Protein AF-A0A9P9WUP7-F1 (afdb_monomer_lite)

Secondary structure (DSSP, 8-state):
-HHHHHHHHHHHHHHHHHHHHHHHHHH---HHHHHHHHSGGGS-SHHHHHHHHHHHHHH-EE-TTS-EEB-HHHHHHHHHTTS-TTT--HHHHHHHHHHHHHHHTTTSPPPSTT--B-HHHHHHHHHHHTT-GGGGTTEETTTEESS--HHHHHHHHHHHHHHHHSPBP--SS--HHHHHHHHHHHHHHHHHHHHHTS-TT--SPPPHHHHHHHHHHHHHHH--PPPB---HHHHHHHHHHHHSEEEEEEEETTTEEEEEEPPP-HHHHHHHHHHHHHHH-S--SSPPPHHHHTTHHHH-TTHHHHHHHHHHHHH--HHHHHHHHHT--------HHHHHHHHHSPP-EEEETTEEEEEE---------------TT---HHHHHHHHHT--S-------S-TT---

Radius of gyration: 23.67 Å; chains: 1; bounding box: 69×46×70 Å

Sequence (407 aa):
MFSSLLKYVNNIALGAENRSVSKYLDEATCVSADLGRVLSPQLGGWREQELLQATFDKFCYEGSSQQKYWNDESFRKHVRSRHSVGAMSDAAIQLLWLSFHFYAYHPFPRGLQPANVDFDAFRRAVLLTVCQGDCLLGTRELDWFWRNDAAFFRRAGFERIFRSIAAPETTTGTDPSKQQTGMTSSLSDTMDVLVMVGPQFMHAMPSPAKLEPVARRLFAERSVVGRRAATRDEVSTLVSLLLRLRLEKEIWGFFYHLGDILEASPEDEGLTEALVNSLVADESEQPIASERLLRAVDLMPNLRLRFHQLWAVLFQPLEATDKARSSQVPRTMSTHPDGAISLFAPCITIENGNRQIKYEQDTRITLEEVHISPGPEDMALSRLTQGLSHHSSAHVVLFTSDASAGL

Foldseek 3Di:
DVVVVVVVVCCVVCVVLVVLVLVLLVPPDCLLLLLLVLLVVLQDDPVSVVLLVCLQVVQWDQDPVSATWDALRSQVCLQCVQAPPQQDDPLLSVLVRLLLQPQLDPLARAAVPVSTRHSSSNSRSCSVFQSVSLLQQQPAVSFRHPDPDPVVSLLLLLLSNQLSSFHFDPPDDDDPVVQVVLVVSSLVSQLSSSQHSRDPPSPDGDDPVSSNVSSVVNNVVRYPTHGTFHFLVSQLSLLLQLLQWAFDPDADDDAATATHGDGDDPVSNVVSVVVSCCQANDDHDDRGDSVSNSVLCVQFVCSSVSRSNSSNNSSDDPVVSVVVVVPDDPDPPPDSVQSVVQRRDDFDWDQDVPGRNTDRHRPRDDDDDDDPPDDPPDPDVVVVCVVCVVDPDDDDDDDDPDPPPDD

Organism: NCBI:txid1658444

pLDDT: mean 77.49, std 15.73, range [36.09, 96.5]

Structure (mmCIF, N/CA/C/O backbone):
data_AF-A0A9P9WUP7-F1
#
_entry.id   AF-A0A9P9WUP7-F1
#
loop_
_atom_site.group_PDB
_atom_site.id
_atom_site.type_symbol
_atom_site.label_atom_id
_atom_site.label_alt_id
_atom_site.label_comp_id
_atom_site.label_asym_id
_atom_site.label_entity_id
_atom_site.label_seq_id
_atom_site.pdbx_PDB_ins_code
_atom_site.Cartn_x
_atom_site.Cartn_y
_atom_site.Cartn_z
_atom_site.occupancy
_atom_site.B_iso_or_equiv
_atom_site.auth_seq_id
_atom_site.auth_comp_id
_atom_site.auth_asym_id
_atom_site.auth_atom_id
_atom_site.pdbx_PDB_model_num
ATOM 1 N N . MET A 1 1 ? 10.406 -22.367 -44.866 1.00 61.56 1 MET A N 1
ATOM 2 C CA . MET A 1 1 ? 10.443 -21.174 -45.745 1.00 61.56 1 MET A CA 1
ATOM 3 C C . MET A 1 1 ? 9.500 -20.071 -45.244 1.00 61.56 1 MET A C 1
ATOM 5 O O . MET A 1 1 ? 9.969 -18.963 -45.030 1.00 61.56 1 MET A O 1
ATOM 9 N N . PHE A 1 2 ? 8.231 -20.374 -44.931 1.00 62.75 2 PHE A N 1
ATOM 10 C CA . PHE A 1 2 ? 7.272 -19.410 -44.351 1.00 62.75 2 PHE A CA 1
ATOM 11 C C . PHE A 1 2 ? 7.698 -18.783 -43.006 1.00 62.75 2 PHE A C 1
ATOM 13 O O . PHE A 1 2 ? 7.531 -17.583 -42.813 1.00 62.75 2 PHE A O 1
ATOM 20 N N . SER A 1 3 ? 8.307 -19.550 -42.092 1.00 65.12 3 SER A N 1
ATOM 21 C CA . SER A 1 3 ? 8.751 -19.031 -40.783 1.00 65.12 3 SER A CA 1
ATOM 22 C C . SER A 1 3 ? 9.873 -17.988 -40.882 1.00 65.12 3 SER A C 1
ATOM 24 O O . SER A 1 3 ? 9.905 -17.035 -40.107 1.00 65.12 3 SER A O 1
ATOM 26 N N . SER A 1 4 ? 10.780 -18.138 -41.849 1.00 72.00 4 SER A N 1
ATOM 27 C CA . SER A 1 4 ? 11.870 -17.188 -42.098 1.00 72.00 4 SER A CA 1
ATOM 28 C C . SER A 1 4 ? 11.355 -15.877 -42.693 1.00 72.00 4 SER A C 1
ATOM 30 O O . SER A 1 4 ? 11.834 -14.808 -42.329 1.00 72.00 4 SER A O 1
ATOM 32 N N . LEU A 1 5 ? 10.341 -15.957 -43.560 1.00 74.62 5 LEU A N 1
ATOM 33 C CA . LEU A 1 5 ? 9.704 -14.795 -44.179 1.00 74.62 5 LEU A CA 1
ATOM 34 C C . LEU A 1 5 ? 8.875 -14.007 -43.151 1.00 74.62 5 LEU A C 1
ATOM 36 O O . LEU A 1 5 ? 8.974 -12.787 -43.090 1.00 74.62 5 LEU A O 1
ATOM 40 N N . LEU A 1 6 ? 8.166 -14.709 -42.260 1.00 69.38 6 LEU A N 1
ATOM 41 C CA . LEU A 1 6 ? 7.446 -14.108 -41.133 1.00 69.38 6 LEU A CA 1
ATOM 42 C C . LEU A 1 6 ? 8.394 -13.373 -40.165 1.00 69.38 6 LEU A C 1
ATOM 44 O O . LEU A 1 6 ? 8.108 -12.254 -39.749 1.00 69.38 6 LEU A O 1
ATOM 48 N N . LYS A 1 7 ? 9.558 -13.961 -39.847 1.00 73.06 7 LYS A N 1
ATOM 49 C CA . LYS A 1 7 ? 10.599 -13.296 -39.039 1.00 73.06 7 LYS A CA 1
ATOM 50 C C . LYS A 1 7 ? 11.141 -12.036 -39.715 1.00 73.06 7 LYS A C 1
ATOM 52 O O . LYS A 1 7 ? 11.368 -11.039 -39.040 1.00 73.06 7 LYS A O 1
ATOM 57 N N . TYR A 1 8 ? 11.340 -12.074 -41.031 1.00 75.88 8 TYR A N 1
ATOM 58 C CA . TYR A 1 8 ? 11.838 -10.929 -41.792 1.00 75.88 8 TYR A CA 1
ATOM 59 C C . TYR A 1 8 ? 10.820 -9.780 -41.829 1.00 75.88 8 TYR A C 1
ATOM 61 O O . TYR A 1 8 ? 11.170 -8.642 -41.523 1.00 75.88 8 TYR A O 1
ATOM 69 N N . VAL A 1 9 ? 9.548 -10.086 -42.100 1.00 74.44 9 VAL A N 1
ATOM 70 C CA . VAL A 1 9 ? 8.451 -9.105 -42.082 1.00 74.44 9 VAL A CA 1
ATOM 71 C C . VAL A 1 9 ? 8.273 -8.500 -40.686 1.00 74.44 9 VAL A C 1
ATOM 73 O O . VAL A 1 9 ? 8.207 -7.280 -40.562 1.00 74.44 9 VAL A O 1
ATOM 76 N N . ASN A 1 10 ? 8.304 -9.314 -39.625 1.00 71.81 10 ASN A N 1
ATOM 77 C CA . ASN A 1 10 ? 8.234 -8.818 -38.246 1.00 71.81 10 ASN A CA 1
ATOM 78 C C . ASN A 1 10 ? 9.433 -7.934 -37.874 1.00 71.81 10 ASN A C 1
ATOM 80 O O . ASN A 1 10 ? 9.267 -6.947 -37.163 1.00 71.81 10 ASN A O 1
ATOM 84 N N . ASN A 1 11 ? 10.634 -8.243 -38.368 1.00 74.69 11 ASN A N 1
ATOM 85 C CA . ASN A 1 11 ? 11.815 -7.411 -38.136 1.00 74.69 11 ASN A CA 1
ATOM 86 C C . ASN A 1 11 ? 11.751 -6.067 -38.872 1.00 74.69 11 ASN A C 1
ATOM 88 O O . ASN A 1 11 ? 12.284 -5.084 -38.366 1.00 74.69 11 ASN A O 1
ATOM 92 N N . ILE A 1 12 ? 11.112 -6.000 -40.041 1.00 75.12 12 ILE A N 1
ATOM 93 C CA . ILE A 1 12 ? 10.894 -4.730 -40.745 1.00 75.12 12 ILE A CA 1
ATOM 94 C C . ILE A 1 12 ? 9.809 -3.914 -40.039 1.00 75.12 12 ILE A C 1
ATOM 96 O O . ILE A 1 12 ? 10.025 -2.739 -39.759 1.00 75.12 12 ILE A O 1
ATOM 100 N N . ALA A 1 13 ? 8.678 -4.541 -39.707 1.00 74.19 13 ALA A N 1
ATOM 101 C CA . ALA A 1 13 ? 7.528 -3.858 -39.121 1.00 74.19 13 ALA A CA 1
ATOM 102 C C . ALA A 1 13 ? 7.768 -3.413 -37.667 1.00 74.19 13 ALA A C 1
ATOM 104 O O . ALA A 1 13 ? 7.430 -2.293 -37.305 1.00 74.19 13 ALA A O 1
ATOM 105 N N . LEU A 1 14 ? 8.386 -4.266 -36.841 1.00 78.00 14 LEU A N 1
ATOM 106 C CA . LEU A 1 14 ? 8.539 -4.054 -35.393 1.00 78.00 14 LEU A CA 1
ATOM 107 C C . LEU A 1 14 ? 10.002 -3.891 -34.961 1.00 78.00 14 LEU A C 1
ATOM 109 O O . LEU A 1 14 ? 10.298 -3.822 -33.769 1.00 78.00 14 LEU A O 1
ATOM 113 N N . GLY A 1 15 ? 10.961 -3.882 -35.890 1.00 80.06 15 GLY A N 1
ATOM 114 C CA . GLY A 1 15 ? 12.386 -3.865 -35.543 1.00 80.06 15 GLY A CA 1
ATOM 115 C C . GLY A 1 15 ? 12.823 -2.592 -34.826 1.00 80.06 15 GLY A C 1
ATOM 116 O O . GLY A 1 15 ? 13.631 -2.662 -33.904 1.00 80.06 15 GLY A O 1
ATOM 117 N N . ALA A 1 16 ? 12.289 -1.435 -35.226 1.00 81.88 16 ALA A N 1
ATOM 118 C CA . ALA A 1 16 ? 12.578 -0.167 -34.559 1.00 81.88 16 ALA A CA 1
ATOM 119 C C . ALA A 1 16 ? 12.040 -0.156 -33.122 1.00 81.88 16 ALA A C 1
ATOM 121 O O . ALA A 1 16 ? 12.789 0.139 -32.195 1.00 81.88 16 ALA A O 1
ATOM 122 N N . GLU A 1 17 ? 10.789 -0.575 -32.930 1.00 80.75 17 GLU A N 1
ATOM 123 C CA . GLU A 1 17 ? 10.167 -0.661 -31.606 1.00 80.75 17 GLU A CA 1
ATOM 124 C C . GLU A 1 17 ? 10.882 -1.670 -30.705 1.00 80.75 17 GLU A C 1
ATOM 126 O O . GLU A 1 17 ? 11.183 -1.373 -29.552 1.00 80.75 17 GLU A O 1
ATOM 131 N N . ASN A 1 18 ? 11.251 -2.836 -31.245 1.00 81.81 18 ASN A N 1
ATOM 132 C CA . ASN A 1 18 ? 12.010 -3.841 -30.506 1.00 81.81 18 ASN A CA 1
ATOM 133 C C . ASN A 1 18 ? 13.380 -3.328 -30.051 1.00 81.81 18 ASN A C 1
ATOM 135 O O . ASN A 1 18 ? 13.790 -3.645 -28.936 1.00 81.81 18 ASN A O 1
ATOM 139 N N . ARG A 1 19 ? 14.075 -2.532 -30.878 1.00 86.12 19 ARG A N 1
ATOM 140 C CA . ARG A 1 19 ? 15.343 -1.895 -30.490 1.00 86.12 19 ARG A CA 1
ATOM 141 C C . ARG A 1 19 ? 15.143 -0.867 -29.381 1.00 86.12 19 ARG A C 1
ATOM 143 O O . ARG A 1 19 ? 15.936 -0.852 -28.446 1.00 86.12 19 ARG A O 1
ATOM 150 N N . SER A 1 20 ? 14.088 -0.056 -29.454 1.00 86.06 20 SER A N 1
ATOM 151 C CA . SER A 1 20 ? 13.749 0.908 -28.399 1.00 86.06 20 SER A CA 1
ATOM 152 C C . SER A 1 20 ? 13.444 0.214 -27.071 1.00 86.06 20 SER A C 1
ATOM 154 O O . SER A 1 20 ? 13.981 0.616 -26.043 1.00 86.06 20 SER A O 1
ATOM 156 N N . VAL A 1 21 ? 12.659 -0.870 -27.102 1.00 86.56 21 VAL A N 1
ATOM 157 C CA . VAL A 1 21 ? 12.358 -1.683 -25.913 1.00 86.56 21 VAL A CA 1
ATOM 158 C C . VAL A 1 21 ? 13.629 -2.291 -25.326 1.00 86.56 21 VAL A C 1
ATOM 160 O O . VAL A 1 21 ? 13.841 -2.194 -24.122 1.00 86.56 21 VAL A O 1
ATOM 163 N N . SER A 1 22 ? 14.488 -2.894 -26.153 1.00 87.69 22 SER A N 1
ATOM 164 C CA . SER A 1 22 ? 15.760 -3.455 -25.680 1.00 87.69 22 SER A CA 1
ATOM 165 C C . SER A 1 22 ? 16.646 -2.386 -25.045 1.00 87.69 22 SER A C 1
ATOM 167 O O . SER A 1 22 ? 17.086 -2.573 -23.919 1.00 87.69 22 SER A O 1
ATOM 169 N N . LYS A 1 23 ? 16.815 -1.234 -25.706 1.00 89.69 23 LYS A N 1
ATOM 170 C CA . LYS A 1 23 ? 17.602 -0.118 -25.171 1.00 89.69 23 LYS A CA 1
ATOM 171 C C . LYS A 1 23 ? 17.083 0.346 -23.807 1.00 89.69 23 LYS A C 1
ATOM 173 O O . LYS A 1 23 ? 17.864 0.476 -22.872 1.00 89.69 23 LYS A O 1
ATOM 178 N N . TYR A 1 24 ? 15.772 0.554 -23.685 1.00 90.94 24 TYR A N 1
ATOM 179 C CA . TYR A 1 24 ? 15.149 0.936 -22.418 1.00 90.94 24 TYR A CA 1
ATOM 180 C C . TYR A 1 24 ? 15.440 -0.080 -21.304 1.00 90.94 24 TYR A C 1
ATOM 182 O O . TYR A 1 24 ? 15.851 0.298 -20.210 1.00 90.94 24 TYR A O 1
ATOM 190 N N . LEU A 1 25 ? 15.245 -1.369 -21.584 1.00 91.00 25 LEU A N 1
ATOM 191 C CA . LEU A 1 25 ? 15.464 -2.435 -20.610 1.00 91.00 25 LEU A CA 1
ATOM 192 C C . LEU A 1 25 ? 16.939 -2.578 -20.212 1.00 91.00 25 LEU A C 1
ATOM 194 O O . LEU A 1 25 ? 17.242 -2.871 -19.054 1.00 91.00 25 LEU A O 1
ATOM 198 N N . ASP A 1 26 ? 17.860 -2.349 -21.144 1.00 89.12 26 ASP A N 1
ATOM 199 C CA . ASP A 1 26 ? 19.298 -2.385 -20.880 1.00 89.12 26 ASP A CA 1
ATOM 200 C C . ASP A 1 26 ? 19.739 -1.212 -19.991 1.00 89.12 26 ASP A C 1
ATOM 202 O O . ASP A 1 26 ? 20.550 -1.406 -19.088 1.00 89.12 26 ASP A O 1
ATOM 206 N N . GLU A 1 27 ? 19.149 -0.029 -20.178 1.00 89.44 27 GLU A N 1
ATOM 207 C CA . GLU A 1 27 ? 19.464 1.202 -19.435 1.00 89.44 27 GLU A CA 1
ATOM 208 C C . GLU A 1 27 ? 18.669 1.358 -18.120 1.00 89.44 27 GLU A C 1
ATOM 210 O O . GLU A 1 27 ? 18.961 2.246 -17.310 1.00 89.44 27 GLU A O 1
ATOM 215 N N . ALA A 1 28 ? 17.669 0.503 -17.878 1.00 87.44 28 ALA A N 1
ATOM 216 C CA . ALA A 1 28 ? 16.810 0.569 -16.701 1.00 87.44 28 ALA A CA 1
ATOM 217 C C . ALA A 1 28 ? 17.628 0.443 -15.407 1.00 87.44 28 ALA A C 1
ATOM 219 O O . ALA A 1 28 ? 18.165 -0.619 -15.093 1.00 87.44 28 ALA A O 1
ATOM 220 N N . THR A 1 29 ? 17.693 1.538 -14.646 1.00 83.38 29 THR A N 1
ATOM 221 C CA . THR A 1 29 ? 18.410 1.628 -13.364 1.00 83.38 29 THR A CA 1
ATOM 222 C C . THR A 1 29 ? 17.615 2.421 -12.320 1.00 83.38 29 THR A C 1
ATOM 224 O O . THR A 1 29 ? 17.546 2.019 -11.168 1.00 83.38 29 THR A O 1
ATOM 227 N N . CYS A 1 30 ? 16.919 3.502 -12.672 1.00 84.19 30 CYS A N 1
ATOM 228 C CA . CYS A 1 30 ? 16.236 4.382 -11.705 1.00 84.19 30 CYS A CA 1
ATOM 229 C C . CYS A 1 30 ? 14.755 4.043 -11.438 1.00 84.19 30 CYS A C 1
ATOM 231 O O . CYS A 1 30 ? 13.976 4.913 -11.055 1.00 84.19 30 CYS A O 1
ATOM 233 N N . VAL A 1 31 ? 14.381 2.766 -11.554 1.00 89.44 31 VAL A N 1
ATOM 234 C CA . VAL A 1 31 ? 12.986 2.280 -11.566 1.00 89.44 31 VAL A CA 1
ATOM 235 C C . VAL A 1 31 ? 12.122 2.809 -10.408 1.00 89.44 31 VAL A C 1
ATOM 237 O O . VAL A 1 31 ? 11.020 3.295 -10.646 1.00 89.44 31 VAL A O 1
ATOM 240 N N . SER A 1 32 ? 12.607 2.795 -9.160 1.00 89.00 32 SER A N 1
ATOM 241 C CA . SER A 1 32 ? 11.842 3.338 -8.022 1.00 89.00 32 SER A CA 1
ATOM 242 C C . SER A 1 32 ? 11.605 4.847 -8.137 1.00 89.00 32 SER A C 1
ATOM 244 O O . SER A 1 32 ? 10.504 5.319 -7.854 1.00 89.00 32 SER A O 1
ATOM 246 N N . ALA A 1 33 ? 12.616 5.616 -8.553 1.00 89.00 33 ALA A N 1
ATOM 247 C CA . ALA A 1 33 ? 12.495 7.064 -8.718 1.00 89.00 33 ALA A CA 1
ATOM 248 C C . ALA A 1 33 ? 11.508 7.409 -9.841 1.00 89.00 33 ALA A C 1
ATOM 250 O O . ALA A 1 33 ? 10.644 8.267 -9.660 1.00 89.00 33 ALA A O 1
ATOM 251 N N . ASP A 1 34 ? 11.581 6.680 -10.956 1.00 91.88 34 ASP A N 1
ATOM 252 C CA . ASP A 1 34 ? 10.662 6.849 -12.078 1.00 91.88 34 ASP A CA 1
ATOM 253 C C . ASP A 1 34 ? 9.223 6.481 -11.691 1.00 91.88 34 ASP A C 1
ATOM 255 O O . ASP A 1 34 ? 8.299 7.215 -12.039 1.00 91.88 34 ASP A O 1
ATOM 259 N N . LEU A 1 35 ? 9.024 5.444 -10.867 1.00 93.25 35 LEU A N 1
ATOM 260 C CA . LEU A 1 35 ? 7.707 5.092 -10.320 1.00 93.25 35 LEU A CA 1
ATOM 261 C C . LEU A 1 35 ? 7.098 6.255 -9.529 1.00 93.25 35 LEU A C 1
ATOM 263 O O . LEU A 1 35 ? 5.944 6.623 -9.736 1.00 93.25 35 LEU A O 1
ATOM 267 N N . GLY A 1 36 ? 7.897 6.886 -8.664 1.00 90.44 36 GLY A N 1
ATOM 268 C CA . GLY A 1 36 ? 7.460 8.052 -7.894 1.00 90.44 36 GLY A CA 1
ATOM 269 C C . GLY A 1 36 ? 7.109 9.262 -8.765 1.00 90.44 36 GLY A C 1
ATOM 270 O O . GLY A 1 36 ? 6.327 10.105 -8.330 1.00 90.44 36 GLY A O 1
ATOM 271 N N . ARG A 1 37 ? 7.668 9.363 -9.979 1.00 90.56 37 ARG A N 1
ATOM 272 C CA . ARG A 1 37 ? 7.353 10.413 -10.962 1.00 90.56 37 ARG A CA 1
ATOM 273 C C . ARG A 1 37 ? 6.078 10.093 -11.742 1.00 90.56 37 ARG A C 1
ATOM 275 O O . ARG A 1 37 ? 5.248 10.978 -11.914 1.00 90.56 37 ARG A O 1
ATOM 282 N N . VAL A 1 38 ? 5.906 8.847 -12.183 1.00 90.00 38 VAL A N 1
ATOM 283 C CA . VAL A 1 38 ? 4.709 8.409 -12.925 1.00 90.00 38 VAL A CA 1
ATOM 284 C C . VAL A 1 38 ? 3.459 8.456 -12.051 1.00 90.00 38 VAL A C 1
ATOM 286 O O . VAL A 1 38 ? 2.390 8.806 -12.539 1.00 90.00 38 VAL A O 1
ATOM 289 N N . LEU A 1 39 ? 3.592 8.167 -10.755 1.00 90.00 39 LEU A N 1
ATOM 290 C CA . LEU A 1 39 ? 2.489 8.249 -9.799 1.00 90.00 39 LEU A CA 1
ATOM 291 C C . LEU A 1 39 ? 2.200 9.673 -9.306 1.00 90.00 39 LEU A C 1
ATOM 293 O O . LEU A 1 39 ? 1.125 9.901 -8.765 1.00 90.00 39 LEU A O 1
ATOM 297 N N . SER A 1 40 ? 3.099 10.646 -9.500 1.00 88.31 40 SER A N 1
ATOM 298 C CA . SER A 1 40 ? 2.895 12.029 -9.035 1.00 88.31 40 SER A CA 1
ATOM 299 C C . SER A 1 40 ? 1.547 12.657 -9.409 1.00 88.31 40 SER A C 1
ATOM 301 O O . SER A 1 40 ? 1.008 13.352 -8.557 1.00 88.31 40 SER A O 1
ATOM 303 N N . PRO A 1 41 ? 0.957 12.421 -10.598 1.00 86.19 41 PRO A N 1
ATOM 304 C CA . PRO A 1 41 ? -0.367 12.948 -10.930 1.00 86.19 41 PRO A CA 1
ATOM 305 C C . PRO A 1 41 ? -1.513 12.418 -10.051 1.00 86.19 41 PRO A C 1
ATOM 307 O O . PRO A 1 41 ? -2.597 12.993 -10.087 1.00 86.19 41 PRO A O 1
ATOM 310 N N . GLN A 1 42 ? -1.305 11.329 -9.297 1.00 80.19 42 GLN A N 1
ATOM 311 C CA . GLN A 1 42 ? -2.266 10.827 -8.302 1.00 80.19 42 GLN A CA 1
ATOM 312 C C . GLN A 1 42 ? -2.265 11.678 -7.028 1.00 80.19 42 GLN A C 1
ATOM 314 O O . GLN A 1 42 ? -3.269 11.757 -6.322 1.00 80.19 42 GLN A O 1
ATOM 319 N N . LEU A 1 43 ? -1.141 12.333 -6.734 1.00 78.94 43 LEU A N 1
ATOM 320 C CA . LEU A 1 43 ? -1.033 13.281 -5.640 1.00 78.94 43 LEU A CA 1
ATOM 321 C C . LEU A 1 43 ? -1.623 14.609 -6.109 1.00 78.94 43 LEU A C 1
ATOM 323 O O . LEU A 1 43 ? -0.909 15.405 -6.704 1.00 78.94 43 LEU A O 1
ATOM 327 N N . GLY A 1 44 ? -2.923 14.778 -5.858 1.00 72.19 44 GLY A N 1
ATOM 328 C CA . GLY A 1 44 ? -3.815 15.821 -6.370 1.00 72.19 44 GLY A CA 1
ATOM 329 C C . GLY A 1 44 ? -3.197 17.143 -6.853 1.00 72.19 44 GLY A C 1
ATOM 330 O O . GLY A 1 44 ? -2.531 17.208 -7.882 1.00 72.19 44 GLY A O 1
ATOM 331 N N . GLY A 1 45 ? -3.546 18.249 -6.205 1.00 75.88 45 GLY A N 1
ATOM 332 C CA . GLY A 1 45 ? -3.066 19.577 -6.554 1.00 75.88 45 GLY A CA 1
ATOM 333 C C . GLY A 1 45 ? -1.804 19.946 -5.778 1.00 75.88 45 GLY A C 1
ATOM 334 O O . GLY A 1 45 ? -1.220 19.158 -5.036 1.00 75.88 45 GLY A O 1
ATOM 335 N N . TRP A 1 46 ? -1.399 21.207 -5.913 1.00 77.50 46 TRP A N 1
ATOM 336 C CA . TRP A 1 46 ? -0.277 21.779 -5.162 1.00 77.50 46 TRP A CA 1
ATOM 337 C C . TRP A 1 46 ? -0.472 21.693 -3.636 1.00 77.50 46 TRP A C 1
ATOM 339 O O . TRP A 1 46 ? 0.497 21.510 -2.907 1.00 77.50 46 TRP A O 1
ATOM 349 N N . ARG A 1 47 ? -1.720 21.748 -3.148 1.00 82.44 47 ARG A N 1
ATOM 350 C CA . ARG A 1 47 ? -2.042 21.689 -1.712 1.00 82.44 47 ARG A CA 1
ATOM 351 C C . ARG A 1 47 ? -1.676 20.350 -1.083 1.00 82.44 47 ARG A C 1
ATOM 353 O O . ARG A 1 47 ? -1.131 20.316 0.014 1.00 82.44 47 ARG A O 1
ATOM 360 N N . GLU A 1 48 ? -1.962 19.245 -1.763 1.00 83.81 48 GLU A N 1
ATOM 361 C CA . GLU A 1 48 ? -1.601 17.909 -1.292 1.00 83.81 48 GLU A CA 1
ATOM 362 C C . GLU A 1 48 ? -0.081 17.732 -1.262 1.00 83.81 48 GLU A C 1
ATOM 364 O O . GLU A 1 48 ? 0.453 17.138 -0.328 1.00 83.81 48 GLU A O 1
ATOM 369 N N . GLN A 1 49 ? 0.630 18.295 -2.242 1.00 86.25 49 GLN A N 1
ATOM 370 C CA . GLN A 1 49 ? 2.094 18.276 -2.263 1.00 86.25 49 GLN A CA 1
ATOM 371 C C . GLN A 1 49 ? 2.690 19.055 -1.086 1.00 86.25 49 GLN A C 1
ATOM 373 O O . GLN A 1 49 ? 3.578 18.543 -0.402 1.00 86.25 49 GLN A O 1
ATOM 378 N N . GLU A 1 50 ? 2.172 20.251 -0.807 1.00 88.44 50 GLU A N 1
ATOM 379 C CA . GLU A 1 50 ? 2.580 21.051 0.351 1.00 88.44 50 GLU A CA 1
ATOM 380 C C . GLU A 1 50 ? 2.266 20.353 1.674 1.00 88.44 50 GLU A C 1
ATOM 382 O O . GLU A 1 50 ? 3.104 20.347 2.573 1.00 88.44 50 GLU A O 1
ATOM 387 N N . LEU A 1 51 ? 1.105 19.703 1.789 1.00 88.38 51 LEU A N 1
ATOM 388 C CA . LEU A 1 51 ? 0.742 18.929 2.976 1.00 88.38 51 LEU A CA 1
ATOM 389 C C . LEU A 1 51 ? 1.736 17.789 3.237 1.00 88.38 51 LEU A C 1
ATOM 391 O O . LEU A 1 51 ? 2.119 17.560 4.389 1.00 88.38 51 LEU A O 1
ATOM 395 N N . LEU A 1 52 ? 2.161 17.073 2.191 1.00 91.19 52 LEU A N 1
ATOM 396 C CA . LEU A 1 52 ? 3.159 16.010 2.326 1.00 91.19 52 LEU A CA 1
ATOM 397 C C . LEU A 1 52 ? 4.525 16.556 2.719 1.00 91.19 52 LEU A C 1
ATOM 399 O O . LEU A 1 52 ? 5.155 15.996 3.614 1.00 91.19 52 LEU A O 1
ATOM 403 N N . GLN A 1 53 ? 4.960 17.648 2.090 1.00 93.25 53 GLN A N 1
ATOM 404 C CA . GLN A 1 53 ? 6.217 18.308 2.429 1.00 93.25 53 GLN A CA 1
ATOM 405 C C . GLN A 1 53 ? 6.204 18.785 3.887 1.00 93.25 53 GLN A C 1
ATOM 407 O O . GLN A 1 53 ? 7.095 18.437 4.655 1.00 93.25 53 GLN A O 1
ATOM 412 N N . ALA A 1 54 ? 5.147 19.486 4.302 1.00 93.25 54 ALA A N 1
ATOM 413 C CA . ALA A 1 54 ? 4.981 19.971 5.668 1.00 93.25 54 ALA A CA 1
ATOM 414 C C . ALA A 1 54 ? 4.921 18.823 6.685 1.00 93.25 54 ALA A C 1
ATOM 416 O O . ALA A 1 54 ? 5.507 18.919 7.762 1.00 93.25 54 ALA A O 1
ATOM 417 N N . THR A 1 55 ? 4.247 17.719 6.346 1.00 93.56 55 THR A N 1
ATOM 418 C CA . THR A 1 55 ? 4.224 16.518 7.192 1.00 93.56 55 THR A CA 1
ATOM 419 C C . THR A 1 55 ? 5.625 15.935 7.332 1.00 93.56 55 THR A C 1
ATOM 421 O O . THR A 1 55 ? 6.063 15.694 8.456 1.00 93.56 55 THR A O 1
ATOM 424 N N . PHE A 1 56 ? 6.347 15.756 6.223 1.00 95.69 56 PHE A N 1
ATOM 425 C CA . PHE A 1 56 ? 7.710 15.238 6.243 1.00 95.69 56 PHE A CA 1
ATOM 426 C C . PHE A 1 56 ? 8.632 16.125 7.085 1.00 95.69 56 PHE A C 1
ATOM 428 O O . PHE A 1 56 ? 9.255 15.632 8.025 1.00 95.69 56 PHE A O 1
ATOM 435 N N . ASP A 1 57 ? 8.661 17.429 6.807 1.00 94.81 57 ASP A N 1
ATOM 436 C CA . ASP A 1 57 ? 9.517 18.391 7.501 1.00 94.81 57 ASP A CA 1
ATOM 437 C C . ASP A 1 57 ? 9.221 18.462 9.002 1.00 94.81 57 ASP A C 1
ATOM 439 O O . ASP A 1 57 ? 10.150 18.553 9.802 1.00 94.81 57 ASP A O 1
ATOM 443 N N . LYS A 1 58 ? 7.947 18.353 9.403 1.00 94.56 58 LYS A N 1
ATOM 444 C CA . LYS A 1 58 ? 7.535 18.420 10.813 1.00 94.56 58 LYS A CA 1
ATOM 445 C C . LYS A 1 58 ? 8.127 17.302 11.677 1.00 94.56 58 LYS A C 1
ATOM 447 O O . LYS A 1 58 ? 8.386 17.534 12.856 1.00 94.56 58 LYS A O 1
ATOM 452 N N . PHE A 1 59 ? 8.299 16.099 11.126 1.00 94.19 59 PHE A N 1
ATOM 453 C CA . PHE A 1 59 ? 8.727 14.920 11.894 1.00 94.19 59 PHE A CA 1
ATOM 454 C C . PHE A 1 59 ? 10.097 14.367 11.485 1.00 94.19 59 PHE A C 1
ATOM 456 O O . PHE A 1 59 ? 10.571 13.411 12.105 1.00 94.19 59 PHE A O 1
ATOM 463 N N . CYS A 1 60 ? 10.741 14.930 10.459 1.00 93.25 60 CYS A N 1
ATOM 464 C CA . CYS A 1 60 ? 12.040 14.451 10.000 1.00 93.25 60 CYS A CA 1
ATOM 465 C C . CYS A 1 60 ? 13.152 14.685 11.032 1.00 93.25 60 CYS A C 1
ATOM 467 O O . CYS A 1 60 ? 13.124 15.629 11.822 1.00 93.25 60 CYS A O 1
ATOM 469 N N . TYR A 1 61 ? 14.151 13.808 10.999 1.00 89.81 61 TYR A N 1
ATOM 470 C CA . TYR A 1 61 ? 15.441 14.042 11.627 1.00 89.81 61 TYR A CA 1
ATOM 471 C C . TYR A 1 61 ? 16.382 14.689 10.620 1.00 89.81 61 TYR A C 1
ATOM 473 O O . TYR A 1 61 ? 16.488 14.239 9.477 1.00 89.81 61 TYR A O 1
ATOM 481 N N . GLU A 1 62 ? 17.110 15.704 11.070 1.00 86.75 62 GLU A N 1
ATOM 482 C CA . GLU A 1 62 ? 18.265 16.229 10.353 1.00 86.75 62 GLU A CA 1
ATOM 483 C C . GLU A 1 62 ? 19.510 15.469 10.808 1.00 86.75 62 GLU A C 1
ATOM 485 O O . GLU A 1 62 ? 19.920 15.529 11.969 1.00 86.75 62 GLU A O 1
ATOM 490 N N . GLY A 1 63 ? 20.090 14.693 9.892 1.00 76.19 63 GLY A N 1
ATOM 491 C CA . GLY A 1 63 ? 21.367 14.030 10.122 1.00 76.19 63 GLY A CA 1
ATOM 492 C C . GLY A 1 63 ? 22.531 15.019 10.185 1.00 76.19 63 GLY A C 1
ATOM 493 O O . GLY A 1 63 ? 22.418 16.186 9.812 1.00 76.19 63 GLY A O 1
ATOM 494 N N . SER A 1 64 ? 23.705 14.521 10.573 1.00 76.31 64 SER A N 1
ATOM 495 C CA . SER A 1 64 ? 24.952 15.301 10.625 1.00 76.31 64 SER A CA 1
ATOM 496 C C . SER A 1 64 ? 25.361 15.928 9.282 1.00 76.31 64 SER A C 1
ATOM 498 O O . SER A 1 64 ? 26.104 16.904 9.265 1.00 76.31 64 SER A O 1
ATOM 500 N N . SER A 1 65 ? 24.862 15.399 8.163 1.00 76.12 65 SER A N 1
ATOM 501 C CA . SER A 1 65 ? 25.075 15.901 6.800 1.00 76.12 65 SER A CA 1
ATOM 502 C C . SER A 1 65 ? 24.031 16.925 6.329 1.00 76.12 65 SER A C 1
ATOM 504 O O . SER A 1 65 ? 23.974 17.204 5.135 1.00 76.12 65 SER A O 1
ATOM 506 N N . GLN A 1 66 ? 23.166 17.436 7.217 1.00 79.75 66 GLN A N 1
ATOM 507 C CA . GLN A 1 66 ? 21.951 18.204 6.875 1.00 79.75 66 GLN A CA 1
ATOM 508 C C . GLN A 1 66 ? 20.928 17.428 6.025 1.00 79.75 66 GLN A C 1
ATOM 510 O O . GLN A 1 66 ? 19.935 17.989 5.562 1.00 79.75 66 GLN A O 1
ATOM 515 N N . GLN A 1 67 ? 21.130 16.124 5.822 1.00 87.12 67 GLN A N 1
ATOM 516 C CA . GLN A 1 67 ? 20.153 15.293 5.137 1.00 87.12 67 GLN A CA 1
ATOM 517 C C . GLN A 1 67 ? 18.956 15.043 6.055 1.00 87.12 67 GLN A C 1
ATOM 519 O O . GLN A 1 67 ? 19.107 14.504 7.153 1.00 87.12 67 GLN A O 1
ATOM 524 N N . LYS A 1 68 ? 17.767 15.402 5.569 1.00 92.81 68 LYS A N 1
ATOM 525 C CA . LYS A 1 68 ? 16.491 15.118 6.225 1.00 92.81 68 LYS A CA 1
ATOM 526 C C . LYS A 1 68 ? 15.996 13.725 5.868 1.00 92.81 68 LYS A C 1
ATOM 528 O O . LYS A 1 68 ? 15.957 13.359 4.692 1.00 92.81 68 LYS A O 1
ATOM 533 N N . TYR A 1 69 ? 15.589 12.965 6.872 1.00 93.94 69 TYR A N 1
ATOM 534 C CA . TYR A 1 69 ? 14.978 11.653 6.684 1.00 93.94 69 TYR A CA 1
ATOM 535 C C . TYR A 1 69 ? 13.988 11.331 7.801 1.00 93.94 69 TYR A C 1
ATOM 537 O O . TYR A 1 69 ? 14.037 11.896 8.893 1.00 93.94 69 TYR A O 1
ATOM 545 N N . TRP A 1 70 ? 13.084 10.402 7.522 1.00 94.75 70 TRP A N 1
ATOM 546 C CA . TRP A 1 70 ? 12.261 9.737 8.523 1.00 94.75 70 TRP A CA 1
ATOM 547 C C . TRP A 1 70 ? 12.911 8.430 8.955 1.00 94.75 70 TRP A C 1
ATOM 549 O O . TRP A 1 70 ? 13.488 7.712 8.142 1.00 94.75 70 TRP A O 1
ATOM 559 N N . ASN A 1 71 ? 12.787 8.110 10.234 1.00 92.56 71 ASN A N 1
ATOM 560 C CA . ASN A 1 71 ? 13.072 6.791 10.785 1.00 92.56 71 ASN A CA 1
ATOM 561 C C . ASN A 1 71 ? 11.843 6.289 11.568 1.00 92.56 71 ASN A C 1
ATOM 563 O O . ASN A 1 71 ? 10.805 6.955 11.603 1.00 92.56 71 ASN A O 1
ATOM 567 N N . ASP A 1 72 ? 11.978 5.130 12.212 1.00 92.31 72 ASP A N 1
ATOM 568 C CA . ASP A 1 72 ? 10.933 4.537 13.057 1.00 92.31 72 ASP A CA 1
ATOM 569 C C . ASP A 1 72 ? 10.385 5.532 14.099 1.00 92.31 72 ASP A C 1
ATOM 571 O O . ASP A 1 72 ? 9.176 5.659 14.285 1.00 92.31 72 ASP A O 1
ATOM 575 N N . GLU A 1 73 ? 11.265 6.325 14.712 1.00 93.06 73 GLU A N 1
ATOM 576 C CA . GLU A 1 73 ? 10.882 7.308 15.725 1.00 93.06 73 GLU A CA 1
ATOM 577 C C . GLU A 1 73 ? 10.150 8.522 15.128 1.00 93.06 73 GLU A C 1
ATOM 579 O O . GLU A 1 73 ? 9.193 9.014 15.728 1.00 93.06 73 GLU A O 1
ATOM 584 N N . SER A 1 74 ? 10.530 8.990 13.930 1.00 94.62 74 SER A N 1
ATOM 585 C CA . SER A 1 74 ? 9.762 10.007 13.189 1.00 94.62 74 SER A CA 1
ATOM 586 C C . SER A 1 74 ? 8.329 9.544 12.948 1.00 94.62 74 SER A C 1
ATOM 588 O O . SER A 1 74 ? 7.383 10.291 13.203 1.00 94.62 74 SER A O 1
ATOM 590 N N . PHE A 1 75 ? 8.167 8.300 12.493 1.00 94.81 75 PHE A N 1
ATOM 591 C CA . PHE A 1 75 ? 6.856 7.724 12.224 1.00 94.81 75 PHE A CA 1
ATOM 592 C C . PHE A 1 75 ? 6.041 7.551 13.511 1.00 94.81 75 PHE A C 1
ATOM 594 O O . PHE A 1 75 ? 4.886 7.974 13.567 1.00 94.81 75 PHE A O 1
ATOM 601 N N . ARG A 1 76 ? 6.654 7.033 14.583 1.00 94.50 76 ARG A N 1
ATOM 602 C CA . ARG A 1 76 ? 6.021 6.921 15.906 1.00 94.50 76 ARG A CA 1
ATOM 603 C C . ARG A 1 76 ? 5.522 8.275 16.410 1.00 94.50 76 ARG A C 1
ATOM 605 O O . ARG A 1 76 ? 4.378 8.372 16.855 1.00 94.50 76 ARG A O 1
ATOM 612 N N . LYS A 1 77 ? 6.334 9.333 16.302 1.00 93.94 77 LYS A N 1
ATOM 613 C CA . LYS A 1 77 ? 5.943 10.706 16.673 1.00 93.94 77 LYS A CA 1
ATOM 614 C C . LYS A 1 77 ? 4.784 11.225 15.832 1.00 93.94 77 LYS A C 1
ATOM 616 O O . LYS A 1 77 ? 3.856 11.811 16.386 1.00 93.94 77 LYS A O 1
ATOM 621 N N . HIS A 1 78 ? 4.819 10.999 14.519 1.00 93.81 78 HIS A N 1
ATOM 622 C CA . HIS A 1 78 ? 3.731 11.370 13.615 1.00 93.81 78 HIS A CA 1
ATOM 623 C C . HIS A 1 78 ? 2.411 10.726 14.041 1.00 93.81 78 HIS A C 1
ATOM 625 O O . HIS A 1 78 ? 1.436 11.438 14.286 1.00 93.81 78 HIS A O 1
ATOM 631 N N . VAL A 1 79 ? 2.406 9.405 14.222 1.00 93.12 79 VAL A N 1
ATOM 632 C CA . VAL A 1 79 ? 1.217 8.636 14.613 1.00 93.12 79 VAL A CA 1
ATOM 633 C C . VAL A 1 79 ? 0.690 9.078 15.984 1.00 93.12 79 VAL A C 1
ATOM 635 O O . VAL A 1 79 ? -0.483 9.436 16.117 1.00 93.12 79 VAL A O 1
ATOM 638 N N . ARG A 1 80 ? 1.563 9.148 16.997 1.00 91.44 80 ARG A N 1
ATOM 639 C CA . ARG A 1 80 ? 1.186 9.556 18.363 1.00 91.44 80 ARG A CA 1
ATOM 640 C C . ARG A 1 80 ? 0.740 11.015 18.469 1.00 91.44 80 ARG A C 1
ATOM 642 O O . ARG A 1 80 ? 0.053 11.369 19.417 1.00 91.44 80 ARG A O 1
ATOM 649 N N . SER A 1 81 ? 1.109 11.874 17.517 1.00 89.50 81 SER A N 1
ATOM 650 C CA . SER A 1 81 ? 0.638 13.265 17.501 1.00 89.50 81 SER A CA 1
ATOM 651 C C . SER A 1 81 ? -0.824 13.419 17.062 1.00 89.50 81 SER A C 1
ATOM 653 O O . SER A 1 81 ? -1.375 14.511 17.192 1.00 89.50 81 SER A O 1
ATOM 655 N N . ARG A 1 82 ? -1.441 12.361 16.515 1.00 83.31 82 ARG A N 1
ATOM 656 C CA . ARG A 1 82 ? -2.769 12.416 15.873 1.00 83.31 82 ARG A CA 1
ATOM 657 C C . ARG A 1 82 ? -3.816 11.542 16.555 1.00 83.31 82 ARG A C 1
ATOM 659 O O . ARG A 1 82 ? -4.982 11.936 16.621 1.00 83.31 82 ARG A O 1
ATOM 666 N N . HIS A 1 83 ? -3.395 10.412 17.107 1.00 81.56 83 HIS A N 1
ATOM 667 C CA . HIS A 1 83 ? -4.279 9.422 17.720 1.00 81.56 83 HIS A CA 1
ATOM 668 C C . HIS A 1 83 ? -4.057 9.332 19.231 1.00 81.56 83 HIS A C 1
ATOM 670 O O . HIS A 1 83 ? -2.982 9.686 19.723 1.00 81.56 83 HIS A O 1
ATOM 676 N N . SER A 1 84 ? -5.078 8.886 19.973 1.00 78.88 84 SER A N 1
ATOM 677 C CA . SER A 1 84 ? -4.933 8.678 21.417 1.00 78.88 84 SER A CA 1
ATOM 678 C C . SER A 1 84 ? -3.872 7.610 21.692 1.00 78.88 84 SER A C 1
ATOM 680 O O . SER A 1 84 ? -3.626 6.719 20.878 1.00 78.88 84 SER A O 1
ATOM 682 N N . VAL A 1 85 ? -3.234 7.688 22.862 1.00 77.12 85 VAL A N 1
ATOM 683 C CA . VAL A 1 85 ? -2.219 6.702 23.270 1.00 77.12 85 VAL A CA 1
ATOM 684 C C . VAL A 1 85 ? -2.819 5.289 23.350 1.00 77.12 85 VAL A C 1
ATOM 686 O O . VAL A 1 85 ? -2.124 4.325 23.051 1.00 77.12 85 VAL A O 1
ATOM 689 N N . GLY A 1 86 ? -4.108 5.165 23.691 1.00 79.50 86 GLY A N 1
ATOM 690 C CA . GLY A 1 86 ? -4.832 3.890 23.739 1.00 79.50 86 GLY A CA 1
ATOM 691 C C . GLY A 1 86 ? -5.270 3.344 22.373 1.00 79.50 86 GLY A C 1
ATOM 692 O O . GLY A 1 86 ? -5.606 2.167 22.269 1.00 79.50 86 GLY A O 1
ATOM 693 N N . ALA A 1 87 ? -5.241 4.154 21.308 1.00 84.44 87 ALA A N 1
ATOM 694 C CA . ALA A 1 87 ? -5.693 3.731 19.982 1.00 84.44 87 ALA A CA 1
ATOM 695 C C . ALA A 1 87 ? -4.702 2.795 19.270 1.00 84.44 87 ALA A C 1
ATOM 697 O O . ALA A 1 87 ? -5.109 1.937 18.485 1.00 84.44 87 ALA A O 1
ATOM 698 N N . MET A 1 88 ? -3.394 2.934 19.507 1.00 89.38 88 MET A N 1
ATOM 699 C CA . MET A 1 88 ? -2.370 2.136 18.822 1.00 89.38 88 MET A CA 1
ATOM 700 C C . MET A 1 88 ? -1.252 1.707 19.765 1.00 89.38 88 MET A C 1
ATOM 702 O O . MET A 1 88 ? -0.550 2.540 20.335 1.00 89.38 88 MET A O 1
ATOM 706 N N . SER A 1 89 ? -1.047 0.393 19.863 1.00 91.75 89 SER A N 1
ATOM 707 C CA . SER A 1 89 ? 0.086 -0.193 20.578 1.00 91.75 89 SER A CA 1
ATOM 708 C C . SER A 1 89 ? 1.405 0.049 19.837 1.00 91.75 89 SER A C 1
ATOM 710 O O . SER A 1 89 ? 1.434 0.275 18.625 1.00 91.75 89 SER A O 1
ATOM 712 N N . ASP A 1 90 ? 2.529 -0.068 20.545 1.00 92.12 90 ASP A N 1
ATOM 713 C CA . ASP A 1 90 ? 3.852 0.061 19.923 1.00 92.12 90 ASP A CA 1
ATOM 714 C C . ASP A 1 90 ? 4.125 -1.019 18.873 1.00 92.12 90 ASP A C 1
ATOM 716 O O . ASP A 1 90 ? 4.757 -0.733 17.856 1.00 92.12 90 ASP A O 1
ATOM 720 N N . ALA A 1 91 ? 3.587 -2.226 19.065 1.00 91.75 91 ALA A N 1
ATOM 721 C CA . ALA A 1 91 ? 3.649 -3.295 18.072 1.00 91.75 91 ALA A CA 1
ATOM 722 C C . ALA A 1 91 ? 2.897 -2.919 16.782 1.00 91.75 91 ALA A C 1
ATOM 724 O O . ALA A 1 91 ? 3.419 -3.116 15.685 1.00 91.75 91 ALA A O 1
ATOM 725 N N . ALA A 1 92 ? 1.716 -2.302 16.901 1.00 94.62 92 ALA A N 1
ATOM 726 C CA . ALA A 1 92 ? 0.953 -1.813 15.755 1.00 94.62 92 ALA A CA 1
ATOM 727 C C . ALA A 1 92 ? 1.694 -0.698 15.003 1.00 94.62 92 ALA A C 1
ATOM 729 O O . ALA A 1 92 ? 1.782 -0.731 13.776 1.00 94.62 92 ALA A O 1
ATOM 730 N N . ILE A 1 93 ? 2.286 0.258 15.726 1.00 95.38 93 ILE A N 1
ATOM 731 C CA . ILE A 1 93 ? 3.096 1.328 15.121 1.00 95.38 93 ILE A CA 1
ATOM 732 C C . ILE A 1 93 ? 4.314 0.739 14.403 1.00 95.38 93 ILE A C 1
ATOM 734 O O . ILE A 1 93 ? 4.612 1.142 13.279 1.00 95.38 93 ILE A O 1
ATOM 738 N N . GLN A 1 94 ? 4.992 -0.231 15.021 1.00 93.38 94 GLN A N 1
ATOM 739 C CA . GLN A 1 94 ? 6.142 -0.903 14.424 1.00 93.38 94 GLN A CA 1
ATOM 740 C C . GLN A 1 94 ? 5.757 -1.621 13.127 1.00 93.38 94 GLN A C 1
ATOM 742 O O . GLN A 1 94 ? 6.455 -1.476 12.125 1.00 93.38 94 GLN A O 1
ATOM 747 N N . LEU A 1 95 ? 4.640 -2.351 13.124 1.00 94.81 95 LEU A N 1
ATOM 748 C CA . LEU A 1 95 ? 4.113 -3.038 11.945 1.00 94.81 95 LEU A CA 1
ATOM 749 C C . LEU A 1 95 ? 3.760 -2.058 10.821 1.00 94.81 95 LEU A C 1
ATOM 751 O O . LEU A 1 95 ? 4.114 -2.274 9.660 1.00 94.81 95 LEU A O 1
ATOM 755 N N . LEU A 1 96 ? 3.106 -0.945 11.157 1.00 96.12 96 LEU A N 1
ATOM 756 C CA . LEU A 1 96 ? 2.818 0.113 10.193 1.00 96.12 96 LEU A CA 1
ATOM 757 C C . LEU A 1 96 ? 4.113 0.714 9.638 1.00 96.12 96 LEU A C 1
ATOM 759 O O . LEU A 1 96 ? 4.221 0.896 8.428 1.00 96.12 96 LEU A O 1
ATOM 763 N N . TRP A 1 97 ? 5.134 0.938 10.467 1.00 95.12 97 TRP A N 1
ATOM 764 C CA . TRP A 1 97 ? 6.439 1.396 9.992 1.00 95.12 97 TRP A CA 1
ATOM 765 C C . TRP A 1 97 ? 7.093 0.407 9.015 1.00 95.12 97 TRP A C 1
ATOM 767 O O . TRP A 1 97 ? 7.584 0.831 7.965 1.00 95.12 97 TRP A O 1
ATOM 777 N N . LEU A 1 98 ? 7.048 -0.904 9.299 1.00 92.62 98 LEU A N 1
ATOM 778 C CA . LEU A 1 98 ? 7.531 -1.944 8.376 1.00 92.62 98 LEU A CA 1
ATOM 779 C C . LEU A 1 98 ? 6.847 -1.827 7.012 1.00 92.62 98 LEU A C 1
ATOM 781 O O . LEU A 1 98 ? 7.519 -1.796 5.975 1.00 92.62 98 LEU A O 1
ATOM 785 N N . SER A 1 99 ? 5.523 -1.683 7.034 1.00 95.50 99 SER A N 1
ATOM 786 C CA . SER A 1 99 ? 4.717 -1.524 5.831 1.00 95.50 99 SER A CA 1
ATOM 787 C C . SER A 1 99 ? 5.041 -0.230 5.091 1.00 95.50 99 SER A C 1
ATOM 789 O O . SER A 1 99 ? 5.248 -0.255 3.878 1.00 95.50 99 SER A O 1
ATOM 791 N N . PHE A 1 100 ? 5.161 0.898 5.788 1.00 96.00 100 PHE A N 1
ATOM 792 C CA . PHE A 1 100 ? 5.526 2.174 5.174 1.00 96.00 100 PHE A CA 1
ATOM 793 C C . PHE A 1 100 ? 6.894 2.096 4.488 1.00 96.00 100 PHE A C 1
ATOM 795 O O . PHE A 1 100 ? 7.037 2.471 3.323 1.00 96.00 100 PHE A O 1
ATOM 802 N N . HIS A 1 101 ? 7.891 1.538 5.178 1.00 93.75 101 HIS A N 1
ATOM 803 C CA . HIS A 1 101 ? 9.241 1.364 4.652 1.00 93.75 101 HIS A CA 1
ATOM 804 C C . HIS A 1 101 ? 9.280 0.413 3.445 1.00 93.75 101 HIS A C 1
ATOM 806 O O . HIS A 1 101 ? 10.021 0.651 2.488 1.00 93.75 101 HIS A O 1
ATOM 812 N N . PHE A 1 102 ? 8.457 -0.642 3.447 1.00 93.25 102 PHE A N 1
ATOM 813 C CA . PHE A 1 102 ? 8.291 -1.525 2.292 1.00 93.25 102 PHE A CA 1
ATOM 814 C C . PHE A 1 102 ? 7.849 -0.742 1.046 1.00 93.25 102 PHE A C 1
ATOM 816 O O . PHE A 1 102 ? 8.474 -0.870 -0.010 1.00 93.25 102 PHE A O 1
ATOM 823 N N . TYR A 1 103 ? 6.822 0.107 1.166 1.00 95.12 103 TYR A N 1
ATOM 824 C CA . TYR A 1 103 ? 6.328 0.912 0.044 1.00 95.12 103 TYR A CA 1
ATOM 82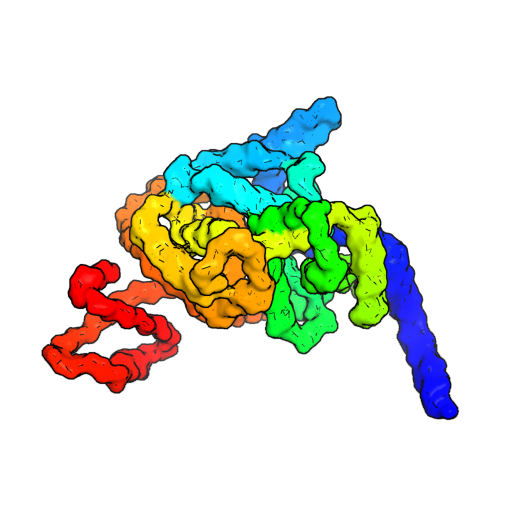5 C C . TYR A 1 103 ? 7.290 2.040 -0.354 1.00 95.12 103 TYR A C 1
ATOM 827 O O . TYR A 1 103 ? 7.430 2.330 -1.543 1.00 95.12 103 TYR A O 1
ATOM 835 N N . ALA A 1 104 ? 8.020 2.625 0.598 1.00 94.69 104 ALA A N 1
ATOM 836 C CA . ALA A 1 104 ? 9.000 3.683 0.334 1.00 94.69 104 ALA A CA 1
ATOM 837 C C . ALA A 1 104 ? 10.088 3.255 -0.668 1.00 94.69 104 ALA A C 1
ATOM 839 O O . ALA A 1 104 ? 10.536 4.040 -1.518 1.00 94.69 104 ALA A O 1
ATOM 840 N N . TYR A 1 105 ? 10.466 1.977 -0.600 1.00 91.69 105 TYR A N 1
ATOM 841 C CA . TYR A 1 105 ? 11.499 1.369 -1.432 1.00 91.69 105 TYR A CA 1
ATOM 842 C C . TYR A 1 105 ? 10.968 0.432 -2.516 1.00 91.69 105 TYR A C 1
ATOM 844 O O . TYR A 1 105 ? 11.756 -0.211 -3.205 1.00 91.69 105 TYR A O 1
ATOM 852 N N . HIS A 1 106 ? 9.656 0.384 -2.736 1.00 91.88 106 HIS A N 1
ATOM 853 C CA . HIS A 1 106 ? 9.062 -0.431 -3.790 1.00 91.88 106 HIS A CA 1
ATOM 854 C C . HIS A 1 106 ? 9.647 -0.093 -5.190 1.00 91.88 106 HIS A C 1
ATOM 856 O O . HIS A 1 106 ? 9.933 1.080 -5.475 1.00 91.88 106 HIS A O 1
ATOM 862 N N . PRO A 1 107 ? 9.874 -1.082 -6.082 1.00 91.00 107 PRO A N 1
ATOM 863 C CA . PRO A 1 107 ? 9.647 -2.525 -5.924 1.00 91.00 107 PRO A CA 1
ATOM 864 C C . PRO A 1 107 ? 10.813 -3.291 -5.273 1.00 91.00 107 PRO A C 1
ATOM 866 O O . PRO A 1 107 ? 10.793 -4.519 -5.236 1.00 91.00 107 PRO A O 1
ATOM 869 N N . PHE A 1 108 ? 11.806 -2.590 -4.715 1.00 87.88 108 PHE A N 1
ATOM 870 C CA . PHE A 1 108 ? 12.988 -3.173 -4.070 1.00 87.88 108 PHE A CA 1
ATOM 871 C C . PHE A 1 108 ? 13.036 -2.847 -2.564 1.00 87.88 108 PHE A C 1
ATOM 873 O O . PHE A 1 108 ? 13.896 -2.069 -2.137 1.00 87.88 108 PHE A O 1
ATOM 880 N N . PRO A 1 109 ? 12.131 -3.413 -1.736 1.00 79.44 109 PRO A N 1
ATOM 881 C CA . PRO A 1 109 ? 12.158 -3.213 -0.292 1.00 79.44 109 PRO A CA 1
ATOM 882 C C . PRO A 1 109 ? 13.560 -3.446 0.273 1.00 79.44 109 PRO A C 1
ATOM 884 O O . PRO A 1 109 ? 14.224 -4.417 -0.095 1.00 79.44 109 PRO A O 1
ATOM 887 N N . ARG A 1 110 ? 14.003 -2.569 1.176 1.00 77.19 110 ARG A N 1
ATOM 888 C CA . ARG A 1 110 ? 15.299 -2.688 1.860 1.00 77.19 110 ARG A CA 1
ATOM 889 C C . ARG A 1 110 ? 15.160 -3.440 3.186 1.00 77.19 110 ARG A C 1
ATOM 891 O O . ARG A 1 110 ? 14.059 -3.562 3.731 1.00 77.19 110 ARG A O 1
ATOM 898 N N . GLY A 1 111 ? 16.280 -3.972 3.680 1.00 66.19 111 GLY A N 1
ATOM 899 C CA . GLY A 1 111 ? 16.376 -4.546 5.024 1.00 66.19 111 GLY A CA 1
ATOM 900 C C . GLY A 1 111 ? 16.180 -3.480 6.106 1.00 66.19 111 GLY A C 1
ATOM 901 O O . GLY A 1 111 ? 16.173 -2.286 5.814 1.00 66.19 111 GLY A O 1
ATOM 902 N N . LEU A 1 112 ? 16.006 -3.911 7.356 1.00 63.53 112 LEU A N 1
ATOM 903 C CA . LEU A 1 112 ? 15.560 -3.035 8.444 1.00 63.53 112 LEU A CA 1
ATOM 904 C C . LEU A 1 112 ? 16.623 -2.096 9.030 1.00 63.53 112 LEU A C 1
ATOM 906 O O . LEU A 1 112 ? 16.282 -1.306 9.906 1.00 63.53 112 LEU A O 1
ATOM 910 N N . GLN A 1 113 ? 17.888 -2.150 8.597 1.00 62.16 113 GLN A N 1
ATOM 911 C CA . GLN A 1 113 ? 18.953 -1.397 9.266 1.00 62.16 113 GLN A CA 1
ATOM 912 C C . GLN A 1 113 ? 20.015 -0.804 8.321 1.00 62.16 113 GLN A C 1
ATOM 914 O O . GLN A 1 113 ? 20.644 -1.566 7.583 1.00 62.16 113 GLN A O 1
ATOM 919 N N . PRO A 1 114 ? 20.288 0.521 8.401 1.00 59.06 114 PRO A N 1
ATOM 920 C CA . PRO A 1 114 ? 19.407 1.579 8.918 1.00 59.06 114 PRO A CA 1
ATOM 921 C C . PRO A 1 114 ? 18.286 1.911 7.914 1.00 59.06 114 PRO A C 1
ATOM 923 O O . PRO A 1 114 ? 18.542 2.257 6.760 1.00 59.06 114 PRO A O 1
ATOM 926 N N . ALA A 1 115 ? 17.035 1.822 8.370 1.00 73.19 115 ALA A N 1
ATOM 927 C CA . ALA A 1 115 ? 15.823 2.072 7.587 1.00 73.19 115 ALA A CA 1
ATOM 928 C C . ALA A 1 115 ? 15.471 3.574 7.514 1.00 73.19 115 ALA A C 1
ATOM 930 O O . ALA A 1 115 ? 14.408 3.992 7.957 1.00 73.19 115 ALA A O 1
ATOM 931 N N . ASN A 1 116 ? 16.371 4.418 7.012 1.00 90.38 116 ASN A N 1
ATOM 932 C CA . ASN A 1 116 ? 16.068 5.844 6.830 1.00 90.38 116 ASN A CA 1
ATOM 933 C C . ASN A 1 116 ? 15.262 6.051 5.550 1.00 90.38 116 ASN A C 1
ATOM 935 O O . ASN A 1 116 ? 15.615 5.468 4.537 1.00 90.38 116 ASN A O 1
ATOM 939 N N . VAL A 1 117 ? 14.248 6.914 5.573 1.00 93.69 117 VAL A N 1
ATOM 940 C CA . VAL A 1 117 ? 13.388 7.246 4.430 1.00 93.69 117 VAL A CA 1
ATOM 941 C C . VAL A 1 117 ? 13.577 8.721 4.071 1.00 93.69 117 VAL A C 1
ATOM 943 O O . VAL A 1 117 ? 13.185 9.603 4.832 1.00 93.69 117 VAL A O 1
ATOM 946 N N . ASP A 1 118 ? 14.197 9.002 2.924 1.00 94.12 118 ASP A N 1
ATOM 947 C CA . ASP A 1 118 ? 14.285 10.364 2.375 1.00 94.12 118 ASP A CA 1
ATOM 948 C C . ASP A 1 118 ? 12.928 10.854 1.834 1.00 94.12 118 ASP A C 1
ATOM 950 O O . ASP A 1 118 ? 11.952 10.102 1.790 1.00 94.12 118 ASP A O 1
ATOM 954 N N . PHE A 1 119 ? 12.843 12.123 1.422 1.00 94.75 119 PHE A N 1
ATOM 955 C CA . PHE A 1 119 ? 11.577 12.699 0.962 1.00 94.75 119 PHE A CA 1
ATOM 956 C C . PHE A 1 119 ? 11.018 12.015 -0.298 1.00 94.75 119 PHE A C 1
ATOM 958 O O . PHE A 1 119 ? 9.807 11.830 -0.410 1.00 94.75 119 PHE A O 1
ATOM 965 N N . ASP A 1 120 ? 11.867 11.583 -1.232 1.00 94.25 120 ASP A N 1
ATOM 966 C CA . ASP A 1 120 ? 11.408 10.907 -2.450 1.00 94.25 120 ASP A CA 1
ATOM 967 C C . ASP A 1 120 ? 10.839 9.517 -2.141 1.00 94.25 120 ASP A C 1
ATOM 969 O O . ASP A 1 120 ? 9.832 9.100 -2.723 1.00 94.25 120 ASP A O 1
ATOM 973 N N . ALA A 1 121 ? 11.473 8.786 -1.224 1.00 94.88 121 ALA A N 1
ATOM 974 C CA . ALA A 1 121 ? 10.990 7.512 -0.711 1.00 94.88 121 ALA A CA 1
ATOM 975 C C . ALA A 1 121 ? 9.710 7.693 0.121 1.00 94.88 121 ALA A C 1
ATOM 977 O O . ALA A 1 121 ? 8.750 6.950 -0.078 1.00 94.88 121 ALA A O 1
ATOM 978 N N . PHE A 1 122 ? 9.641 8.729 0.958 1.00 96.19 122 PHE A N 1
ATOM 979 C CA . PHE A 1 122 ? 8.437 9.112 1.695 1.00 96.19 122 PHE A CA 1
ATOM 980 C C . PHE A 1 122 ? 7.267 9.391 0.743 1.00 96.19 122 PHE A C 1
ATOM 982 O O . PHE A 1 122 ? 6.198 8.796 0.876 1.00 96.19 122 PHE A O 1
ATOM 989 N N . ARG A 1 123 ? 7.482 10.237 -0.273 1.00 95.62 123 ARG A N 1
ATOM 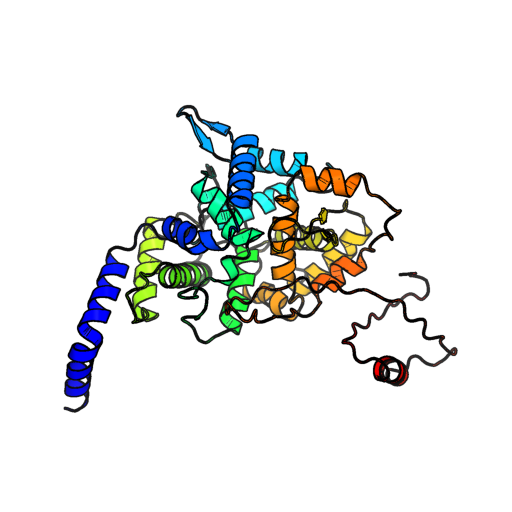990 C CA . ARG A 1 123 ? 6.460 10.582 -1.269 1.00 95.62 123 ARG A CA 1
ATOM 991 C C . ARG A 1 123 ? 5.964 9.346 -2.009 1.00 95.62 123 ARG A C 1
ATOM 993 O O . ARG A 1 123 ? 4.766 9.199 -2.221 1.00 95.62 123 ARG A O 1
ATOM 1000 N N . ARG A 1 124 ? 6.871 8.448 -2.395 1.00 95.38 124 ARG A N 1
ATOM 1001 C CA . ARG A 1 124 ? 6.524 7.184 -3.060 1.00 95.38 124 ARG A CA 1
ATOM 1002 C C . ARG A 1 124 ? 5.709 6.258 -2.163 1.00 95.38 124 ARG A C 1
ATOM 1004 O O . ARG A 1 124 ? 4.745 5.682 -2.657 1.00 95.38 124 ARG A O 1
ATOM 1011 N N . ALA A 1 125 ? 6.046 6.150 -0.877 1.00 96.50 125 ALA A N 1
ATOM 1012 C CA . ALA A 1 125 ? 5.248 5.379 0.070 1.00 96.50 125 ALA A CA 1
ATOM 1013 C C . ALA A 1 125 ? 3.813 5.910 0.132 1.00 96.50 125 ALA A C 1
ATOM 1015 O O . ALA A 1 125 ? 2.880 5.146 -0.081 1.00 96.50 125 ALA A O 1
ATOM 1016 N N . VAL A 1 126 ? 3.648 7.224 0.317 1.00 95.25 126 VAL A N 1
ATOM 1017 C CA . VAL A 1 126 ? 2.331 7.876 0.363 1.00 95.25 126 VAL A CA 1
ATOM 1018 C C . VAL A 1 126 ? 1.551 7.689 -0.942 1.00 95.25 126 VAL A C 1
ATOM 1020 O O . VAL A 1 126 ? 0.363 7.384 -0.910 1.00 95.25 126 VAL A O 1
ATOM 1023 N N . LEU A 1 127 ? 2.207 7.831 -2.096 1.00 93.88 127 LEU A N 1
ATOM 1024 C CA . LEU A 1 127 ? 1.584 7.615 -3.404 1.00 93.88 127 LEU A CA 1
ATOM 1025 C C . LEU A 1 127 ? 1.059 6.184 -3.569 1.00 93.88 127 LEU A C 1
ATOM 1027 O O . LEU A 1 127 ? -0.034 5.987 -4.093 1.00 93.88 127 LEU A O 1
ATOM 1031 N N . LEU A 1 128 ? 1.826 5.186 -3.130 1.00 95.06 128 LEU A N 1
ATOM 1032 C CA . LEU A 1 128 ? 1.431 3.784 -3.240 1.00 95.06 128 LEU A CA 1
ATOM 1033 C C . LEU A 1 128 ? 0.360 3.400 -2.215 1.00 95.06 128 LEU A C 1
ATOM 1035 O O . LEU A 1 128 ? -0.505 2.593 -2.538 1.00 95.06 128 LEU A O 1
ATOM 1039 N N . THR A 1 129 ? 0.389 3.978 -1.011 1.00 94.56 129 THR A N 1
ATOM 1040 C CA . THR A 1 129 ? -0.550 3.632 0.062 1.00 94.56 129 THR A CA 1
ATOM 1041 C C . THR A 1 129 ? -1.767 4.551 0.104 1.00 94.56 129 THR A C 1
ATOM 1043 O O . THR A 1 129 ? -2.866 4.107 -0.210 1.00 94.56 129 THR A O 1
ATOM 1046 N N . VAL A 1 130 ? -1.597 5.826 0.456 1.00 91.81 130 VAL A N 1
ATOM 1047 C CA . VAL A 1 130 ? -2.692 6.798 0.617 1.00 91.81 130 VAL A CA 1
ATOM 1048 C C . VAL A 1 130 ? -3.420 7.024 -0.705 1.00 91.81 130 VAL A C 1
ATOM 1050 O O . VAL A 1 130 ? -4.644 6.989 -0.741 1.00 91.81 130 VAL A O 1
ATOM 1053 N N . CYS A 1 131 ? -2.680 7.218 -1.802 1.00 89.44 131 CYS A N 1
ATOM 1054 C CA . CYS A 1 131 ? -3.272 7.488 -3.118 1.00 89.44 131 CYS A CA 1
ATOM 1055 C C . CYS A 1 131 ? -3.650 6.221 -3.905 1.00 89.44 131 CYS A C 1
ATOM 1057 O O . CYS A 1 131 ? -3.940 6.324 -5.096 1.00 89.44 131 CYS A O 1
ATOM 1059 N N . GLN A 1 132 ? -3.620 5.038 -3.273 1.00 89.50 132 GLN A N 1
ATOM 1060 C CA . GLN A 1 132 ? -3.915 3.742 -3.907 1.00 89.50 132 GLN A CA 1
ATOM 1061 C C . GLN A 1 132 ? -3.087 3.475 -5.182 1.00 89.50 132 GLN A C 1
ATOM 1063 O O . GLN A 1 132 ? -3.510 2.751 -6.083 1.00 89.50 132 GLN A O 1
ATOM 1068 N N . GLY A 1 133 ? -1.896 4.075 -5.304 1.00 89.56 133 GLY A N 1
ATOM 1069 C CA . GLY A 1 133 ? -1.084 3.985 -6.518 1.00 89.56 133 GLY A CA 1
ATOM 1070 C C . GLY A 1 133 ? -0.590 2.569 -6.816 1.00 89.56 133 GLY A C 1
ATOM 1071 O O . GLY A 1 133 ? -0.252 2.258 -7.956 1.00 89.56 133 GLY A O 1
ATOM 1072 N N . ASP A 1 134 ? -0.574 1.689 -5.817 1.00 90.38 134 ASP A N 1
ATOM 1073 C CA . ASP A 1 134 ? -0.200 0.289 -5.988 1.00 90.38 134 ASP A CA 1
ATOM 1074 C C . ASP A 1 134 ? -1.247 -0.522 -6.791 1.00 90.38 134 ASP A C 1
ATOM 1076 O O . ASP A 1 134 ? -0.907 -1.548 -7.390 1.00 90.38 134 ASP A O 1
ATOM 1080 N N . CYS A 1 135 ? -2.492 -0.035 -6.865 1.00 86.31 135 CYS A N 1
ATOM 1081 C CA . CYS A 1 135 ? -3.563 -0.578 -7.700 1.00 86.31 135 CYS A CA 1
ATOM 1082 C C . CYS A 1 135 ? -3.347 -0.288 -9.194 1.00 86.31 135 CYS A C 1
ATOM 1084 O O . CYS A 1 135 ? -3.965 -0.932 -10.040 1.00 86.31 135 CYS A O 1
ATOM 1086 N N . LEU A 1 136 ? -2.451 0.650 -9.521 1.00 87.19 136 LEU A N 1
ATOM 1087 C CA . LEU A 1 136 ? -2.090 1.030 -10.890 1.00 87.19 136 LEU A CA 1
ATOM 1088 C C . LEU A 1 136 ? -0.846 0.286 -11.393 1.00 87.19 136 LEU A C 1
ATOM 1090 O O . LEU A 1 136 ? -0.436 0.463 -12.541 1.00 87.19 136 LEU A O 1
ATOM 1094 N N . LEU A 1 137 ? -0.215 -0.537 -10.555 1.00 90.31 137 LEU A N 1
ATOM 1095 C CA . LEU A 1 137 ? 0.977 -1.278 -10.950 1.00 90.31 137 LEU A CA 1
ATOM 1096 C C . LEU A 1 137 ? 0.654 -2.264 -12.076 1.00 90.31 137 LEU A C 1
ATOM 1098 O O . LEU A 1 137 ? -0.326 -3.005 -12.023 1.00 90.31 137 LEU A O 1
ATOM 1102 N N . GLY A 1 138 ? 1.488 -2.253 -13.117 1.00 86.00 138 GLY A N 1
ATOM 1103 C CA . GLY A 1 138 ? 1.254 -3.040 -14.325 1.00 86.00 138 GLY A CA 1
ATOM 1104 C C . GLY A 1 138 ? 0.247 -2.405 -15.287 1.00 86.00 138 GLY A C 1
ATOM 1105 O O . GLY A 1 138 ? -0.137 -3.045 -16.267 1.00 86.00 138 GLY A O 1
ATOM 1106 N N . THR A 1 139 ? -0.154 -1.154 -15.058 1.00 82.19 139 THR A N 1
ATOM 1107 C CA . THR A 1 139 ? -0.822 -0.343 -16.080 1.00 82.19 139 THR A CA 1
ATOM 1108 C C . THR A 1 139 ? 0.198 0.460 -16.877 1.00 82.19 139 THR A C 1
ATOM 1110 O O . THR A 1 139 ? 1.213 0.923 -16.354 1.00 82.19 139 THR A O 1
ATOM 1113 N N . ARG A 1 140 ? -0.083 0.653 -18.161 1.00 74.75 140 ARG A N 1
ATOM 1114 C CA . ARG A 1 140 ? 0.531 1.680 -18.991 1.00 74.75 140 ARG A CA 1
ATOM 1115 C C . ARG A 1 140 ? -0.433 2.839 -19.145 1.00 74.75 140 ARG A C 1
ATOM 1117 O O . ARG A 1 140 ? -1.632 2.623 -19.306 1.00 74.75 140 ARG A O 1
ATOM 1124 N N . GLU A 1 141 ? 0.117 4.053 -19.105 1.00 66.38 141 GLU A N 1
ATOM 1125 C CA . GLU A 1 141 ? -0.655 5.298 -19.242 1.00 66.38 141 GLU A CA 1
ATOM 1126 C C . GLU A 1 141 ? -1.818 5.383 -18.237 1.00 66.38 141 GLU A C 1
ATOM 1128 O O . GLU A 1 141 ? -2.728 6.177 -18.410 1.00 66.38 141 GLU A O 1
ATOM 1133 N N . LEU A 1 142 ? -1.742 4.595 -17.154 1.00 63.28 142 LEU A N 1
ATOM 1134 C CA . LEU A 1 142 ? -2.737 4.468 -16.087 1.00 63.28 142 LEU A CA 1
ATOM 1135 C C . LEU A 1 142 ? -4.085 3.856 -16.502 1.00 63.28 142 LEU A C 1
ATOM 1137 O O . LEU A 1 142 ? -4.971 3.763 -15.658 1.00 63.28 142 LEU A O 1
ATOM 1141 N N . ASP A 1 143 ? -4.209 3.381 -17.745 1.00 63.56 143 ASP A N 1
ATOM 1142 C CA . ASP A 1 143 ? -5.486 2.930 -18.310 1.00 63.56 143 ASP A CA 1
ATOM 1143 C C . ASP A 1 143 ? -5.434 1.481 -18.859 1.00 63.56 143 ASP A C 1
ATOM 1145 O O . ASP A 1 143 ? -6.466 0.817 -18.937 1.00 63.56 143 ASP A O 1
ATOM 1149 N N . TRP A 1 144 ? -4.251 0.940 -19.208 1.00 64.00 144 TRP A N 1
ATOM 1150 C CA . TRP A 1 144 ? -4.138 -0.365 -19.893 1.00 64.00 144 TRP A CA 1
ATOM 1151 C C . TRP A 1 144 ? -3.212 -1.335 -19.162 1.00 64.00 144 TRP A C 1
ATOM 1153 O O . TRP A 1 144 ? -2.000 -1.124 -19.110 1.00 64.00 144 TRP A O 1
ATOM 1163 N N . PHE A 1 145 ? -3.753 -2.438 -18.640 1.00 70.31 145 PHE A N 1
ATOM 1164 C CA . PHE A 1 145 ? -2.932 -3.491 -18.044 1.00 70.31 145 PHE A CA 1
ATOM 1165 C C . PHE A 1 145 ? -2.168 -4.280 -19.109 1.00 70.31 145 PHE A C 1
ATOM 1167 O O . PHE A 1 145 ? -2.746 -4.753 -20.088 1.00 70.31 145 PHE A O 1
ATOM 1174 N N . TRP A 1 146 ? -0.865 -4.479 -18.899 1.00 77.31 146 TRP A N 1
ATOM 1175 C CA . TRP A 1 146 ? -0.050 -5.262 -19.839 1.00 77.31 146 TRP A CA 1
ATOM 1176 C C . TRP A 1 146 ? -0.308 -6.767 -19.754 1.00 77.31 146 TRP A C 1
ATOM 1178 O O . TRP A 1 146 ? -0.018 -7.505 -20.697 1.00 77.31 146 TRP A O 1
ATOM 1188 N N . ARG A 1 147 ? -0.872 -7.223 -18.630 1.00 78.31 147 ARG A N 1
ATOM 1189 C CA . ARG A 1 147 ? -1.432 -8.568 -18.478 1.00 78.31 147 ARG A CA 1
ATOM 1190 C C . ARG A 1 147 ? -2.944 -8.461 -18.581 1.00 78.31 147 ARG A C 1
ATOM 1192 O O . ARG A 1 147 ? -3.547 -7.640 -17.904 1.00 78.31 147 ARG A O 1
ATOM 1199 N N . ASN A 1 148 ? -3.576 -9.314 -19.374 1.00 73.44 148 ASN A N 1
ATOM 1200 C CA . ASN A 1 148 ? -5.034 -9.397 -19.396 1.00 73.44 148 ASN A CA 1
ATOM 1201 C C . ASN A 1 148 ? -5.530 -10.388 -18.328 1.00 73.44 148 ASN A C 1
ATOM 1203 O O . ASN A 1 148 ? -6.069 -11.440 -18.659 1.00 73.44 148 ASN A O 1
ATOM 1207 N N . ASP A 1 149 ? -5.263 -10.092 -17.052 1.00 79.81 149 ASP A N 1
ATOM 1208 C CA . ASP A 1 149 ? -5.630 -10.957 -15.924 1.00 79.81 149 ASP A CA 1
ATOM 1209 C C . ASP A 1 149 ? -5.992 -10.126 -14.681 1.00 79.81 149 ASP A C 1
ATOM 1211 O O . ASP A 1 149 ? -5.159 -9.807 -13.833 1.00 79.81 149 ASP A O 1
ATOM 1215 N N . ALA A 1 150 ? -7.269 -9.760 -14.565 1.00 77.00 150 ALA A N 1
ATOM 1216 C CA . ALA A 1 150 ? -7.770 -9.002 -13.419 1.00 77.00 150 ALA A CA 1
ATOM 1217 C C . ALA A 1 150 ? -7.661 -9.779 -12.092 1.00 77.00 150 ALA A C 1
ATOM 1219 O O . ALA A 1 150 ? -7.515 -9.174 -11.028 1.00 77.00 150 ALA A O 1
ATOM 1220 N N . ALA A 1 151 ? -7.725 -11.116 -12.127 1.00 80.88 151 ALA A N 1
ATOM 1221 C CA . ALA A 1 151 ? -7.572 -11.934 -10.928 1.00 80.88 151 ALA A CA 1
ATOM 1222 C C . ALA A 1 151 ? -6.128 -11.883 -10.417 1.00 80.88 151 ALA A C 1
ATOM 1224 O O . ALA A 1 151 ? -5.919 -11.771 -9.207 1.00 80.88 151 ALA A O 1
ATOM 1225 N N . PHE A 1 152 ? -5.155 -11.878 -11.332 1.00 83.94 152 PHE A N 1
ATOM 1226 C CA . PHE A 1 152 ? -3.746 -11.684 -11.014 1.00 83.94 152 PHE A CA 1
ATOM 1227 C C . PHE A 1 152 ? -3.505 -10.367 -10.268 1.00 83.94 152 PHE A C 1
ATOM 1229 O O . PHE A 1 152 ? -2.940 -10.390 -9.179 1.00 83.94 152 PHE A O 1
ATOM 1236 N N . PHE A 1 153 ? -3.979 -9.230 -10.792 1.00 81.62 153 PHE A N 1
ATOM 1237 C CA . PHE A 1 153 ? -3.748 -7.926 -10.147 1.00 81.62 153 PHE A CA 1
ATOM 1238 C C . PHE A 1 153 ? -4.412 -7.806 -8.776 1.00 81.62 153 PHE A C 1
ATOM 1240 O O . PHE A 1 153 ? -3.824 -7.233 -7.858 1.00 81.62 153 PHE A O 1
ATOM 1247 N N . ARG A 1 154 ? -5.608 -8.387 -8.604 1.00 81.69 154 ARG A N 1
ATOM 1248 C CA . ARG A 1 154 ? -6.252 -8.456 -7.284 1.00 81.69 154 ARG A CA 1
ATOM 1249 C C . ARG A 1 154 ? -5.399 -9.250 -6.298 1.00 81.69 154 ARG A C 1
ATOM 1251 O O . ARG A 1 154 ? -5.077 -8.735 -5.234 1.00 81.69 154 ARG A O 1
ATOM 1258 N N . ARG A 1 155 ? -4.964 -10.459 -6.670 1.00 86.06 155 ARG A N 1
ATOM 1259 C CA . ARG A 1 155 ? -4.097 -11.294 -5.820 1.00 86.06 155 ARG A CA 1
ATOM 1260 C C . ARG A 1 155 ? -2.773 -10.604 -5.495 1.00 86.06 155 ARG A C 1
ATOM 1262 O O . ARG A 1 155 ? -2.376 -10.586 -4.335 1.00 86.06 155 ARG A O 1
ATOM 1269 N N . ALA A 1 156 ? -2.137 -9.977 -6.484 1.00 88.38 156 ALA A N 1
ATOM 1270 C CA . ALA A 1 156 ? -0.872 -9.269 -6.307 1.00 88.38 156 ALA A CA 1
ATOM 1271 C C . ALA A 1 156 ? -0.978 -8.118 -5.290 1.00 88.38 156 ALA A C 1
ATOM 1273 O O . ALA A 1 156 ? -0.073 -7.944 -4.475 1.00 88.38 156 ALA A O 1
ATOM 1274 N N . GLY A 1 157 ? -2.090 -7.371 -5.288 1.00 89.62 157 GLY A N 1
ATOM 1275 C CA . GLY A 1 157 ? -2.347 -6.328 -4.288 1.00 89.62 157 GLY A CA 1
ATOM 1276 C C . GLY A 1 157 ? -2.414 -6.883 -2.861 1.00 89.62 157 GLY A C 1
ATOM 1277 O O . GLY A 1 157 ? -1.734 -6.381 -1.969 1.00 89.62 157 GLY A O 1
ATOM 1278 N N . PHE A 1 158 ? -3.153 -7.975 -2.649 1.00 90.38 158 PHE A N 1
ATOM 1279 C CA . PHE A 1 158 ? -3.229 -8.631 -1.336 1.00 90.38 158 PHE A CA 1
ATOM 1280 C C . PHE A 1 158 ? -1.876 -9.207 -0.898 1.00 90.38 158 PHE A C 1
ATOM 1282 O O . PHE A 1 158 ? -1.442 -8.977 0.229 1.00 90.38 158 PHE A O 1
ATOM 1289 N N . GLU A 1 159 ? -1.156 -9.893 -1.792 1.00 90.12 159 GLU A N 1
ATOM 1290 C CA . GLU A 1 159 ? 0.200 -10.379 -1.499 1.00 90.12 159 GLU A CA 1
ATOM 1291 C C . GLU A 1 159 ? 1.151 -9.246 -1.113 1.00 90.12 159 GLU A C 1
ATOM 1293 O O . GLU A 1 159 ? 2.061 -9.443 -0.306 1.00 90.12 159 GLU A O 1
ATOM 1298 N N . ARG A 1 160 ? 0.981 -8.060 -1.703 1.00 92.25 160 ARG A N 1
ATOM 1299 C CA . ARG A 1 160 ? 1.793 -6.887 -1.387 1.00 92.25 160 ARG A CA 1
ATOM 1300 C C . ARG A 1 160 ? 1.503 -6.352 0.011 1.00 92.25 160 ARG A C 1
ATOM 1302 O O . ARG A 1 160 ? 2.462 -6.076 0.724 1.00 92.25 160 ARG A O 1
ATOM 1309 N N . ILE A 1 161 ? 0.235 -6.284 0.422 1.00 94.00 161 ILE A N 1
ATOM 1310 C CA . ILE A 1 161 ? -0.163 -5.905 1.791 1.00 94.00 161 ILE A CA 1
ATOM 1311 C C . ILE A 1 161 ? 0.462 -6.855 2.816 1.00 94.00 161 ILE A C 1
ATOM 1313 O O . ILE A 1 161 ? 1.121 -6.421 3.756 1.00 94.00 161 ILE A O 1
ATOM 1317 N N . PHE A 1 162 ? 0.324 -8.166 2.621 1.00 91.88 162 PHE A N 1
ATOM 1318 C CA . PHE A 1 162 ? 0.866 -9.120 3.590 1.00 91.88 162 PHE A CA 1
ATOM 1319 C C . PHE A 1 162 ? 2.401 -9.137 3.609 1.00 91.88 162 PHE A C 1
ATOM 1321 O O . PHE A 1 162 ? 3.006 -9.267 4.669 1.00 91.88 162 PHE A O 1
ATOM 1328 N N . ARG A 1 163 ? 3.066 -8.940 2.463 1.00 90.44 163 ARG A N 1
ATOM 1329 C CA . ARG A 1 163 ? 4.529 -8.771 2.440 1.00 90.44 163 ARG A CA 1
ATOM 1330 C C . ARG A 1 163 ? 4.989 -7.454 3.060 1.00 90.44 163 ARG A C 1
ATOM 1332 O O . ARG A 1 163 ? 6.126 -7.401 3.526 1.00 90.44 163 ARG A O 1
ATOM 1339 N N . SER A 1 164 ? 4.166 -6.404 3.039 1.00 92.94 164 SER A N 1
ATOM 1340 C CA . SER A 1 164 ? 4.551 -5.102 3.584 1.00 92.94 164 SER A CA 1
ATOM 1341 C C . SER A 1 164 ? 4.577 -5.115 5.108 1.00 92.94 164 SER A C 1
ATOM 1343 O O . SER A 1 164 ? 5.486 -4.533 5.693 1.00 92.94 164 SER A O 1
ATOM 1345 N N . ILE A 1 165 ? 3.648 -5.825 5.749 1.00 92.06 165 ILE A N 1
ATOM 1346 C CA . ILE A 1 165 ? 3.607 -5.956 7.215 1.00 92.06 165 ILE A CA 1
ATOM 1347 C C . ILE A 1 165 ? 4.633 -6.954 7.766 1.00 92.06 165 ILE A C 1
ATOM 1349 O O . ILE A 1 165 ? 4.975 -6.876 8.940 1.00 92.06 165 ILE A O 1
ATOM 1353 N N . ALA A 1 166 ? 5.139 -7.855 6.921 1.00 88.06 166 ALA A N 1
ATOM 1354 C CA . ALA A 1 166 ? 6.044 -8.919 7.327 1.00 88.06 166 ALA A CA 1
ATOM 1355 C C . ALA A 1 166 ? 7.484 -8.436 7.550 1.00 88.06 166 ALA A C 1
ATOM 1357 O O . ALA A 1 166 ? 8.097 -7.780 6.686 1.00 88.06 166 ALA A O 1
ATOM 1358 N N . ALA A 1 167 ? 8.065 -8.850 8.676 1.00 81.44 167 ALA A N 1
ATOM 1359 C CA . ALA A 1 167 ? 9.494 -8.711 8.917 1.00 81.44 167 ALA A CA 1
ATOM 1360 C C . ALA A 1 167 ? 10.333 -9.486 7.865 1.00 81.44 167 ALA A C 1
ATOM 1362 O O . ALA A 1 167 ? 9.920 -10.541 7.374 1.00 81.44 167 ALA A O 1
ATOM 1363 N N . PRO A 1 168 ? 11.525 -8.988 7.477 1.00 75.00 168 PRO A N 1
ATOM 1364 C CA . PRO A 1 168 ? 12.466 -9.756 6.662 1.00 75.00 168 PRO A CA 1
ATOM 1365 C C . PRO A 1 168 ? 12.941 -11.003 7.419 1.00 75.00 168 PRO A C 1
ATOM 1367 O O . PRO A 1 168 ? 13.435 -10.876 8.539 1.00 75.00 168 PRO A O 1
ATOM 1370 N N . GLU A 1 169 ? 12.865 -12.185 6.803 1.00 68.75 169 GLU A N 1
ATOM 1371 C CA . GLU A 1 169 ? 13.444 -13.407 7.370 1.00 68.75 169 GLU A CA 1
ATOM 1372 C C . GLU A 1 169 ? 14.970 -13.242 7.520 1.00 68.75 169 GLU A C 1
ATOM 1374 O O . GLU A 1 169 ? 15.680 -12.923 6.558 1.00 68.75 169 GLU A O 1
ATOM 1379 N N . THR A 1 170 ? 15.499 -13.477 8.724 1.00 57.03 170 THR A N 1
ATOM 1380 C CA . THR A 1 170 ? 16.940 -13.594 8.963 1.00 57.03 170 THR A CA 1
ATOM 1381 C C . THR A 1 170 ? 17.432 -14.906 8.357 1.00 57.03 170 THR A C 1
ATOM 1383 O O . THR A 1 170 ? 17.201 -15.991 8.880 1.00 57.03 170 THR A O 1
ATOM 1386 N N . THR A 1 171 ? 18.098 -14.810 7.207 1.00 52.25 171 THR A N 1
ATOM 1387 C CA . THR A 1 171 ? 18.667 -15.935 6.452 1.00 52.25 171 THR A CA 1
ATOM 1388 C C . THR A 1 171 ? 19.772 -16.653 7.237 1.00 52.25 171 THR A C 1
ATOM 1390 O O . THR A 1 171 ? 20.961 -16.456 7.004 1.00 52.25 171 THR A O 1
ATOM 1393 N N . THR A 1 172 ? 19.394 -17.534 8.156 1.00 41.34 172 THR A N 1
ATOM 1394 C CA . THR A 1 172 ? 20.262 -18.597 8.673 1.00 41.34 172 THR A CA 1
ATOM 1395 C C . THR A 1 172 ? 19.634 -19.940 8.314 1.00 41.34 172 THR A C 1
ATOM 1397 O O . THR A 1 172 ? 18.854 -20.490 9.081 1.00 41.34 172 THR A O 1
ATOM 1400 N N . GLY A 1 173 ? 19.958 -20.453 7.118 1.00 45.41 173 GLY A N 1
ATOM 1401 C CA . GLY A 1 173 ? 19.679 -21.847 6.734 1.00 45.41 173 GLY A CA 1
ATOM 1402 C C . GLY A 1 173 ? 18.468 -22.111 5.828 1.00 45.41 173 GLY A C 1
ATOM 1403 O O . GLY A 1 173 ? 17.814 -23.137 5.992 1.00 45.41 173 GLY A O 1
ATOM 1404 N N . THR A 1 174 ? 18.141 -21.235 4.873 1.00 45.78 174 THR A N 1
ATOM 1405 C CA . THR A 1 174 ? 16.982 -21.449 3.983 1.00 45.78 174 THR A CA 1
ATOM 1406 C C . THR A 1 174 ? 17.293 -22.391 2.810 1.00 45.78 174 THR A C 1
ATOM 1408 O O . THR A 1 174 ? 18.264 -22.200 2.081 1.00 45.78 174 THR A O 1
ATOM 1411 N N . ASP A 1 175 ? 16.415 -23.373 2.599 1.00 49.03 175 ASP A N 1
ATOM 1412 C CA . ASP A 1 175 ? 16.357 -24.247 1.421 1.00 49.03 175 ASP A CA 1
ATOM 1413 C C . ASP A 1 175 ? 16.171 -23.414 0.125 1.00 49.03 175 ASP A C 1
ATOM 1415 O O . ASP A 1 175 ? 15.238 -22.600 0.058 1.00 49.03 175 ASP A O 1
ATOM 1419 N N . PRO A 1 176 ? 17.018 -23.586 -0.911 1.00 50.75 176 PRO A N 1
ATOM 1420 C CA . PRO A 1 176 ? 16.954 -22.816 -2.159 1.00 50.75 176 PRO A CA 1
ATOM 1421 C C . PRO A 1 176 ? 15.610 -22.939 -2.895 1.00 50.75 176 PRO A C 1
ATOM 1423 O O . PRO A 1 176 ? 15.225 -22.017 -3.616 1.00 50.75 176 PRO A O 1
ATOM 1426 N N . SER A 1 177 ? 14.852 -24.020 -2.676 1.00 47.41 177 SER A N 1
ATOM 1427 C CA . SER A 1 177 ? 13.506 -24.180 -3.244 1.00 47.41 177 SER A CA 1
ATOM 1428 C C . SER A 1 177 ? 12.485 -23.187 -2.663 1.00 47.41 177 SER A C 1
ATOM 1430 O O . SER A 1 177 ? 11.614 -22.700 -3.383 1.00 47.41 177 SER A O 1
ATOM 1432 N N . LYS A 1 178 ? 12.621 -22.809 -1.382 1.00 46.66 178 LYS A N 1
ATOM 1433 C CA . LYS A 1 178 ? 11.719 -21.869 -0.687 1.00 46.66 178 LYS A CA 1
ATOM 1434 C C . LYS A 1 178 ? 12.049 -20.398 -0.960 1.00 46.66 178 LYS A C 1
ATOM 1436 O O . LYS A 1 178 ? 11.170 -19.544 -0.850 1.00 46.66 178 LYS A O 1
ATOM 1441 N N . GLN A 1 179 ? 13.286 -20.087 -1.359 1.00 50.03 179 GLN A N 1
ATOM 1442 C CA . GLN A 1 179 ? 13.656 -18.744 -1.832 1.00 50.03 179 GLN A CA 1
ATOM 1443 C C . GLN A 1 179 ? 12.976 -18.395 -3.164 1.00 50.03 179 GLN A C 1
ATOM 1445 O O . GLN A 1 179 ? 12.662 -17.231 -3.414 1.00 50.03 179 GLN A O 1
ATOM 1450 N N . GLN A 1 180 ? 12.698 -19.397 -3.999 1.00 49.34 180 GLN A N 1
ATOM 1451 C CA . GLN A 1 180 ? 12.185 -19.201 -5.352 1.00 49.34 180 GLN A CA 1
ATOM 1452 C C . GLN A 1 180 ? 10.767 -18.598 -5.371 1.00 49.34 180 GLN A C 1
ATOM 1454 O O . GLN A 1 180 ? 10.508 -17.696 -6.162 1.00 49.34 180 GLN A O 1
ATOM 1459 N N . THR A 1 181 ? 9.881 -19.001 -4.452 1.00 49.19 181 THR A N 1
ATOM 1460 C CA . THR A 1 181 ? 8.476 -18.540 -4.381 1.00 49.19 181 THR A CA 1
ATOM 1461 C C . THR A 1 181 ? 8.311 -17.126 -3.807 1.00 49.19 181 THR A C 1
ATOM 1463 O O . THR A 1 181 ? 7.418 -16.391 -4.206 1.00 49.19 181 THR A O 1
ATOM 1466 N N . GLY A 1 182 ? 9.174 -16.690 -2.881 1.00 53.06 182 GLY A N 1
ATOM 1467 C CA . GLY A 1 182 ? 9.177 -15.288 -2.417 1.00 53.06 182 GLY A CA 1
ATOM 1468 C C . GLY A 1 182 ? 9.748 -14.324 -3.467 1.00 53.06 182 GLY A C 1
ATOM 1469 O O . GLY A 1 182 ? 9.372 -13.148 -3.541 1.00 53.06 182 GLY A O 1
ATOM 1470 N N . MET A 1 183 ? 10.635 -14.847 -4.318 1.00 58.47 183 MET A N 1
ATOM 1471 C CA . MET A 1 183 ? 11.216 -14.115 -5.434 1.00 58.47 183 MET A CA 1
ATOM 1472 C C . MET A 1 183 ? 10.194 -13.885 -6.555 1.00 58.47 183 MET A C 1
ATOM 1474 O O . MET A 1 183 ? 10.241 -12.833 -7.182 1.00 58.47 183 MET A O 1
ATOM 1478 N N . THR A 1 184 ? 9.230 -14.788 -6.785 1.00 74.50 184 THR A N 1
ATOM 1479 C CA . THR A 1 184 ? 8.266 -14.658 -7.896 1.00 74.50 184 THR A CA 1
ATOM 1480 C C . THR A 1 184 ? 7.348 -13.442 -7.774 1.00 74.50 184 THR A C 1
ATOM 1482 O O . THR A 1 184 ? 7.210 -12.706 -8.751 1.00 74.50 184 THR A O 1
ATOM 1485 N N . SER A 1 185 ? 6.770 -13.163 -6.600 1.00 83.12 185 SER A N 1
ATOM 1486 C CA . SER A 1 185 ? 5.880 -11.999 -6.431 1.00 83.12 185 SER A CA 1
ATOM 1487 C C . SER A 1 185 ? 6.647 -10.678 -6.497 1.00 83.12 185 SER A C 1
ATOM 1489 O O . SER A 1 185 ? 6.197 -9.722 -7.123 1.00 83.12 185 SER A O 1
ATOM 1491 N N . SER A 1 186 ? 7.855 -10.634 -5.927 1.00 85.00 186 SER A N 1
ATOM 1492 C CA . SER A 1 186 ? 8.713 -9.443 -5.975 1.00 85.00 186 SER A CA 1
ATOM 1493 C C . SER A 1 186 ? 9.221 -9.169 -7.398 1.00 85.00 186 SER A C 1
ATOM 1495 O O . SER A 1 186 ? 9.188 -8.029 -7.865 1.00 85.00 186 SER A O 1
ATOM 1497 N N . LEU A 1 187 ? 9.615 -10.219 -8.131 1.00 88.25 187 LEU A N 1
ATOM 1498 C CA . LEU A 1 187 ? 9.929 -10.134 -9.559 1.00 88.25 187 LEU A CA 1
ATOM 1499 C C . LEU A 1 187 ? 8.729 -9.625 -10.349 1.00 88.25 187 LEU A C 1
ATOM 1501 O O . LEU A 1 187 ? 8.900 -8.741 -11.184 1.00 88.25 187 LEU A O 1
ATOM 1505 N N . SER A 1 188 ? 7.526 -10.123 -10.053 1.00 89.88 188 SER A N 1
ATOM 1506 C CA . SER A 1 188 ? 6.307 -9.635 -10.689 1.00 89.88 188 SER A CA 1
ATOM 1507 C C . SER A 1 188 ? 6.085 -8.146 -10.460 1.00 89.88 188 SER A C 1
ATOM 1509 O O . SER A 1 188 ? 5.885 -7.437 -11.440 1.00 89.88 188 SER A O 1
ATOM 1511 N N . ASP A 1 189 ? 6.199 -7.666 -9.218 1.00 91.50 189 ASP A N 1
ATOM 1512 C CA . ASP A 1 189 ? 6.083 -6.237 -8.912 1.00 91.50 189 ASP A CA 1
ATOM 1513 C C . ASP A 1 189 ? 7.089 -5.412 -9.725 1.00 91.50 189 ASP A C 1
ATOM 1515 O O . ASP A 1 189 ? 6.742 -4.386 -10.298 1.00 91.50 189 ASP A O 1
ATOM 1519 N N . THR A 1 190 ? 8.338 -5.871 -9.838 1.00 92.12 190 THR A N 1
ATOM 1520 C CA . THR A 1 190 ? 9.343 -5.157 -10.642 1.00 92.12 190 THR A CA 1
ATOM 1521 C C . THR A 1 190 ? 9.006 -5.150 -12.123 1.00 92.12 190 THR A C 1
ATOM 1523 O O . THR A 1 190 ? 9.189 -4.125 -12.772 1.00 92.12 190 THR A O 1
ATOM 1526 N N . MET A 1 191 ? 8.494 -6.254 -12.669 1.00 92.31 191 MET A N 1
ATOM 1527 C CA . MET A 1 191 ? 8.022 -6.283 -14.055 1.00 92.31 191 MET A CA 1
ATOM 1528 C C . MET A 1 191 ? 6.845 -5.322 -14.264 1.00 92.31 191 MET A C 1
ATOM 1530 O O . MET A 1 191 ? 6.820 -4.595 -15.255 1.00 92.31 191 MET A O 1
ATOM 1534 N N . ASP A 1 192 ? 5.915 -5.270 -13.313 1.00 92.44 192 ASP A N 1
ATOM 1535 C CA . ASP A 1 192 ? 4.755 -4.382 -13.347 1.00 92.44 192 ASP A CA 1
ATOM 1536 C C . ASP A 1 192 ? 5.173 -2.904 -13.264 1.00 92.44 192 ASP A C 1
ATOM 1538 O O . ASP A 1 192 ? 4.641 -2.069 -13.999 1.00 92.44 192 ASP A O 1
ATOM 1542 N N . VAL A 1 193 ? 6.190 -2.582 -12.457 1.00 93.56 193 VAL A N 1
ATOM 1543 C CA . VAL A 1 193 ? 6.783 -1.238 -12.401 1.00 93.56 193 VAL A CA 1
ATOM 1544 C C . VAL A 1 193 ? 7.560 -0.909 -13.679 1.00 93.56 193 VAL A C 1
ATOM 1546 O O . VAL A 1 193 ? 7.404 0.191 -14.195 1.00 93.56 193 VAL A O 1
ATOM 1549 N N . LEU A 1 194 ? 8.368 -1.829 -14.222 1.00 92.69 194 LEU A N 1
ATOM 1550 C CA . LEU A 1 194 ? 9.110 -1.622 -15.479 1.00 92.69 194 LEU A CA 1
ATOM 1551 C C . LEU A 1 194 ? 8.172 -1.284 -16.640 1.00 92.69 194 LEU A C 1
ATOM 1553 O O . LEU A 1 194 ? 8.468 -0.419 -17.457 1.00 92.69 194 LEU A O 1
ATOM 1557 N N . VAL A 1 195 ? 7.016 -1.938 -16.704 1.00 90.44 195 VAL A N 1
ATOM 1558 C CA . VAL A 1 195 ? 5.996 -1.589 -17.693 1.00 90.44 195 VAL A CA 1
ATOM 1559 C C . VAL A 1 195 ? 5.452 -0.183 -17.452 1.00 90.44 195 VAL A C 1
ATOM 1561 O O . VAL A 1 195 ? 5.369 0.611 -18.388 1.00 90.44 195 VAL A O 1
ATOM 1564 N N . MET A 1 196 ? 5.107 0.129 -16.205 1.00 90.31 196 MET A N 1
ATOM 1565 C CA . MET A 1 196 ? 4.489 1.400 -15.836 1.00 90.31 196 MET A CA 1
ATOM 1566 C C . MET A 1 196 ? 5.407 2.607 -16.069 1.00 90.31 196 MET A C 1
ATOM 1568 O O . MET A 1 196 ? 4.945 3.668 -16.483 1.00 90.31 196 MET A O 1
ATOM 1572 N N . VAL A 1 197 ? 6.709 2.450 -15.817 1.00 90.94 197 VAL A N 1
ATOM 1573 C CA . VAL A 1 197 ? 7.713 3.516 -15.982 1.00 90.94 197 VAL A CA 1
ATOM 1574 C C . VAL A 1 197 ? 8.351 3.535 -17.370 1.00 90.94 197 VAL A C 1
ATOM 1576 O O . VAL A 1 197 ? 9.233 4.354 -17.636 1.00 90.94 197 VAL A O 1
ATOM 1579 N N . GLY A 1 198 ? 7.924 2.637 -18.259 1.00 86.75 198 GLY A N 1
ATOM 1580 C CA . GLY A 1 198 ? 8.391 2.586 -19.635 1.00 86.75 198 GLY A CA 1
ATOM 1581 C C . GLY A 1 198 ? 8.080 3.887 -20.392 1.00 86.75 198 GLY A C 1
ATOM 1582 O O . GLY A 1 198 ? 6.993 4.447 -20.236 1.00 86.75 198 GLY A O 1
ATOM 1583 N N . PRO A 1 199 ? 9.003 4.393 -21.233 1.00 81.94 199 PRO A N 1
ATOM 1584 C CA . PRO A 1 199 ? 8.757 5.591 -22.024 1.00 81.94 199 PRO A CA 1
ATOM 1585 C C . PRO A 1 199 ? 7.474 5.521 -22.867 1.00 81.94 199 PRO A C 1
ATOM 1587 O O . PRO A 1 199 ? 7.243 4.557 -23.600 1.00 81.94 199 PRO A O 1
ATOM 1590 N N . GLN A 1 200 ? 6.684 6.600 -22.834 1.00 74.56 200 GLN A N 1
ATOM 1591 C CA . GLN A 1 200 ? 5.379 6.691 -23.508 1.00 74.56 200 GLN A CA 1
ATOM 1592 C C . GLN A 1 200 ? 5.454 6.466 -25.026 1.00 74.56 200 GLN A C 1
ATOM 1594 O O . GLN A 1 200 ? 4.540 5.888 -25.606 1.00 74.56 200 GLN A O 1
ATOM 1599 N N . PHE A 1 201 ? 6.562 6.844 -25.670 1.00 72.44 201 PHE A N 1
ATOM 1600 C CA . PHE A 1 201 ? 6.763 6.666 -27.114 1.00 72.44 201 PHE A CA 1
ATOM 1601 C C . PHE A 1 201 ? 7.006 5.206 -27.543 1.00 72.44 201 PHE A C 1
ATOM 1603 O O . PHE A 1 201 ? 7.045 4.912 -28.735 1.00 72.44 201 PHE A O 1
ATOM 1610 N N . MET A 1 202 ? 7.225 4.272 -26.611 1.00 74.44 202 MET A N 1
ATOM 1611 C CA . MET A 1 202 ? 7.478 2.870 -26.961 1.00 74.44 202 MET A CA 1
ATOM 1612 C C . MET A 1 202 ? 6.170 2.117 -27.175 1.00 74.44 202 MET A C 1
ATOM 1614 O O . MET A 1 202 ? 5.721 1.463 -26.252 1.00 74.44 202 MET A O 1
ATOM 1618 N N . HIS A 1 203 ? 5.518 2.176 -28.329 1.00 73.38 203 HIS A N 1
ATOM 1619 C CA . HIS A 1 203 ? 4.185 1.564 -28.489 1.00 73.38 203 HIS A CA 1
ATOM 1620 C C . HIS A 1 203 ? 4.152 0.029 -28.310 1.00 73.38 203 HIS A C 1
ATOM 1622 O O . HIS A 1 203 ? 3.130 -0.520 -27.900 1.00 73.38 203 HIS A O 1
ATOM 1628 N N . ALA A 1 204 ? 5.284 -0.659 -28.495 1.00 75.44 204 ALA A N 1
ATOM 1629 C CA . ALA A 1 204 ? 5.418 -2.082 -28.188 1.00 75.44 204 ALA A CA 1
ATOM 1630 C C . ALA A 1 204 ? 5.637 -2.349 -26.688 1.00 75.44 204 ALA A C 1
ATOM 1632 O O . ALA A 1 204 ? 6.562 -1.822 -26.067 1.00 75.44 204 ALA A O 1
ATOM 1633 N N . MET A 1 205 ? 4.829 -3.249 -26.124 1.00 77.69 205 MET A N 1
ATOM 1634 C CA . MET A 1 205 ? 5.030 -3.773 -24.773 1.00 77.69 205 MET A CA 1
ATOM 1635 C C . MET A 1 205 ? 6.212 -4.747 -24.708 1.00 77.69 205 MET A C 1
ATOM 1637 O O . MET A 1 205 ? 6.326 -5.639 -25.558 1.00 77.69 205 MET A O 1
ATOM 1641 N N . PRO A 1 206 ? 7.072 -4.652 -23.679 1.00 83.94 206 PRO A N 1
ATOM 1642 C CA . PRO A 1 206 ? 8.012 -5.716 -23.372 1.00 83.94 206 PRO A CA 1
ATOM 1643 C C . PRO A 1 206 ? 7.263 -7.025 -23.079 1.00 83.94 206 PRO A C 1
ATOM 1645 O O . PRO A 1 206 ? 6.366 -7.070 -22.243 1.00 83.94 206 PRO A O 1
ATOM 1648 N N . SER A 1 207 ? 7.640 -8.117 -23.743 1.00 84.75 207 SER A N 1
ATOM 1649 C CA . SER A 1 207 ? 7.115 -9.445 -23.403 1.00 84.75 207 SER A CA 1
ATOM 1650 C C . SER A 1 207 ? 7.607 -9.893 -22.016 1.00 84.75 207 SER A C 1
ATOM 1652 O O . SER A 1 207 ? 8.747 -9.553 -21.677 1.00 84.75 207 SER A O 1
ATOM 1654 N N . PRO A 1 208 ? 6.876 -10.762 -21.285 1.00 86.75 208 PRO A N 1
ATOM 1655 C CA . PRO A 1 208 ? 7.346 -11.330 -20.014 1.00 86.75 208 PRO A CA 1
ATOM 1656 C C . PRO A 1 208 ? 8.776 -11.891 -20.088 1.00 86.75 208 PRO A C 1
ATOM 1658 O O . PRO A 1 208 ? 9.609 -11.595 -19.238 1.00 86.75 208 PRO A O 1
ATOM 1661 N N . ALA A 1 209 ? 9.103 -12.592 -21.181 1.00 87.50 209 ALA A N 1
ATOM 1662 C CA . ALA A 1 209 ? 10.426 -13.175 -21.423 1.00 87.50 209 ALA A CA 1
ATOM 1663 C C . ALA A 1 209 ? 11.575 -12.147 -21.521 1.00 87.50 209 ALA A C 1
ATOM 1665 O O . ALA A 1 209 ? 12.735 -12.509 -21.347 1.00 87.50 209 ALA A O 1
ATOM 1666 N N . LYS A 1 210 ? 11.269 -10.875 -21.812 1.00 89.44 210 LYS A N 1
ATOM 1667 C CA . LYS A 1 210 ? 12.239 -9.766 -21.815 1.00 89.44 210 LYS A CA 1
ATOM 1668 C C . LYS A 1 210 ? 12.288 -9.046 -20.465 1.00 89.44 210 LYS A C 1
ATOM 1670 O O . LYS A 1 210 ? 13.346 -8.559 -20.086 1.00 89.44 210 LYS A O 1
ATOM 1675 N N . LEU A 1 211 ? 11.163 -8.976 -19.752 1.00 90.62 211 LEU A N 1
ATOM 1676 C CA . LEU A 1 211 ? 11.056 -8.305 -18.454 1.00 90.62 211 LEU A CA 1
ATOM 1677 C C . LEU A 1 211 ? 11.716 -9.105 -17.332 1.00 90.62 211 LEU A C 1
ATOM 1679 O O . LEU A 1 211 ? 12.429 -8.532 -16.514 1.00 90.62 211 LEU A O 1
ATOM 1683 N N . GLU A 1 212 ? 11.511 -10.421 -17.300 1.00 91.31 212 GLU A N 1
ATOM 1684 C CA . GLU A 1 212 ? 11.982 -11.256 -16.195 1.00 91.31 212 GLU A CA 1
ATOM 1685 C C . GLU A 1 212 ? 13.513 -11.223 -16.011 1.00 91.31 212 GLU A C 1
ATOM 1687 O O . GLU A 1 212 ? 13.957 -11.014 -14.877 1.00 91.31 212 GLU A O 1
ATOM 1692 N N . PRO A 1 213 ? 14.352 -11.349 -17.064 1.00 91.56 213 PRO A N 1
ATOM 1693 C CA . PRO A 1 213 ? 15.804 -11.255 -16.904 1.00 91.56 213 PRO A CA 1
ATOM 1694 C C . PRO A 1 213 ? 16.253 -9.901 -16.338 1.00 91.56 213 PRO A C 1
ATOM 1696 O O . PRO A 1 213 ? 17.163 -9.842 -15.513 1.00 91.56 213 PRO A O 1
ATOM 1699 N N . VAL A 1 214 ? 15.584 -8.819 -16.744 1.00 91.88 214 VAL A N 1
ATOM 1700 C CA . VAL A 1 214 ? 15.879 -7.450 -16.299 1.00 91.88 214 VAL A CA 1
ATOM 1701 C C . VAL A 1 214 ? 15.455 -7.261 -14.847 1.00 91.88 214 VAL A C 1
ATOM 1703 O O . VAL A 1 214 ? 16.226 -6.734 -14.050 1.00 91.88 214 VAL A O 1
ATOM 1706 N N . ALA A 1 215 ? 14.270 -7.750 -14.472 1.00 90.69 215 ALA A N 1
ATOM 1707 C CA . ALA A 1 215 ? 13.809 -7.741 -13.090 1.00 90.69 215 ALA A CA 1
ATOM 1708 C C . ALA A 1 215 ? 14.783 -8.510 -12.184 1.00 90.69 215 ALA A C 1
ATOM 1710 O O . ALA A 1 215 ? 15.206 -7.983 -11.158 1.00 90.69 215 ALA A O 1
ATOM 1711 N N . ARG A 1 216 ? 15.221 -9.710 -12.593 1.00 89.12 216 ARG A N 1
ATOM 1712 C CA . ARG A 1 216 ? 16.221 -10.502 -11.855 1.00 89.12 216 ARG A CA 1
ATOM 1713 C C . ARG A 1 216 ? 17.548 -9.760 -11.700 1.00 89.12 216 ARG A C 1
ATOM 1715 O O . ARG A 1 216 ? 18.081 -9.734 -10.593 1.00 89.12 216 ARG A O 1
ATOM 1722 N N . ARG A 1 217 ? 18.053 -9.132 -12.771 1.00 89.62 217 ARG A N 1
ATOM 1723 C CA . ARG A 1 217 ? 19.268 -8.298 -12.731 1.00 89.62 217 ARG A CA 1
ATOM 1724 C C . ARG A 1 217 ? 19.124 -7.173 -11.704 1.00 89.62 217 ARG A C 1
ATOM 1726 O O . ARG A 1 217 ? 19.955 -7.046 -10.812 1.00 89.62 217 ARG A O 1
ATOM 1733 N N . LEU A 1 218 ? 18.032 -6.413 -11.783 1.00 87.50 218 LEU A N 1
ATOM 1734 C CA . LEU A 1 218 ? 17.759 -5.295 -10.879 1.00 87.50 218 LEU A CA 1
ATOM 1735 C C . LEU A 1 218 ? 17.629 -5.731 -9.417 1.00 87.50 218 LEU A C 1
ATOM 1737 O O . LEU A 1 218 ? 18.125 -5.040 -8.530 1.00 87.50 218 LEU A O 1
ATOM 1741 N N . PHE A 1 219 ? 17.003 -6.881 -9.154 1.00 79.81 219 PHE A N 1
ATOM 1742 C CA . PHE A 1 219 ? 16.936 -7.443 -7.806 1.00 79.81 219 PHE A CA 1
ATOM 1743 C C . PHE A 1 219 ? 18.304 -7.858 -7.278 1.00 79.81 219 PHE A C 1
ATOM 1745 O O . PHE A 1 219 ? 18.613 -7.538 -6.135 1.00 79.81 219 PHE A O 1
ATOM 1752 N N . ALA A 1 220 ? 19.123 -8.530 -8.091 1.00 79.25 220 ALA A N 1
ATOM 1753 C CA . ALA A 1 220 ? 20.460 -8.960 -7.684 1.00 79.25 220 ALA A CA 1
ATOM 1754 C C . ALA A 1 220 ? 21.372 -7.773 -7.329 1.00 79.25 220 ALA A C 1
ATOM 1756 O O . ALA A 1 220 ? 22.188 -7.869 -6.419 1.00 79.25 220 ALA A O 1
ATOM 1757 N N . GLU A 1 221 ? 21.211 -6.643 -8.019 1.00 74.62 221 GLU A N 1
ATOM 1758 C CA . GLU A 1 221 ? 21.995 -5.428 -7.775 1.00 74.62 221 GLU A CA 1
ATOM 1759 C C . GLU A 1 221 ? 21.517 -4.617 -6.558 1.00 74.62 221 GLU A C 1
ATOM 1761 O O . GLU A 1 221 ? 22.291 -3.841 -5.998 1.00 74.62 221 GLU A O 1
ATOM 1766 N N . ARG A 1 222 ? 20.236 -4.730 -6.173 1.00 67.94 222 ARG A N 1
ATOM 1767 C CA . ARG A 1 222 ? 19.581 -3.764 -5.263 1.00 67.94 222 ARG A CA 1
ATOM 1768 C C . ARG A 1 222 ? 18.928 -4.362 -4.030 1.00 67.94 222 ARG A C 1
ATOM 1770 O O . ARG A 1 222 ? 18.603 -3.613 -3.109 1.00 67.94 222 ARG A O 1
ATOM 1777 N N . SER A 1 223 ? 18.704 -5.670 -3.999 1.00 61.34 223 SER A N 1
ATOM 1778 C CA . SER A 1 223 ? 18.032 -6.331 -2.889 1.00 61.34 223 SER A CA 1
ATOM 1779 C C . SER A 1 223 ? 19.011 -7.158 -2.068 1.00 61.34 223 SER A C 1
ATOM 1781 O O . SER A 1 223 ? 19.672 -8.059 -2.568 1.00 61.34 223 SER A O 1
ATOM 1783 N N . VAL A 1 224 ? 19.054 -6.855 -0.772 1.00 54.75 224 VAL A N 1
ATOM 1784 C CA . VAL A 1 224 ? 19.726 -7.660 0.264 1.00 54.75 224 VAL A CA 1
ATOM 1785 C C . VAL A 1 224 ? 18.683 -8.487 1.038 1.00 54.75 224 VAL A C 1
ATOM 1787 O O . VAL A 1 224 ? 18.970 -9.073 2.076 1.00 54.75 224 VAL A O 1
ATOM 1790 N N . VAL A 1 225 ? 17.423 -8.483 0.592 1.00 56.66 225 VAL A N 1
ATOM 1791 C CA . VAL A 1 225 ? 16.290 -8.864 1.437 1.00 56.66 225 VAL A CA 1
ATOM 1792 C C . VAL A 1 225 ? 15.950 -10.341 1.282 1.00 56.66 225 VAL A C 1
ATOM 1794 O O . VAL A 1 225 ? 15.675 -10.822 0.185 1.00 56.66 225 VAL A O 1
ATOM 1797 N N . GLY A 1 226 ? 15.958 -11.038 2.422 1.00 58.12 226 GLY A N 1
ATOM 1798 C CA . GLY A 1 226 ? 15.386 -12.369 2.586 1.00 58.12 226 GLY A CA 1
ATOM 1799 C C . GLY A 1 226 ? 13.876 -12.372 2.350 1.00 58.12 226 GLY A C 1
ATOM 1800 O O . GLY A 1 226 ? 13.230 -11.330 2.224 1.00 58.12 226 GLY A O 1
ATOM 1801 N N . ARG A 1 227 ? 13.295 -13.565 2.264 1.00 67.75 227 ARG A N 1
ATOM 1802 C CA . ARG A 1 227 ? 11.852 -13.742 2.090 1.00 67.75 227 ARG A CA 1
ATOM 1803 C C . ARG A 1 227 ? 11.080 -12.978 3.180 1.00 67.75 227 ARG A C 1
ATOM 1805 O O . ARG A 1 227 ? 11.560 -12.805 4.295 1.00 67.75 227 ARG A O 1
ATOM 1812 N N . ARG A 1 228 ? 9.897 -12.478 2.825 1.00 77.06 228 ARG A N 1
ATOM 1813 C CA . ARG A 1 228 ? 8.956 -11.826 3.743 1.00 77.06 228 ARG A CA 1
ATOM 1814 C C . ARG A 1 228 ? 7.687 -12.655 3.769 1.00 77.06 228 ARG A C 1
ATOM 1816 O O . ARG A 1 228 ? 7.061 -12.827 2.721 1.00 77.06 228 ARG A O 1
ATOM 1823 N N . ALA A 1 229 ? 7.337 -13.177 4.931 1.00 82.25 229 ALA A N 1
ATOM 1824 C CA . ALA A 1 229 ? 6.123 -13.947 5.134 1.00 82.25 229 ALA A CA 1
ATOM 1825 C C . ALA A 1 229 ? 5.504 -13.517 6.461 1.00 82.25 229 ALA A C 1
ATOM 1827 O O . ALA A 1 229 ? 6.189 -13.516 7.481 1.00 82.25 229 ALA A O 1
ATOM 1828 N N . ALA A 1 230 ? 4.239 -13.099 6.408 1.00 86.94 230 ALA A N 1
ATOM 1829 C CA . ALA A 1 230 ? 3.566 -12.541 7.568 1.00 86.94 230 ALA A CA 1
ATOM 1830 C C . ALA A 1 230 ? 3.319 -13.623 8.621 1.00 86.94 230 ALA A C 1
ATOM 1832 O O . ALA A 1 230 ? 2.967 -14.756 8.278 1.00 86.94 230 ALA A O 1
ATOM 1833 N N . THR A 1 231 ? 3.480 -13.275 9.890 1.00 89.56 231 THR A N 1
ATOM 1834 C CA . THR A 1 231 ? 3.076 -14.120 11.014 1.00 89.56 231 THR A CA 1
ATOM 1835 C C . THR A 1 231 ? 1.598 -13.916 11.335 1.00 89.56 231 THR A C 1
ATOM 1837 O O . THR A 1 231 ? 0.962 -12.947 10.910 1.00 89.56 231 THR A O 1
ATOM 1840 N N . ARG A 1 232 ? 1.033 -14.838 12.119 1.00 89.38 232 ARG A N 1
ATOM 1841 C CA . ARG A 1 232 ? -0.333 -14.718 12.641 1.00 89.38 232 ARG A CA 1
ATOM 1842 C C . ARG A 1 232 ? -0.534 -13.421 13.423 1.00 89.38 232 ARG A C 1
ATOM 1844 O O . ARG A 1 232 ? -1.548 -12.757 13.231 1.00 89.38 232 ARG A O 1
ATOM 1851 N N . ASP A 1 233 ? 0.445 -13.037 14.235 1.00 91.25 233 ASP A N 1
ATOM 1852 C CA . ASP A 1 233 ? 0.373 -11.840 15.078 1.00 91.25 233 ASP A CA 1
ATOM 1853 C C . ASP A 1 233 ? 0.401 -10.553 14.248 1.00 91.25 233 ASP A C 1
ATOM 1855 O O . ASP A 1 233 ? -0.335 -9.608 14.537 1.00 91.25 233 ASP A O 1
ATOM 1859 N N . GLU A 1 234 ? 1.197 -10.524 13.175 1.00 92.50 234 GLU A N 1
ATOM 1860 C CA . GLU A 1 234 ? 1.223 -9.400 12.235 1.00 92.50 234 GLU A CA 1
ATOM 1861 C C . GLU A 1 234 ? -0.133 -9.255 11.521 1.00 92.50 234 GLU A C 1
ATOM 1863 O O . GLU A 1 234 ? -0.683 -8.154 11.431 1.00 92.50 234 GLU A O 1
ATOM 1868 N N . VAL A 1 235 ? -0.722 -10.368 11.067 1.00 92.50 235 VAL A N 1
ATOM 1869 C CA . VAL A 1 235 ? -2.060 -10.372 10.451 1.00 92.50 235 VAL A CA 1
ATOM 1870 C C . VAL A 1 235 ? -3.135 -9.954 11.455 1.00 92.50 235 VAL A C 1
ATOM 1872 O O . VAL A 1 235 ? -3.981 -9.129 11.118 1.00 92.50 235 VAL A O 1
ATOM 1875 N N . SER A 1 236 ? -3.084 -10.466 12.685 1.00 93.12 236 SER A N 1
ATOM 1876 C CA . SER A 1 236 ? -4.018 -10.114 13.761 1.00 93.12 236 SER A CA 1
ATOM 1877 C C . SER A 1 236 ? -3.968 -8.627 14.095 1.00 93.12 236 SER A C 1
ATOM 1879 O O . SER A 1 236 ? -4.996 -7.951 14.129 1.00 93.12 236 SER A O 1
ATOM 1881 N N . THR A 1 237 ? -2.760 -8.076 14.211 1.00 94.62 237 THR A N 1
ATOM 1882 C CA . THR A 1 237 ? -2.549 -6.644 14.441 1.00 94.62 237 THR A CA 1
ATOM 1883 C C . THR A 1 237 ? -3.146 -5.802 13.312 1.00 94.62 237 THR A C 1
ATOM 1885 O O . THR A 1 237 ? -3.821 -4.808 13.583 1.00 94.62 237 THR A O 1
ATOM 1888 N N . LEU A 1 238 ? -2.947 -6.199 12.048 1.00 95.25 238 LEU A N 1
ATOM 1889 C CA . LEU A 1 238 ? -3.559 -5.509 10.912 1.00 95.25 238 LEU A CA 1
ATOM 1890 C C . LEU A 1 238 ? -5.091 -5.586 10.971 1.00 95.25 238 LEU A C 1
ATOM 1892 O O . LEU A 1 238 ? -5.747 -4.551 10.885 1.00 95.25 238 LEU A O 1
ATOM 1896 N N . VAL A 1 239 ? -5.667 -6.779 11.139 1.00 93.44 239 VAL A N 1
ATOM 1897 C CA . VAL A 1 239 ? -7.127 -6.969 11.185 1.00 93.44 239 VAL A CA 1
ATOM 1898 C C . VAL A 1 239 ? -7.749 -6.152 12.321 1.00 93.44 239 VAL A C 1
ATOM 1900 O O . VAL A 1 239 ? -8.715 -5.432 12.077 1.00 93.44 239 VAL A O 1
ATOM 1903 N N . SER A 1 240 ? -7.148 -6.158 13.514 1.00 93.69 240 SER A N 1
ATOM 1904 C CA . SER A 1 240 ? -7.591 -5.340 14.652 1.00 93.69 240 SER A CA 1
ATOM 1905 C C . SER A 1 240 ? -7.630 -3.844 14.319 1.00 93.69 240 SER A C 1
ATOM 1907 O O . SER A 1 240 ? -8.591 -3.155 14.665 1.00 93.69 240 SER A O 1
ATOM 1909 N N . LEU A 1 241 ? -6.612 -3.317 13.626 1.00 94.12 241 LEU A N 1
ATOM 1910 C CA . LEU A 1 241 ? -6.599 -1.913 13.196 1.00 94.12 241 LEU A CA 1
ATOM 1911 C C . LEU A 1 241 ? -7.715 -1.613 12.188 1.00 94.12 241 LEU A C 1
ATOM 1913 O O . LEU A 1 241 ? -8.342 -0.559 12.267 1.00 94.12 241 LEU A O 1
ATOM 1917 N N . LEU A 1 242 ? -7.972 -2.524 11.245 1.00 93.19 242 LEU A N 1
ATOM 1918 C CA . LEU A 1 242 ? -8.999 -2.336 10.215 1.00 93.19 242 LEU A CA 1
ATOM 1919 C C . LEU A 1 242 ? -10.426 -2.413 10.772 1.00 93.19 242 LEU A C 1
ATOM 1921 O O . LEU A 1 242 ? -11.303 -1.697 10.280 1.00 93.19 242 LEU A O 1
ATOM 1925 N N . LEU A 1 243 ? -10.656 -3.244 11.794 1.00 90.06 243 LEU A N 1
ATOM 1926 C CA . LEU A 1 243 ? -11.935 -3.318 12.507 1.00 90.06 243 LEU A CA 1
ATOM 1927 C C . LEU A 1 243 ? -12.233 -2.022 13.266 1.00 90.06 243 LEU A C 1
ATOM 1929 O O . LEU A 1 243 ? -13.354 -1.526 13.223 1.00 90.06 243 LEU A O 1
ATOM 1933 N N . ARG A 1 244 ? -11.213 -1.428 13.892 1.00 90.56 244 ARG A N 1
ATOM 1934 C CA . ARG A 1 244 ? -11.346 -0.200 14.694 1.00 90.56 244 ARG A CA 1
ATOM 1935 C C . ARG A 1 244 ? -11.280 1.092 13.879 1.00 90.56 244 ARG A C 1
ATOM 1937 O O . ARG A 1 244 ? -11.412 2.180 14.441 1.00 90.56 244 ARG A O 1
ATOM 1944 N N . LEU A 1 245 ? -11.059 0.996 12.569 1.00 90.12 245 LEU A N 1
ATOM 1945 C CA . LEU A 1 245 ? -11.003 2.144 11.669 1.00 90.12 245 LEU A CA 1
ATOM 1946 C C . LEU A 1 245 ? -12.409 2.721 11.453 1.00 90.12 245 LEU A C 1
ATOM 1948 O O . LEU A 1 245 ? -13.259 2.101 10.812 1.00 90.12 245 LEU A O 1
ATOM 1952 N N . ARG A 1 246 ? -12.636 3.956 11.900 1.00 86.19 246 ARG A N 1
ATOM 1953 C CA . ARG A 1 246 ? -13.881 4.690 11.658 1.00 86.19 246 ARG A CA 1
ATOM 1954 C C . ARG A 1 246 ? -13.661 5.793 10.638 1.00 86.19 246 ARG A C 1
ATOM 1956 O O . ARG A 1 246 ? -12.738 6.589 10.779 1.00 86.19 246 ARG A O 1
ATOM 1963 N N . LEU A 1 247 ? -14.553 5.875 9.657 1.00 85.62 247 LEU A N 1
ATO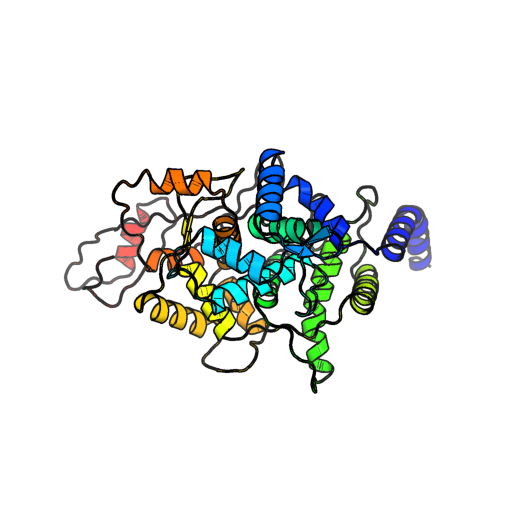M 1964 C CA . LEU A 1 247 ? -14.537 6.917 8.634 1.00 85.62 247 LEU A CA 1
ATOM 1965 C C . LEU A 1 247 ? -15.697 7.889 8.828 1.00 85.62 247 LEU A C 1
ATOM 1967 O O . LEU A 1 247 ? -16.809 7.506 9.188 1.00 85.62 247 LEU A O 1
ATOM 1971 N N . GLU A 1 248 ? -15.419 9.159 8.590 1.00 81.69 248 GLU A N 1
ATOM 1972 C CA . GLU A 1 248 ? -16.359 10.267 8.668 1.00 81.69 248 GLU A CA 1
ATOM 1973 C C . GLU A 1 248 ? -16.885 10.625 7.271 1.00 81.69 248 GLU A C 1
ATOM 1975 O O . GLU A 1 248 ? -16.370 10.187 6.240 1.00 81.69 248 GLU A O 1
ATOM 1980 N N . LYS A 1 249 ? -17.969 11.406 7.208 1.00 78.31 249 LYS A N 1
ATOM 1981 C CA . LYS A 1 249 ? -18.552 11.807 5.918 1.00 78.31 249 LYS A CA 1
ATOM 1982 C C . LYS A 1 249 ? -17.685 12.840 5.216 1.00 78.31 249 LYS A C 1
ATOM 1984 O O . LYS A 1 249 ? -17.627 12.854 3.988 1.00 78.31 249 LYS A O 1
ATOM 1989 N N . GLU A 1 250 ? -17.053 13.688 6.002 1.00 80.50 250 GLU A N 1
ATOM 1990 C CA . GLU A 1 250 ? -16.101 14.688 5.587 1.00 80.50 250 GLU A CA 1
ATOM 1991 C C . GLU A 1 250 ? -14.906 14.033 4.891 1.00 80.50 250 GLU A C 1
ATOM 1993 O O . GLU A 1 250 ? -14.394 12.997 5.319 1.00 80.50 250 GLU A O 1
ATOM 1998 N N . ILE A 1 251 ? -14.465 14.661 3.804 1.00 83.12 251 ILE A N 1
ATOM 1999 C CA . ILE A 1 251 ? -13.308 14.226 3.028 1.00 83.12 251 ILE A CA 1
ATOM 2000 C C . ILE A 1 251 ? -12.193 15.268 3.105 1.00 83.12 251 ILE A C 1
ATOM 2002 O O . ILE A 1 251 ? -12.447 16.466 3.247 1.00 83.12 251 ILE A O 1
ATOM 2006 N N . TRP A 1 252 ? -10.954 14.813 2.978 1.00 78.56 252 TRP A N 1
ATOM 2007 C CA . TRP A 1 252 ? -9.762 15.620 2.786 1.00 78.56 252 TRP A CA 1
ATOM 2008 C C . TRP A 1 252 ? -9.071 15.236 1.470 1.00 78.56 252 TRP A C 1
ATOM 2010 O O . TRP A 1 252 ? -9.135 14.096 1.007 1.00 78.56 252 TRP A O 1
ATOM 2020 N N . GLY A 1 253 ? -8.436 16.217 0.828 1.00 76.25 253 GLY A N 1
ATOM 2021 C CA . GLY A 1 253 ? -7.948 16.066 -0.544 1.00 76.25 253 GLY A CA 1
ATOM 2022 C C . GLY A 1 253 ? -9.099 15.878 -1.538 1.00 76.25 253 GLY A C 1
ATOM 2023 O O . GLY A 1 253 ? -10.142 16.520 -1.415 1.00 76.25 253 GLY A O 1
ATOM 2024 N N . PHE A 1 254 ? -8.917 14.996 -2.522 1.00 66.62 254 PHE A N 1
ATOM 2025 C CA . PHE A 1 254 ? -9.917 14.771 -3.569 1.00 66.62 254 PHE A CA 1
ATOM 2026 C C . PHE A 1 254 ? -10.941 13.681 -3.227 1.00 66.62 254 PHE A C 1
ATOM 2028 O O . PHE A 1 254 ? -12.093 13.795 -3.638 1.00 66.62 254 PHE A O 1
ATOM 2035 N N . PHE A 1 255 ? -10.536 12.634 -2.498 1.00 75.94 255 PHE A N 1
ATOM 2036 C CA . PHE A 1 255 ? -11.351 11.421 -2.341 1.00 75.94 255 PHE A CA 1
ATOM 2037 C C . PHE A 1 255 ? -11.194 10.716 -0.982 1.00 75.94 255 PHE A C 1
ATOM 2039 O O . PHE A 1 255 ? -11.736 9.629 -0.806 1.00 75.94 255 PHE A O 1
ATOM 2046 N N . TYR A 1 256 ? -10.442 11.275 -0.028 1.00 83.12 256 TYR A N 1
ATOM 2047 C CA . TYR A 1 256 ? -10.085 10.554 1.197 1.00 83.12 256 TYR A CA 1
ATOM 2048 C C . TYR A 1 256 ? -11.005 10.937 2.343 1.00 83.12 256 TYR A C 1
ATOM 2050 O O . TYR A 1 256 ? -11.090 12.106 2.693 1.00 83.12 256 TYR A O 1
ATOM 2058 N N . HIS A 1 257 ? -11.671 9.973 2.967 1.00 83.94 257 HIS A N 1
ATOM 2059 C CA . HIS A 1 257 ? -12.456 10.249 4.165 1.00 83.94 257 HIS A CA 1
ATOM 2060 C C . HIS A 1 257 ? -11.550 10.621 5.343 1.00 83.94 257 HIS A C 1
ATOM 2062 O O . HIS A 1 257 ? -10.462 10.061 5.512 1.00 83.94 257 HIS A O 1
ATOM 2068 N N . LEU A 1 258 ? -11.995 11.588 6.147 1.00 85.69 258 LEU A N 1
ATOM 2069 C CA . LEU A 1 258 ? -11.452 11.775 7.490 1.00 85.69 258 LEU A CA 1
ATOM 2070 C C . LEU A 1 258 ? -11.834 10.574 8.349 1.00 85.69 258 LEU A C 1
ATOM 2072 O O . LEU A 1 258 ? -12.824 9.897 8.077 1.00 85.69 258 LEU A O 1
ATOM 2076 N N . GLY A 1 259 ? -11.064 10.308 9.393 1.00 87.88 259 GLY A N 1
ATOM 2077 C CA . GLY A 1 259 ? -11.363 9.200 10.282 1.00 87.88 259 GLY A CA 1
ATOM 2078 C C . GLY A 1 259 ? -10.562 9.199 11.568 1.00 87.88 259 GLY A C 1
ATOM 2079 O O . GLY A 1 259 ? -9.795 10.120 11.861 1.00 87.88 259 GLY A O 1
ATOM 2080 N N . ASP A 1 260 ? -10.773 8.138 12.337 1.00 88.12 260 ASP A N 1
ATOM 2081 C CA . ASP A 1 260 ? -10.015 7.833 13.545 1.00 88.12 260 ASP A CA 1
ATOM 2082 C C . ASP A 1 260 ? -9.916 6.316 13.749 1.00 88.12 260 ASP A C 1
ATOM 2084 O O . ASP A 1 260 ? -10.602 5.537 13.082 1.00 88.12 260 ASP A O 1
ATOM 2088 N N . ILE A 1 261 ? -9.061 5.904 14.678 1.00 89.88 261 ILE A N 1
ATOM 2089 C CA . ILE A 1 261 ? -8.898 4.516 15.103 1.00 89.88 261 ILE A CA 1
ATOM 2090 C C . ILE A 1 261 ? -9.379 4.439 16.552 1.00 89.88 261 ILE A C 1
ATOM 2092 O O . ILE A 1 261 ? -8.833 5.119 17.420 1.00 89.88 261 ILE A O 1
ATOM 2096 N N . LEU A 1 262 ? -10.418 3.643 16.807 1.00 88.25 262 LEU A N 1
ATOM 2097 C CA . LEU A 1 262 ? -10.975 3.465 18.151 1.00 88.25 262 LEU A CA 1
ATOM 2098 C C . LEU A 1 262 ? -9.991 2.731 19.068 1.00 88.25 262 LEU A C 1
ATOM 2100 O O . LEU A 1 262 ? -9.142 1.975 18.597 1.00 88.25 262 LEU A O 1
ATOM 2104 N N . GLU A 1 263 ? -10.097 2.940 20.380 1.00 87.44 263 GLU A N 1
ATOM 2105 C CA . GLU A 1 263 ? -9.298 2.193 21.359 1.00 87.44 263 GLU A CA 1
ATOM 2106 C C . GLU A 1 263 ? -9.667 0.706 21.340 1.00 87.44 263 GLU A C 1
ATOM 2108 O O . GLU A 1 263 ? -10.794 0.347 21.006 1.00 87.44 263 GLU A O 1
ATOM 2113 N N . ALA A 1 264 ? -8.698 -0.159 21.637 1.00 84.31 264 ALA A N 1
ATOM 2114 C CA . ALA A 1 264 ? -8.938 -1.597 21.659 1.00 84.31 264 ALA A CA 1
ATOM 2115 C C . ALA A 1 264 ? -9.858 -1.982 22.828 1.00 84.31 264 ALA A C 1
ATOM 2117 O O . ALA A 1 264 ? -9.640 -1.543 23.959 1.00 84.31 264 ALA A O 1
ATOM 2118 N N . SER A 1 265 ? -10.853 -2.821 22.548 1.00 82.06 265 SER A N 1
ATOM 2119 C CA . SER A 1 265 ? -11.755 -3.415 23.539 1.00 82.06 265 SER A CA 1
ATOM 2120 C C . SER A 1 265 ? -11.615 -4.946 23.580 1.00 82.06 265 SER A C 1
ATOM 2122 O O . SER A 1 265 ? -11.202 -5.545 22.583 1.00 82.06 265 SER A O 1
ATOM 2124 N N . PRO A 1 266 ? -11.968 -5.616 24.693 1.00 79.75 266 PRO A N 1
ATOM 2125 C CA . PRO A 1 266 ? -12.005 -7.080 24.752 1.00 79.75 266 PRO A CA 1
ATOM 2126 C C . PRO A 1 266 ? -12.923 -7.713 23.692 1.00 79.75 266 PRO A C 1
ATOM 2128 O O . PRO A 1 266 ? -12.645 -8.800 23.187 1.00 79.75 266 PRO A O 1
ATOM 2131 N N . GLU A 1 267 ? -14.009 -7.033 23.319 1.00 75.75 267 GLU A N 1
ATOM 2132 C CA . GLU A 1 267 ? -14.923 -7.466 22.261 1.00 75.75 267 GLU A CA 1
ATOM 2133 C C . GLU A 1 267 ? -14.240 -7.464 20.879 1.00 75.75 267 GLU A C 1
ATOM 2135 O O . GLU A 1 267 ? -14.439 -8.394 20.088 1.00 75.75 267 GLU A O 1
ATOM 2140 N N . ASP A 1 268 ? -13.380 -6.473 20.605 1.00 78.50 268 ASP A N 1
ATOM 2141 C CA . ASP A 1 268 ? -12.576 -6.416 19.376 1.00 78.50 268 ASP A CA 1
ATOM 2142 C C . ASP A 1 268 ? -11.598 -7.585 19.272 1.00 78.50 268 ASP A C 1
ATOM 2144 O O . ASP A 1 268 ? -11.335 -8.073 18.169 1.00 78.50 268 ASP A O 1
ATOM 2148 N N . GLU A 1 269 ? -11.039 -8.031 20.397 1.00 84.31 269 GLU A N 1
ATOM 2149 C CA . GLU A 1 269 ? -10.081 -9.136 20.427 1.00 84.31 269 GLU A CA 1
ATOM 2150 C C . GLU A 1 269 ? -10.745 -10.442 19.985 1.00 84.31 269 GLU A C 1
ATOM 2152 O O . GLU A 1 269 ? -10.218 -11.124 19.106 1.00 84.31 269 GLU A O 1
ATOM 2157 N N . GLY A 1 270 ? -11.939 -10.750 20.506 1.00 85.69 270 GLY A N 1
ATOM 2158 C CA . GLY A 1 270 ? -12.689 -11.950 20.121 1.00 85.69 270 GLY A CA 1
ATOM 2159 C C . GLY A 1 270 ? -13.065 -11.975 18.635 1.00 85.69 270 GLY A C 1
ATOM 2160 O O . GLY A 1 270 ? -12.919 -13.003 17.968 1.00 85.69 270 GLY A O 1
ATOM 2161 N N . LEU A 1 271 ? -13.499 -10.834 18.089 1.00 87.06 271 LEU A N 1
ATOM 2162 C CA . LEU A 1 271 ? -13.837 -10.709 16.668 1.00 87.06 271 LEU A CA 1
ATOM 2163 C C . LEU A 1 271 ? -12.596 -10.777 15.769 1.00 87.06 271 LEU A C 1
ATOM 2165 O O . LEU A 1 271 ? -12.609 -11.477 14.754 1.00 87.06 271 LEU A O 1
ATOM 2169 N N . THR A 1 272 ? -11.515 -10.091 16.150 1.00 90.06 272 THR A N 1
ATOM 2170 C CA . THR A 1 272 ? -10.222 -10.162 15.452 1.00 90.06 272 THR A CA 1
ATOM 2171 C C . THR A 1 272 ? -9.753 -11.609 15.376 1.00 90.06 272 THR A C 1
ATOM 2173 O O . THR A 1 272 ? -9.432 -12.102 14.297 1.00 90.06 272 THR A O 1
ATOM 2176 N N . GLU A 1 273 ? -9.775 -12.310 16.506 1.00 89.38 273 GLU A N 1
ATOM 2177 C CA . GLU A 1 273 ? -9.334 -13.693 16.627 1.00 89.38 273 GLU A CA 1
ATOM 2178 C C . GLU A 1 273 ? -10.160 -14.637 15.738 1.00 89.38 273 GLU A C 1
ATOM 2180 O O . GLU A 1 273 ? -9.598 -15.452 15.003 1.00 89.38 273 GLU A O 1
ATOM 2185 N N . ALA A 1 274 ? -11.488 -14.482 15.707 1.00 88.19 274 ALA A N 1
ATOM 2186 C CA . ALA A 1 274 ? -12.365 -15.262 14.829 1.00 88.19 274 ALA A CA 1
ATOM 2187 C C . ALA A 1 274 ? -12.052 -15.053 13.331 1.00 88.19 274 ALA A C 1
ATOM 2189 O O . ALA A 1 274 ? -12.013 -16.014 12.549 1.00 88.19 274 ALA A O 1
ATOM 2190 N N . LEU A 1 275 ? -11.785 -13.808 12.921 1.00 88.75 275 LEU A N 1
ATOM 2191 C CA . LEU A 1 275 ? -11.417 -13.480 11.540 1.00 88.75 275 LEU A CA 1
ATOM 2192 C C . LEU A 1 275 ? -10.029 -14.012 11.173 1.00 88.75 275 LEU A C 1
ATOM 2194 O O . LEU A 1 275 ? -9.851 -14.588 10.098 1.00 88.75 275 LEU A O 1
ATOM 2198 N N . VAL A 1 276 ? -9.052 -13.874 12.068 1.00 89.50 276 VAL A N 1
ATOM 2199 C CA . VAL A 1 276 ? -7.689 -14.385 11.868 1.00 89.50 276 VAL A CA 1
ATOM 2200 C C . VAL A 1 276 ? -7.692 -15.908 11.773 1.00 89.50 276 VAL A C 1
ATOM 2202 O O . VAL A 1 276 ? -7.065 -16.459 10.867 1.00 89.50 276 VAL A O 1
ATOM 2205 N N . ASN A 1 277 ? -8.457 -16.598 12.621 1.00 88.25 277 ASN A N 1
ATOM 2206 C CA . ASN A 1 277 ? -8.607 -18.054 12.564 1.00 88.25 277 ASN A CA 1
ATOM 2207 C C . ASN A 1 277 ? -9.198 -18.525 11.232 1.00 88.25 277 ASN A C 1
ATOM 2209 O O . ASN A 1 277 ? -8.74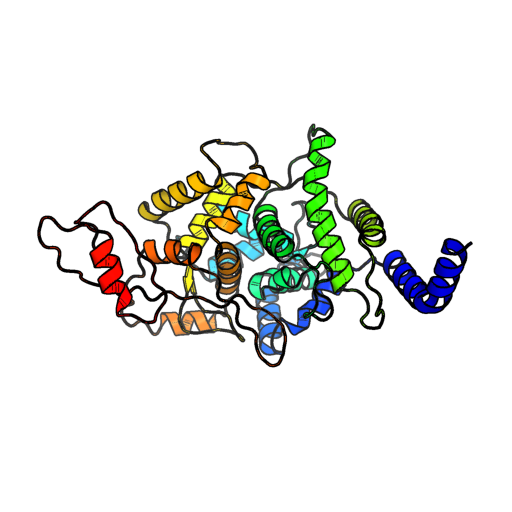8 -19.530 10.677 1.00 88.25 277 ASN A O 1
ATOM 2213 N N . SER A 1 278 ? -10.130 -17.754 10.666 1.00 84.31 278 SER A N 1
ATOM 2214 C CA . SER A 1 278 ? -10.695 -18.021 9.337 1.00 84.31 278 SER A CA 1
ATOM 2215 C C . SER A 1 278 ? -9.664 -17.864 8.207 1.00 84.31 278 SER A C 1
ATOM 2217 O O . SER A 1 278 ? -9.753 -18.548 7.185 1.00 84.31 278 SER A O 1
ATOM 2219 N N . LEU A 1 279 ? -8.667 -16.989 8.385 1.00 82.44 279 LEU A N 1
ATOM 2220 C CA . LEU A 1 279 ? -7.604 -16.736 7.408 1.00 82.44 279 LEU A CA 1
ATOM 2221 C C . LEU A 1 279 ? -6.422 -17.708 7.514 1.00 82.44 279 LEU A C 1
ATOM 2223 O O . LEU A 1 279 ? -5.878 -18.128 6.491 1.00 82.44 279 LEU A O 1
ATOM 2227 N N . VAL A 1 280 ? -5.993 -18.030 8.734 1.00 79.12 280 VAL A N 1
ATOM 2228 C CA . VAL A 1 280 ? -4.654 -18.587 8.986 1.00 79.12 280 VAL A CA 1
ATOM 2229 C C . VAL A 1 280 ? -4.675 -20.034 9.496 1.00 79.12 280 VAL A C 1
ATOM 2231 O O . VAL A 1 280 ? -3.693 -20.751 9.288 1.00 79.12 280 VAL A O 1
ATOM 2234 N N . ALA A 1 281 ? -5.810 -20.511 10.026 1.00 69.81 281 ALA A N 1
ATOM 2235 C CA . ALA A 1 281 ? -5.907 -21.718 10.858 1.00 69.81 281 ALA A CA 1
ATOM 2236 C C . ALA A 1 281 ? -5.020 -21.647 12.124 1.00 69.81 281 ALA A C 1
ATOM 2238 O O . ALA A 1 281 ? -4.174 -20.767 12.266 1.00 69.81 281 ALA A O 1
ATOM 2239 N N . ASP A 1 282 ? -5.252 -22.561 13.065 1.00 65.81 282 ASP A N 1
ATOM 2240 C CA . ASP A 1 282 ? -4.773 -22.505 14.458 1.00 65.81 282 ASP A CA 1
ATOM 2241 C C . ASP A 1 282 ? -3.284 -22.901 14.636 1.00 65.81 282 ASP A C 1
ATOM 2243 O O . ASP A 1 282 ? -2.905 -23.598 15.574 1.00 65.81 282 ASP A O 1
ATOM 2247 N N . GLU A 1 283 ? -2.417 -22.521 13.692 1.00 58.88 283 GLU A N 1
ATOM 2248 C CA . GLU A 1 283 ? -0.974 -22.790 13.748 1.00 58.88 283 GLU A CA 1
ATOM 2249 C C . GLU A 1 283 ? -0.236 -21.541 14.252 1.00 58.88 283 GLU A C 1
ATOM 2251 O O . GLU A 1 283 ? -0.149 -20.529 13.551 1.00 58.88 283 GLU A O 1
ATOM 2256 N N . SER A 1 284 ? 0.304 -21.598 15.472 1.00 59.53 284 SER A N 1
ATOM 2257 C CA . SER A 1 284 ? 1.114 -20.516 16.033 1.00 59.53 284 SER A CA 1
ATOM 2258 C C . SER A 1 284 ? 2.602 -20.673 15.680 1.00 59.53 284 SER A C 1
ATOM 2260 O O . SER A 1 284 ? 3.151 -21.772 15.633 1.00 59.53 284 SER A O 1
ATOM 2262 N N . GLU A 1 285 ? 3.239 -19.527 15.420 1.00 57.69 285 GLU A N 1
ATOM 2263 C CA . GLU A 1 285 ? 4.681 -19.278 15.219 1.00 57.69 285 GLU A CA 1
ATOM 2264 C C . GLU A 1 285 ? 5.307 -19.495 13.828 1.00 57.69 285 GLU A C 1
ATOM 2266 O O . GLU A 1 285 ? 6.361 -18.910 13.569 1.00 57.69 285 GLU A O 1
ATOM 2271 N N . GLN A 1 286 ? 4.703 -20.234 12.888 1.00 68.19 286 GLN A N 1
ATOM 2272 C CA . GLN A 1 286 ? 5.278 -20.324 11.532 1.00 68.19 286 GLN A CA 1
ATOM 2273 C C . GLN A 1 286 ? 4.822 -19.182 10.608 1.00 68.19 286 GLN A C 1
ATOM 2275 O O . GLN A 1 286 ? 3.651 -18.793 10.640 1.00 68.19 286 GLN A O 1
ATOM 2280 N N . PRO A 1 287 ? 5.712 -18.659 9.735 1.00 71.88 287 PRO A N 1
ATOM 2281 C CA . PRO A 1 287 ? 5.311 -17.714 8.703 1.00 71.88 287 PRO A CA 1
ATOM 2282 C C . PRO A 1 287 ? 4.229 -18.320 7.810 1.00 71.88 287 PRO A C 1
ATOM 2284 O O . PRO A 1 287 ? 4.368 -19.439 7.303 1.00 71.88 287 PRO A O 1
ATOM 2287 N N . ILE A 1 288 ? 3.155 -17.568 7.595 1.00 79.19 288 ILE A N 1
ATOM 2288 C CA . ILE A 1 288 ? 1.974 -18.064 6.901 1.00 79.19 288 ILE A CA 1
ATOM 2289 C C . ILE A 1 288 ? 2.292 -18.184 5.412 1.00 79.19 288 ILE A C 1
ATOM 2291 O O . ILE A 1 288 ? 2.819 -17.263 4.781 1.00 79.19 288 ILE A O 1
ATOM 2295 N N . ALA A 1 289 ? 1.951 -19.328 4.820 1.00 77.94 289 ALA A N 1
ATOM 2296 C CA . ALA A 1 289 ? 2.069 -19.507 3.381 1.00 77.94 289 ALA A CA 1
ATOM 2297 C C . ALA A 1 289 ? 1.197 -18.475 2.643 1.00 77.94 289 ALA A C 1
ATOM 2299 O O . ALA A 1 289 ? 0.007 -18.342 2.933 1.00 77.94 289 ALA A O 1
ATOM 2300 N N . SER A 1 290 ? 1.768 -17.787 1.649 1.00 72.88 290 SER A N 1
ATOM 2301 C CA . SER A 1 290 ? 1.071 -16.753 0.868 1.00 72.88 290 SER A CA 1
ATOM 2302 C C . SER A 1 290 ? -0.253 -17.254 0.280 1.00 72.88 290 SER A C 1
ATOM 2304 O O . SER A 1 290 ? -1.244 -16.535 0.291 1.00 72.88 290 SER A O 1
ATOM 2306 N N . GLU A 1 291 ? -0.307 -18.521 -0.137 1.00 78.06 291 GLU A N 1
ATOM 2307 C CA . GLU A 1 291 ? -1.512 -19.183 -0.652 1.00 78.06 291 GLU A CA 1
ATOM 2308 C C . GLU A 1 291 ? -2.672 -19.224 0.357 1.00 78.06 291 GLU A C 1
ATOM 2310 O O . GLU A 1 291 ? -3.831 -19.119 -0.041 1.00 78.06 291 GLU A O 1
ATOM 2315 N N . ARG A 1 292 ? -2.384 -19.347 1.662 1.00 80.12 292 ARG A N 1
ATOM 2316 C CA . ARG A 1 292 ? -3.417 -19.295 2.710 1.00 80.12 292 ARG A CA 1
ATOM 2317 C C . ARG A 1 292 ? -3.941 -17.873 2.880 1.00 80.12 292 ARG A C 1
ATOM 2319 O O . ARG A 1 292 ? -5.151 -17.676 2.889 1.00 80.12 292 ARG A O 1
ATOM 2326 N N . LEU A 1 293 ? -3.047 -16.884 2.916 1.00 80.12 293 LEU A N 1
ATOM 2327 C CA . LEU A 1 293 ? -3.421 -15.468 3.025 1.00 80.12 293 LEU A CA 1
ATOM 2328 C C . LEU A 1 293 ? -4.216 -14.973 1.815 1.00 80.12 293 LEU A C 1
ATOM 2330 O O . LEU A 1 293 ? -5.062 -14.096 1.952 1.00 80.12 293 LEU A O 1
ATOM 2334 N N . LEU A 1 294 ? -4.019 -15.577 0.642 1.00 81.00 294 LEU A N 1
ATOM 2335 C CA . LEU A 1 294 ? -4.820 -15.281 -0.542 1.00 81.00 294 LEU A CA 1
ATOM 2336 C C . LEU A 1 294 ? -6.301 -15.659 -0.400 1.00 81.00 294 LEU A C 1
ATOM 2338 O O . LEU A 1 294 ? -7.112 -15.106 -1.138 1.00 81.00 294 LEU A O 1
ATOM 2342 N N . ARG A 1 295 ? -6.692 -16.500 0.572 1.00 81.25 295 ARG A N 1
ATOM 2343 C CA . ARG A 1 295 ? -8.115 -16.701 0.912 1.00 81.25 295 ARG A CA 1
ATOM 2344 C C . ARG A 1 295 ? -8.785 -15.409 1.375 1.00 81.25 295 ARG A C 1
ATOM 2346 O O . ARG A 1 295 ? -9.995 -15.272 1.224 1.00 81.25 295 ARG A O 1
ATOM 2353 N N . ALA A 1 296 ? -8.013 -14.445 1.884 1.00 79.56 296 ALA A N 1
ATOM 2354 C CA . ALA A 1 296 ? -8.525 -13.127 2.239 1.00 79.56 296 ALA A CA 1
ATOM 2355 C C . ALA A 1 296 ? -9.141 -12.392 1.042 1.00 79.56 296 ALA A C 1
ATOM 2357 O O . ALA A 1 296 ? -10.051 -11.600 1.247 1.00 79.56 296 ALA A O 1
ATOM 2358 N N . VAL A 1 297 ? -8.696 -12.674 -0.191 1.00 81.69 297 VAL A N 1
ATOM 2359 C CA . VAL A 1 297 ? -9.276 -12.081 -1.408 1.00 81.69 297 VAL A CA 1
ATOM 2360 C C . VAL A 1 297 ? -10.755 -12.440 -1.540 1.00 81.69 297 VAL A C 1
ATOM 2362 O O . VAL A 1 297 ? -11.558 -11.594 -1.924 1.00 81.69 297 VAL A O 1
ATOM 2365 N N . ASP A 1 298 ? -11.103 -13.685 -1.215 1.00 82.81 298 ASP A N 1
ATOM 2366 C CA . ASP A 1 298 ? -12.466 -14.197 -1.347 1.00 82.81 298 ASP A CA 1
ATOM 2367 C C . ASP A 1 298 ? -13.296 -13.933 -0.082 1.00 82.81 298 ASP A C 1
ATOM 2369 O O . ASP A 1 298 ? -14.492 -13.670 -0.173 1.00 82.81 298 ASP A O 1
ATOM 2373 N N . LEU A 1 299 ? -12.667 -13.986 1.099 1.00 85.25 299 LEU A N 1
ATOM 2374 C CA . LEU A 1 299 ? -13.343 -13.793 2.384 1.00 85.25 299 LEU A CA 1
ATOM 2375 C C . LEU A 1 299 ? -13.580 -12.319 2.715 1.00 85.25 299 LEU A C 1
ATOM 2377 O O . LEU A 1 299 ? -14.647 -11.979 3.201 1.00 85.25 299 LEU A O 1
ATOM 2381 N N . MET A 1 300 ? -12.602 -11.447 2.479 1.00 88.12 300 MET A N 1
ATOM 2382 C CA . MET A 1 300 ? -12.647 -10.028 2.846 1.00 88.12 300 MET A CA 1
ATOM 2383 C C . MET A 1 300 ? -12.244 -9.169 1.641 1.00 88.12 300 MET A C 1
ATOM 2385 O O . MET A 1 300 ? -11.151 -8.591 1.623 1.00 88.12 300 MET A O 1
ATOM 2389 N N . PRO A 1 301 ? -13.103 -9.082 0.609 1.00 83.81 301 PRO A N 1
ATOM 2390 C CA . PRO A 1 301 ? -12.776 -8.397 -0.640 1.00 83.81 301 PRO A CA 1
ATOM 2391 C C . PRO A 1 301 ? -12.413 -6.918 -0.435 1.00 83.81 301 PRO A C 1
ATOM 2393 O O . PRO A 1 301 ? -11.556 -6.399 -1.149 1.00 83.81 301 PRO A O 1
ATOM 2396 N N . ASN A 1 302 ? -12.979 -6.267 0.586 1.00 87.06 302 ASN A N 1
ATOM 2397 C CA . ASN A 1 302 ? -12.705 -4.869 0.915 1.00 87.06 302 ASN A CA 1
ATOM 2398 C C . ASN A 1 302 ? -11.447 -4.654 1.775 1.00 87.06 302 ASN A C 1
ATOM 2400 O O . ASN A 1 302 ? -11.102 -3.508 2.061 1.00 87.06 302 ASN A O 1
ATOM 2404 N N . LEU A 1 303 ? -10.725 -5.706 2.183 1.00 90.44 303 LEU A N 1
ATOM 2405 C CA . LEU A 1 303 ? -9.528 -5.572 3.027 1.00 90.44 303 LEU A CA 1
ATOM 2406 C C . LEU A 1 303 ? -8.492 -4.623 2.417 1.00 90.44 303 LEU A C 1
ATOM 2408 O O . LEU A 1 303 ? -7.913 -3.806 3.132 1.00 90.44 303 LEU A O 1
ATOM 2412 N N . ARG A 1 304 ? -8.284 -4.688 1.096 1.00 90.31 304 ARG A N 1
ATOM 2413 C CA . ARG A 1 304 ? -7.366 -3.785 0.392 1.00 90.31 304 ARG A CA 1
ATOM 2414 C C . ARG A 1 304 ? -7.811 -2.327 0.496 1.00 90.31 304 ARG A C 1
ATOM 2416 O O . ARG A 1 304 ? -7.021 -1.478 0.899 1.00 90.31 304 ARG A O 1
ATOM 2423 N N . LEU A 1 305 ? -9.075 -2.038 0.199 1.00 88.19 305 LEU A N 1
ATOM 2424 C CA . LEU A 1 305 ? -9.631 -0.694 0.341 1.00 88.19 305 LEU A CA 1
ATOM 2425 C C . LEU A 1 305 ? -9.472 -0.178 1.779 1.00 88.19 305 LEU A C 1
ATOM 2427 O O . LEU A 1 305 ? -8.967 0.927 1.986 1.00 88.19 305 LEU A O 1
ATOM 2431 N N . ARG A 1 306 ? -9.827 -0.999 2.774 1.00 90.88 306 ARG A N 1
ATOM 2432 C CA . ARG A 1 306 ? -9.698 -0.667 4.201 1.00 90.88 306 ARG A CA 1
ATOM 2433 C C . ARG A 1 306 ? -8.244 -0.401 4.594 1.00 90.88 306 ARG A C 1
ATOM 2435 O O . ARG A 1 306 ? -7.979 0.532 5.347 1.00 90.88 306 ARG A O 1
ATOM 2442 N N . PHE A 1 307 ? -7.292 -1.150 4.038 1.00 94.75 307 PHE A N 1
ATOM 2443 C CA . PHE A 1 307 ? -5.861 -0.901 4.215 1.00 94.75 307 PHE A CA 1
ATOM 2444 C C . PHE A 1 307 ? -5.445 0.483 3.696 1.00 94.75 307 PHE A C 1
ATOM 2446 O O . PHE A 1 307 ? -4.755 1.219 4.400 1.00 94.75 307 PHE A O 1
ATOM 2453 N N . HIS A 1 308 ? -5.894 0.895 2.509 1.00 93.19 308 HIS A N 1
ATOM 2454 C CA . HIS A 1 308 ? -5.603 2.238 1.992 1.00 93.19 308 HIS A CA 1
ATOM 2455 C C . HIS A 1 308 ? -6.297 3.346 2.792 1.00 93.19 308 HIS A C 1
ATOM 2457 O O . HIS A 1 308 ? -5.701 4.395 3.040 1.00 93.19 308 HIS A O 1
ATOM 2463 N N . GLN A 1 309 ? -7.530 3.110 3.243 1.00 91.88 309 GLN A N 1
ATOM 2464 C CA . GLN A 1 309 ? -8.257 4.038 4.110 1.00 91.88 309 GLN A CA 1
ATOM 2465 C C . GLN A 1 309 ? -7.556 4.218 5.465 1.00 91.88 309 GLN A C 1
ATOM 2467 O O . GLN A 1 309 ? -7.464 5.346 5.946 1.00 91.88 309 GLN A O 1
ATOM 2472 N N . LEU A 1 310 ? -6.985 3.153 6.039 1.00 94.88 310 LEU A N 1
ATOM 2473 C CA . LEU A 1 310 ? -6.139 3.241 7.232 1.00 94.88 310 LEU A CA 1
ATOM 2474 C C . LEU A 1 310 ? -4.958 4.191 6.990 1.00 94.88 310 LEU A C 1
ATOM 2476 O O . LEU A 1 310 ? -4.726 5.102 7.782 1.00 94.88 310 LEU A O 1
ATOM 2480 N N . TRP A 1 311 ? -4.247 4.036 5.869 1.00 95.81 311 TRP A N 1
ATOM 2481 C CA . TRP A 1 311 ? -3.158 4.948 5.506 1.00 95.81 311 TRP A CA 1
ATOM 2482 C C . TRP A 1 311 ? -3.626 6.389 5.338 1.00 95.81 311 TRP A C 1
ATOM 2484 O O . TRP A 1 311 ? -2.949 7.305 5.803 1.00 95.81 311 TRP A O 1
ATOM 2494 N N . ALA A 1 312 ? -4.781 6.605 4.712 1.00 92.38 312 ALA A N 1
ATOM 2495 C CA . ALA A 1 312 ? -5.348 7.937 4.586 1.00 92.38 312 ALA A CA 1
ATOM 2496 C C . ALA A 1 312 ? -5.625 8.563 5.965 1.00 92.38 312 ALA A C 1
ATOM 2498 O O . ALA A 1 312 ? -5.175 9.675 6.231 1.00 92.38 312 ALA A O 1
ATOM 2499 N N . VAL A 1 313 ? -6.261 7.835 6.883 1.00 92.00 313 VAL A N 1
ATOM 2500 C CA . VAL A 1 313 ? -6.517 8.329 8.246 1.00 92.00 313 VAL A CA 1
ATOM 2501 C C . VAL A 1 313 ? -5.217 8.681 8.978 1.00 92.00 313 VAL A C 1
ATOM 2503 O O . VAL A 1 313 ? -5.121 9.753 9.572 1.00 92.00 313 VAL A O 1
ATOM 2506 N N . LEU A 1 314 ? -4.168 7.860 8.857 1.00 93.38 314 LEU A N 1
ATOM 2507 C CA . LEU A 1 314 ? -2.861 8.154 9.463 1.00 93.38 314 LEU A CA 1
ATOM 2508 C C . LEU A 1 314 ? -2.220 9.441 8.907 1.00 93.38 314 LEU A C 1
ATOM 2510 O O . LEU A 1 314 ? -1.489 10.138 9.618 1.00 93.38 314 LEU A O 1
ATOM 2514 N N . PHE A 1 315 ? -2.470 9.778 7.639 1.00 92.12 315 PHE A N 1
ATOM 2515 C CA . PHE A 1 315 ? -1.860 10.926 6.957 1.00 92.12 315 PHE A CA 1
ATOM 2516 C C . PHE A 1 315 ? -2.760 12.159 6.834 1.00 92.12 315 PHE A C 1
ATOM 2518 O O . PHE A 1 315 ? -2.275 13.196 6.375 1.00 92.12 315 PHE A O 1
ATOM 2525 N N . GLN A 1 316 ? -3.998 12.106 7.326 1.00 89.31 316 GLN A N 1
ATOM 2526 C CA . GLN A 1 316 ? -4.952 13.207 7.213 1.00 89.31 316 GLN A CA 1
ATOM 2527 C C . GLN A 1 316 ? -4.447 14.535 7.835 1.00 89.31 316 GLN A C 1
ATOM 2529 O O . GLN A 1 316 ? -3.603 14.520 8.741 1.00 89.31 316 GLN A O 1
ATOM 2534 N N . PRO A 1 317 ? -4.941 15.708 7.385 1.00 84.25 317 PRO A N 1
ATOM 2535 C CA . PRO A 1 317 ? -4.501 17.009 7.881 1.00 84.25 317 PRO A CA 1
ATOM 2536 C C . PRO A 1 317 ? -4.942 17.256 9.329 1.00 84.25 317 PRO A C 1
ATOM 2538 O O . PRO A 1 317 ? -6.078 16.959 9.711 1.00 84.25 317 PRO A O 1
ATOM 2541 N N . LEU A 1 318 ? -4.072 17.888 10.125 1.00 73.50 318 LEU A N 1
ATOM 2542 C CA . LEU A 1 318 ? -4.362 18.210 11.532 1.00 73.50 318 LEU A CA 1
ATOM 2543 C C . LEU A 1 318 ? -5.578 19.143 11.663 1.00 73.50 318 LEU A C 1
ATOM 2545 O O . LEU A 1 318 ? -6.494 18.881 12.432 1.00 73.50 318 LEU A O 1
ATOM 2549 N N . GLU A 1 319 ? -5.625 20.182 10.828 1.00 68.50 319 GLU A N 1
ATOM 2550 C CA . GLU A 1 319 ? -6.682 21.204 10.826 1.00 68.50 319 GLU A CA 1
ATOM 2551 C C . GLU A 1 319 ? -8.077 20.629 10.547 1.00 68.50 319 GLU A C 1
ATOM 2553 O O . GLU A 1 319 ? -9.089 21.173 10.993 1.00 68.50 319 GLU A O 1
ATOM 2558 N N . ALA A 1 320 ? -8.134 19.533 9.790 1.00 61.72 320 ALA A N 1
ATOM 2559 C CA . ALA A 1 320 ? -9.372 18.825 9.501 1.00 61.72 320 ALA A CA 1
ATOM 2560 C C . ALA A 1 320 ? -9.829 17.996 10.712 1.00 61.72 320 ALA A C 1
ATOM 2562 O O . ALA A 1 320 ? -11.019 17.954 11.018 1.00 61.72 320 ALA A O 1
ATOM 2563 N N . THR A 1 321 ? -8.872 17.423 11.446 1.00 59.44 321 THR A N 1
ATOM 2564 C CA . THR A 1 321 ? -9.117 16.635 12.662 1.00 59.44 321 THR A CA 1
ATOM 2565 C C . THR A 1 321 ? -9.660 17.516 13.793 1.00 59.44 321 THR A C 1
ATOM 2567 O O . THR A 1 321 ? -10.623 17.141 14.460 1.00 59.44 321 THR A O 1
ATOM 2570 N N . ASP A 1 322 ? -9.116 18.722 13.972 1.00 59.53 322 ASP A N 1
ATOM 2571 C CA . ASP A 1 322 ? -9.558 19.650 15.025 1.00 59.53 322 ASP A CA 1
ATOM 2572 C C . ASP A 1 322 ? -10.978 20.185 14.773 1.00 59.53 322 ASP A C 1
ATOM 2574 O O . ASP A 1 322 ? -11.791 20.288 15.695 1.00 59.53 322 ASP A O 1
ATOM 2578 N N . LYS A 1 323 ? -11.325 20.453 13.507 1.00 58.06 323 LYS A N 1
ATOM 2579 C CA . LYS A 1 323 ? -12.682 20.869 13.115 1.00 58.06 323 LYS A CA 1
ATOM 2580 C C . LYS A 1 323 ? -13.707 19.751 13.298 1.00 58.06 323 LYS A C 1
ATOM 2582 O O . LYS A 1 323 ? -14.795 20.019 13.801 1.00 58.06 323 LYS A O 1
ATOM 2587 N N . ALA A 1 324 ? -13.352 18.517 12.939 1.00 56.00 324 ALA A N 1
ATOM 2588 C CA . ALA A 1 324 ? -14.204 17.342 13.116 1.00 56.00 324 ALA A CA 1
ATOM 2589 C C . ALA A 1 324 ? -14.436 16.982 14.595 1.00 56.00 324 ALA A C 1
ATOM 2591 O O . ALA A 1 324 ? -15.530 16.574 14.982 1.00 56.00 324 ALA A O 1
ATOM 2592 N N . ARG A 1 325 ? -13.426 17.169 15.457 1.00 57.00 325 ARG A N 1
ATOM 2593 C CA . ARG A 1 325 ? -13.563 16.965 16.910 1.00 57.00 325 ARG A CA 1
ATOM 2594 C C . ARG A 1 325 ? -14.423 18.045 17.563 1.00 57.00 325 ARG A C 1
ATOM 2596 O O . ARG A 1 325 ? -15.126 17.756 18.525 1.00 57.00 325 ARG A O 1
ATOM 2603 N N . SER A 1 326 ? -14.411 19.264 17.024 1.00 47.94 326 SER A N 1
ATOM 2604 C CA . SER A 1 326 ? -15.182 20.388 17.563 1.00 47.94 326 SER A CA 1
ATOM 2605 C C . SER A 1 326 ? -16.670 20.397 17.165 1.00 47.94 326 SER A C 1
ATOM 2607 O O . SER A 1 326 ? -17.429 21.176 17.739 1.00 47.94 326 SER A O 1
ATOM 2609 N N . SER A 1 327 ? -17.104 19.573 16.203 1.00 49.53 327 SER A N 1
ATOM 2610 C CA . SER A 1 327 ? -18.486 19.520 15.688 1.00 49.53 327 SER A CA 1
ATOM 2611 C C . SER A 1 327 ? -19.355 18.396 16.284 1.00 49.53 327 SER A C 1
ATOM 2613 O O . SER A 1 327 ? -20.414 18.092 15.738 1.00 49.53 327 SER A O 1
ATOM 2615 N N . GLN A 1 328 ? -18.939 17.774 17.396 1.00 46.28 328 GLN A N 1
ATOM 2616 C CA . GLN A 1 328 ? -19.612 16.613 17.997 1.00 46.28 328 GLN A CA 1
ATOM 2617 C C . GLN A 1 328 ? -21.067 16.893 18.435 1.00 46.28 328 GLN A C 1
ATOM 2619 O O . GLN A 1 328 ? -21.350 17.254 19.574 1.00 46.28 328 GLN A O 1
ATOM 2624 N N . VAL A 1 329 ? -22.012 16.616 17.536 1.00 38.41 329 VAL A N 1
ATOM 2625 C CA . VAL A 1 329 ? -23.302 16.004 17.891 1.00 38.41 329 VAL A CA 1
ATOM 2626 C C . VAL A 1 329 ? -22.990 14.618 18.481 1.00 38.41 329 VAL A C 1
ATOM 2628 O O . VAL A 1 329 ? -22.051 13.986 17.986 1.00 38.41 329 VAL A O 1
ATOM 2631 N N . PRO A 1 330 ? -23.704 14.130 19.519 1.00 39.78 330 PRO A N 1
ATOM 2632 C CA . PRO A 1 330 ? -23.498 12.788 20.061 1.00 39.78 330 PRO A CA 1
ATOM 2633 C C . PRO A 1 330 ? -23.622 11.767 18.932 1.00 39.78 330 PRO A C 1
ATOM 2635 O O . PRO A 1 330 ? -24.703 11.509 18.406 1.00 39.78 330 PRO A O 1
ATOM 2638 N N . ARG A 1 331 ? -22.462 11.271 18.504 1.00 50.25 331 ARG A N 1
ATOM 2639 C CA . ARG A 1 331 ? -22.321 10.304 17.425 1.00 50.25 331 ARG A CA 1
ATOM 2640 C C . ARG A 1 331 ? -22.966 9.017 17.919 1.00 50.25 331 ARG A C 1
ATOM 2642 O O . ARG A 1 331 ? -22.585 8.531 18.983 1.00 50.25 331 ARG A O 1
ATOM 2649 N N . THR A 1 332 ? -23.929 8.485 17.169 1.00 44.72 332 THR A N 1
ATOM 2650 C CA . THR A 1 332 ? -24.343 7.086 17.302 1.00 44.72 332 THR A CA 1
ATOM 2651 C C . THR A 1 332 ? -23.065 6.260 17.339 1.00 44.72 332 THR A C 1
ATOM 2653 O O . THR A 1 332 ? -22.215 6.399 16.455 1.00 44.72 332 THR A O 1
ATOM 2656 N N . MET A 1 333 ? -22.853 5.533 18.436 1.00 44.69 333 MET A N 1
ATOM 2657 C CA . MET A 1 333 ? -21.670 4.703 18.601 1.00 44.69 333 MET A CA 1
ATOM 2658 C C . MET A 1 333 ? -21.683 3.695 17.458 1.00 44.69 333 MET A C 1
ATOM 2660 O O . MET A 1 333 ? -22.518 2.803 17.449 1.00 44.69 333 MET A O 1
ATOM 2664 N N . SER A 1 334 ? -20.820 3.897 16.462 1.00 50.75 334 SER A N 1
ATOM 2665 C CA . SER A 1 334 ? -20.543 2.871 15.462 1.00 50.75 334 SER A CA 1
ATOM 2666 C C . SER A 1 334 ? -20.072 1.650 16.234 1.00 50.75 334 SER A C 1
ATOM 2668 O O . SER A 1 334 ? -19.108 1.740 17.001 1.00 50.75 334 SER A O 1
ATOM 2670 N N . THR A 1 335 ? -20.839 0.575 16.135 1.00 58.16 335 THR A N 1
ATOM 2671 C CA . THR A 1 335 ? -20.606 -0.638 16.903 1.00 58.16 335 THR A CA 1
ATOM 2672 C C . THR A 1 335 ? -19.530 -1.464 16.193 1.00 58.16 335 THR A C 1
ATOM 2674 O O . THR A 1 335 ? -19.363 -1.396 14.975 1.00 58.16 335 THR A O 1
ATOM 2677 N N . HIS A 1 336 ? -18.782 -2.271 16.946 1.00 63.28 336 HIS A N 1
ATOM 2678 C CA . HIS A 1 336 ? -17.762 -3.205 16.437 1.00 63.28 336 HIS A CA 1
ATOM 2679 C C . HIS A 1 336 ? -18.172 -4.042 15.191 1.00 63.28 336 HIS A C 1
ATOM 2681 O O . HIS A 1 336 ? -17.317 -4.292 14.333 1.00 63.28 336 HIS A O 1
ATOM 2687 N N . PRO A 1 337 ? -19.454 -4.433 15.008 1.00 71.50 337 PRO A N 1
ATOM 2688 C CA . PRO A 1 337 ? -19.952 -5.062 13.784 1.00 71.50 337 PRO A CA 1
ATOM 2689 C C . PRO A 1 337 ? -19.739 -4.238 12.509 1.00 71.50 337 PRO A C 1
ATOM 2691 O O . PRO A 1 337 ? -19.438 -4.830 11.474 1.00 71.50 337 PRO A O 1
ATOM 2694 N N . ASP A 1 338 ? -19.823 -2.904 12.561 1.00 74.44 338 ASP A N 1
ATOM 2695 C CA . ASP A 1 338 ? -19.657 -2.031 11.388 1.00 74.44 338 ASP A CA 1
ATOM 2696 C C . ASP A 1 338 ? -18.279 -2.220 10.743 1.00 74.44 338 ASP A C 1
ATOM 2698 O O . ASP A 1 338 ? -18.143 -2.325 9.518 1.00 74.44 338 ASP A O 1
ATOM 2702 N N . GLY A 1 339 ? -17.249 -2.314 11.588 1.00 77.81 339 GLY A N 1
ATOM 2703 C CA . GLY A 1 339 ? -15.871 -2.560 11.182 1.00 77.81 339 GLY A CA 1
ATOM 2704 C C . GLY A 1 339 ? -15.726 -3.886 10.441 1.00 77.81 339 GLY A C 1
ATOM 2705 O O . GLY A 1 339 ? -15.150 -3.921 9.352 1.00 77.81 339 GLY A O 1
ATOM 2706 N N . ALA A 1 340 ? -16.305 -4.965 10.972 1.00 82.88 340 ALA A N 1
ATOM 2707 C CA . ALA A 1 340 ? -16.282 -6.267 10.307 1.00 82.88 340 ALA A CA 1
ATOM 2708 C C . ALA A 1 340 ? -17.078 -6.256 9.001 1.00 82.88 340 ALA A C 1
ATOM 2710 O O . ALA A 1 340 ? -16.551 -6.649 7.964 1.00 82.88 340 ALA A O 1
ATOM 2711 N N . ILE A 1 341 ? -18.309 -5.747 9.014 1.00 81.56 341 ILE A N 1
ATOM 2712 C CA . ILE A 1 341 ? -19.175 -5.668 7.830 1.00 81.56 341 ILE A CA 1
ATOM 2713 C C . ILE A 1 341 ? -18.477 -4.911 6.696 1.00 81.56 341 ILE A C 1
ATOM 2715 O O . ILE A 1 341 ? -18.536 -5.335 5.542 1.00 81.56 341 ILE A O 1
ATOM 2719 N N . SER A 1 342 ? -17.737 -3.846 7.019 1.00 82.38 342 SER A N 1
ATOM 2720 C CA . SER A 1 342 ? -16.972 -3.081 6.032 1.00 82.38 342 SER A CA 1
ATOM 2721 C C . SER A 1 342 ? -15.880 -3.894 5.316 1.00 82.38 342 SER A C 1
ATOM 2723 O O . SER A 1 342 ? -15.583 -3.596 4.158 1.00 82.38 342 SER A O 1
ATOM 2725 N N . LEU A 1 343 ? -15.316 -4.933 5.953 1.00 86.06 343 LEU A N 1
ATOM 2726 C CA . LEU A 1 343 ? -14.324 -5.841 5.355 1.00 86.06 343 LEU A CA 1
ATOM 2727 C C . LEU A 1 343 ? -14.958 -6.851 4.387 1.00 86.06 343 LEU A C 1
ATOM 2729 O O . LEU A 1 343 ? -14.318 -7.241 3.408 1.00 86.06 343 LEU A O 1
ATOM 2733 N N . PHE A 1 344 ? -16.203 -7.258 4.651 1.00 84.81 344 PHE A N 1
ATOM 2734 C CA . PHE A 1 344 ? -16.960 -8.218 3.835 1.00 84.81 344 PHE A CA 1
ATOM 2735 C C . PHE A 1 344 ? -17.763 -7.567 2.709 1.00 84.81 344 PHE A C 1
ATOM 2737 O O . PHE A 1 344 ? -18.194 -8.250 1.779 1.00 84.81 344 PHE A O 1
ATOM 2744 N N . ALA A 1 345 ? -17.988 -6.257 2.795 1.00 77.94 345 ALA A N 1
ATOM 2745 C CA . ALA A 1 345 ? -18.741 -5.517 1.801 1.00 77.94 345 ALA A CA 1
ATOM 2746 C C . ALA A 1 345 ? -18.124 -5.684 0.394 1.00 77.94 345 ALA A C 1
ATOM 2748 O O . ALA A 1 345 ? -16.900 -5.697 0.248 1.00 77.94 345 ALA A O 1
ATOM 2749 N N . PRO A 1 346 ? -18.949 -5.841 -0.656 1.00 68.06 346 PRO A N 1
ATOM 2750 C CA . PRO A 1 346 ? -18.441 -6.012 -2.010 1.00 68.06 346 PRO A CA 1
ATOM 2751 C C . PRO A 1 346 ? -17.817 -4.710 -2.525 1.00 68.06 346 PRO A C 1
ATOM 2753 O O . PRO A 1 346 ? -18.436 -3.651 -2.421 1.00 68.06 346 PRO A O 1
ATOM 2756 N N . CYS A 1 347 ? -16.643 -4.788 -3.160 1.00 63.84 347 CYS A N 1
ATOM 2757 C CA . CYS A 1 347 ? -16.040 -3.635 -3.831 1.00 63.84 347 CYS A CA 1
ATOM 2758 C C . CYS A 1 347 ? -16.956 -3.132 -4.959 1.00 63.84 347 CYS A C 1
ATOM 2760 O O . CYS A 1 347 ? -17.192 -3.847 -5.938 1.00 63.84 347 CYS A O 1
ATOM 2762 N N . ILE A 1 348 ? -17.408 -1.878 -4.883 1.00 63.19 348 ILE A N 1
ATOM 2763 C CA . ILE A 1 348 ? -18.070 -1.209 -6.008 1.00 63.19 348 ILE A CA 1
ATOM 2764 C C . ILE A 1 348 ? -17.003 -0.461 -6.804 1.00 63.19 348 ILE A C 1
ATOM 2766 O O . ILE A 1 348 ? -16.387 0.488 -6.322 1.00 63.19 348 ILE A O 1
ATOM 2770 N N . THR A 1 349 ? -16.776 -0.894 -8.041 1.00 57.72 349 THR A N 1
ATOM 2771 C CA . THR A 1 349 ? -15.888 -0.197 -8.972 1.00 57.72 349 THR A CA 1
ATOM 2772 C C . THR A 1 349 ? -16.710 0.720 -9.868 1.00 57.72 349 THR A C 1
ATOM 2774 O O . THR A 1 349 ? -17.536 0.240 -10.641 1.00 57.72 349 THR A O 1
ATOM 2777 N N . ILE A 1 350 ? -16.476 2.031 -9.787 1.00 51.72 350 ILE A N 1
ATOM 2778 C CA . ILE A 1 350 ? -17.115 3.011 -10.672 1.00 51.72 350 ILE A CA 1
ATOM 2779 C C . ILE A 1 350 ? -16.099 3.455 -11.724 1.00 51.72 350 ILE A C 1
ATOM 2781 O O . ILE A 1 350 ? -14.991 3.877 -11.396 1.00 51.72 350 ILE A O 1
ATOM 2785 N N . GLU A 1 351 ? -16.476 3.357 -12.996 1.00 47.38 351 GLU A N 1
ATOM 2786 C CA . GLU A 1 351 ? -15.704 3.923 -14.101 1.00 47.38 351 GLU A CA 1
ATOM 2787 C C . GLU A 1 351 ? -16.005 5.421 -14.190 1.00 47.38 351 GLU A C 1
ATOM 2789 O O . GLU A 1 351 ? -17.146 5.827 -14.412 1.00 47.38 351 GLU A O 1
ATOM 2794 N N . ASN A 1 352 ? -14.994 6.262 -13.977 1.00 42.88 352 ASN A N 1
ATOM 2795 C CA . ASN A 1 352 ? -15.169 7.704 -14.065 1.00 42.88 352 ASN A CA 1
ATOM 2796 C C . ASN A 1 352 ? -14.988 8.142 -15.529 1.00 42.88 352 ASN A C 1
ATOM 2798 O O . ASN A 1 352 ? -13.935 7.926 -16.120 1.00 42.88 352 ASN A O 1
ATOM 2802 N N . GLY A 1 353 ? -16.002 8.764 -16.135 1.00 36.09 353 GLY A N 1
ATOM 2803 C CA . GLY A 1 353 ? -16.127 8.936 -17.597 1.00 36.09 353 GLY A CA 1
ATOM 2804 C C . GLY A 1 353 ? -15.030 9.724 -18.337 1.00 36.09 353 GLY A C 1
ATOM 2805 O O . GLY A 1 353 ? -15.091 9.807 -19.557 1.00 36.09 353 GLY A O 1
ATOM 2806 N N . ASN A 1 354 ? -14.025 10.272 -17.643 1.00 37.53 354 ASN A N 1
ATOM 2807 C CA . ASN A 1 354 ? -12.913 11.023 -18.247 1.00 37.53 354 ASN A CA 1
ATOM 2808 C C . ASN A 1 354 ? -11.516 10.414 -18.003 1.00 37.53 354 ASN A C 1
ATOM 2810 O O . ASN A 1 354 ? -10.542 10.917 -18.559 1.00 37.53 354 ASN A O 1
ATOM 2814 N N . ARG A 1 355 ? -11.396 9.362 -17.181 1.00 41.94 355 ARG A N 1
ATOM 2815 C CA . ARG A 1 355 ? -10.166 8.576 -16.968 1.00 41.94 355 ARG A CA 1
ATOM 2816 C C . ARG A 1 355 ? -10.586 7.156 -16.603 1.00 41.94 355 ARG A C 1
ATOM 2818 O O . ARG A 1 355 ? -11.335 7.001 -15.644 1.00 41.94 355 ARG A O 1
ATOM 2825 N N . GLN A 1 356 ? -10.085 6.129 -17.288 1.00 43.00 356 GLN A N 1
ATOM 2826 C CA . GLN A 1 356 ? -10.384 4.719 -16.979 1.00 43.00 356 GLN A CA 1
ATOM 2827 C C . GLN A 1 356 ? -9.729 4.240 -15.664 1.00 43.00 356 GLN A C 1
ATOM 2829 O O . GLN A 1 356 ? -9.502 3.049 -15.457 1.00 43.00 356 GLN A O 1
ATOM 2834 N N . ILE A 1 357 ? -9.470 5.154 -14.727 1.00 49.97 357 ILE A N 1
ATOM 2835 C CA . ILE A 1 357 ? -8.912 4.831 -13.426 1.00 49.97 357 ILE A CA 1
ATOM 2836 C C . ILE A 1 357 ? -10.037 4.301 -12.540 1.00 49.97 357 ILE A C 1
ATOM 2838 O O . ILE A 1 357 ? -10.952 5.024 -12.136 1.00 49.97 357 ILE A O 1
ATOM 2842 N N . LYS A 1 358 ? -9.951 3.003 -12.251 1.00 50.62 358 LYS A N 1
ATOM 2843 C CA . LYS A 1 358 ? -10.822 2.288 -11.321 1.00 50.62 358 LYS A CA 1
ATOM 2844 C C . LYS A 1 358 ? -10.321 2.534 -9.904 1.00 50.62 358 LYS A C 1
ATOM 2846 O O . LYS A 1 358 ? -9.371 1.892 -9.471 1.00 50.62 358 LYS A O 1
ATOM 2851 N N . TYR A 1 359 ? -10.952 3.465 -9.198 1.00 54.56 359 TYR A N 1
ATOM 2852 C CA . TYR A 1 359 ? -10.761 3.602 -7.756 1.00 54.56 359 TYR A CA 1
ATOM 2853 C C . TYR A 1 359 ? -11.743 2.678 -7.037 1.00 54.56 359 TYR A C 1
ATOM 2855 O O . TYR A 1 359 ? -12.923 2.621 -7.396 1.00 54.56 359 TYR A O 1
ATOM 2863 N N . GLU A 1 360 ? -11.267 1.960 -6.021 1.00 58.59 360 GLU A N 1
ATOM 2864 C CA . GLU A 1 360 ? -12.164 1.331 -5.055 1.00 58.59 360 GLU A CA 1
ATOM 2865 C C . GLU A 1 360 ? -12.752 2.463 -4.207 1.00 58.59 360 GLU A C 1
ATOM 2867 O O . GLU A 1 360 ? -12.027 3.156 -3.490 1.00 58.59 360 GLU A O 1
ATOM 2872 N N . GLN A 1 361 ? -14.051 2.728 -4.369 1.00 57.69 361 GLN A N 1
ATOM 2873 C CA . GLN A 1 361 ? -14.738 3.743 -3.576 1.00 57.69 361 GLN A CA 1
ATOM 2874 C C . GLN A 1 361 ? -15.293 3.150 -2.287 1.00 57.69 361 GLN A C 1
ATOM 2876 O O . GLN A 1 361 ? -15.657 1.979 -2.223 1.00 57.69 361 GLN A O 1
ATOM 2881 N N . ASP A 1 362 ? -15.364 4.009 -1.272 1.00 59.56 362 ASP A N 1
ATOM 2882 C CA . ASP A 1 362 ? -15.888 3.695 0.048 1.00 59.56 362 ASP A CA 1
ATOM 2883 C C . ASP A 1 362 ? -17.360 3.259 -0.028 1.00 59.56 362 ASP A C 1
ATOM 2885 O O . ASP A 1 362 ? -18.264 4.070 -0.247 1.00 59.56 362 ASP A O 1
ATOM 2889 N N . THR A 1 363 ? -17.607 1.962 0.147 1.00 54.50 363 THR A N 1
ATOM 2890 C CA . THR A 1 363 ? -18.944 1.362 0.148 1.00 54.50 363 THR A CA 1
ATOM 2891 C C . THR A 1 363 ? -19.558 1.452 1.535 1.00 54.50 363 THR A C 1
ATOM 2893 O O . THR A 1 363 ? -19.903 0.423 2.113 1.00 54.50 363 THR A O 1
ATOM 2896 N N . ARG A 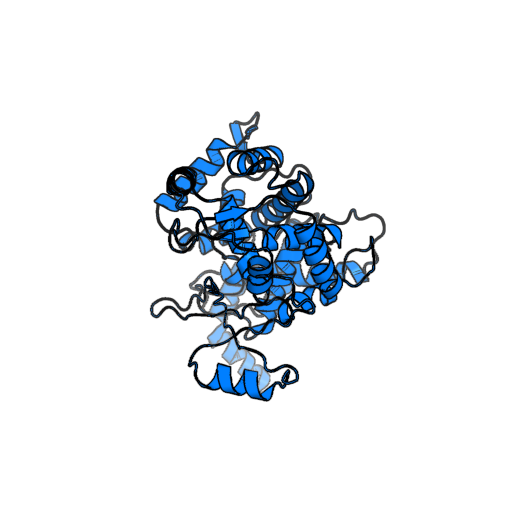1 364 ? -19.641 2.654 2.120 1.00 59.28 364 ARG A N 1
ATOM 2897 C CA . ARG A 1 364 ? -20.228 2.810 3.459 1.00 59.28 364 ARG A CA 1
ATOM 2898 C C . ARG A 1 364 ? -21.613 2.184 3.476 1.00 59.28 364 ARG A C 1
ATOM 2900 O O . ARG A 1 364 ? -22.530 2.662 2.811 1.00 59.28 364 ARG A O 1
ATOM 2907 N N . ILE A 1 365 ? -21.729 1.098 4.230 1.00 58.88 365 ILE A N 1
ATOM 2908 C CA . ILE A 1 365 ? -22.983 0.400 4.447 1.00 58.88 365 ILE A CA 1
ATOM 2909 C C . ILE A 1 365 ? -23.680 1.149 5.571 1.00 58.88 365 ILE A C 1
ATOM 2911 O O . ILE A 1 365 ? -23.157 1.256 6.675 1.00 58.88 365 ILE A O 1
ATOM 2915 N N . THR A 1 366 ? -24.842 1.718 5.272 1.00 54.91 366 THR A N 1
ATOM 2916 C CA . THR A 1 366 ? -25.757 2.160 6.322 1.00 54.91 366 THR A CA 1
ATOM 2917 C C . THR A 1 366 ? -26.519 0.930 6.783 1.00 54.91 366 THR A C 1
ATOM 2919 O O . THR A 1 366 ? -27.252 0.333 5.995 1.00 54.91 366 THR A O 1
ATOM 2922 N N . LEU A 1 367 ? -26.291 0.513 8.027 1.00 57.16 367 LEU A N 1
ATOM 2923 C CA . LEU A 1 367 ? -27.112 -0.510 8.657 1.00 57.16 367 LEU A CA 1
ATOM 2924 C C . LEU A 1 367 ? -28.404 0.156 9.116 1.00 57.16 367 LEU A C 1
ATOM 2926 O O . LEU A 1 367 ? -28.386 1.061 9.947 1.00 57.16 367 LEU A O 1
ATOM 2930 N N . GLU A 1 368 ? -29.518 -0.268 8.533 1.00 55.38 368 GLU A N 1
ATOM 2931 C CA . GLU A 1 368 ? -30.844 0.065 9.033 1.00 55.38 368 GLU A CA 1
ATOM 2932 C C . GLU A 1 368 ? -31.374 -1.149 9.784 1.00 55.38 368 GLU A C 1
ATOM 2934 O O . GLU A 1 368 ? -31.420 -2.260 9.249 1.00 55.38 368 GLU A O 1
ATOM 2939 N N . GLU A 1 369 ? -31.757 -0.944 11.039 1.00 55.31 369 GLU A N 1
ATOM 2940 C CA . GLU A 1 369 ? -32.408 -1.989 11.807 1.00 55.31 369 GLU A CA 1
ATOM 2941 C C . GLU A 1 369 ? -33.807 -2.234 11.231 1.00 55.31 369 GLU A C 1
ATOM 2943 O O . GLU A 1 369 ? -34.704 -1.394 11.319 1.00 55.31 369 GLU A O 1
ATOM 2948 N N . VAL A 1 370 ? -34.000 -3.405 10.626 1.00 54.19 370 VAL A N 1
ATOM 2949 C CA . VAL A 1 370 ? -35.311 -3.839 10.143 1.00 54.19 370 VAL A CA 1
ATOM 2950 C C . VAL A 1 370 ? -35.921 -4.755 11.193 1.00 54.19 370 VAL A C 1
ATOM 2952 O O . VAL A 1 370 ? -35.628 -5.948 11.257 1.00 54.19 370 VAL A O 1
ATOM 2955 N N . HIS A 1 371 ? -36.799 -4.199 12.025 1.00 53.47 371 HIS A N 1
ATOM 2956 C CA . HIS A 1 371 ? -37.605 -4.987 12.952 1.00 53.47 371 HIS A CA 1
ATOM 2957 C C . HIS A 1 371 ? -38.626 -5.843 12.189 1.00 53.47 371 HIS A C 1
ATOM 2959 O O . HIS A 1 371 ? -39.734 -5.406 11.871 1.00 53.47 371 HIS A O 1
ATOM 2965 N N . ILE A 1 372 ? -38.272 -7.100 11.928 1.00 54.38 372 ILE A N 1
ATOM 2966 C CA . ILE A 1 372 ? -39.227 -8.124 11.504 1.00 54.38 372 ILE A CA 1
ATOM 2967 C C . ILE A 1 372 ? -39.811 -8.730 12.781 1.00 54.38 372 ILE A C 1
ATOM 2969 O O . ILE A 1 372 ? -39.155 -9.535 13.431 1.00 54.38 372 ILE A O 1
ATOM 2973 N N . SER A 1 373 ? -41.022 -8.319 13.175 1.00 44.75 373 SER A N 1
ATOM 2974 C CA . SER A 1 373 ? -41.692 -8.842 14.377 1.00 44.75 373 SER A CA 1
ATOM 2975 C C . SER A 1 373 ? -41.872 -10.366 14.258 1.00 44.75 373 SER A C 1
ATOM 2977 O O . SER A 1 373 ? -42.619 -10.814 13.379 1.00 44.75 373 SER A O 1
ATOM 2979 N N . PRO A 1 374 ? -41.190 -11.186 15.080 1.00 48.72 374 PRO A N 1
ATOM 2980 C CA . PRO A 1 374 ? -41.286 -12.626 14.947 1.00 48.72 374 PRO A CA 1
ATOM 2981 C C . PRO A 1 374 ? -42.537 -13.116 15.681 1.00 48.72 374 PRO A C 1
ATOM 2983 O O . PRO A 1 374 ? -42.708 -12.905 16.881 1.00 48.72 374 PRO A O 1
ATOM 2986 N N . GLY A 1 375 ? -43.416 -13.811 14.960 1.00 49.94 375 GLY A N 1
ATOM 2987 C CA . GLY A 1 375 ? -44.300 -14.783 15.600 1.00 49.94 375 GLY A CA 1
ATOM 2988 C C . GLY A 1 375 ? -43.451 -15.937 16.160 1.00 49.94 375 GLY A C 1
ATOM 2989 O O . GLY A 1 375 ? -42.428 -16.261 15.554 1.00 49.94 375 GLY A O 1
ATOM 2990 N N . PRO A 1 376 ? -43.849 -16.568 17.278 1.00 48.34 376 PRO A N 1
ATOM 2991 C CA . PRO A 1 376 ? -42.985 -17.415 18.114 1.00 48.34 376 PRO A CA 1
ATOM 2992 C C . PRO A 1 376 ? -42.402 -18.689 17.466 1.00 48.34 376 PRO A C 1
ATOM 2994 O O . PRO A 1 376 ? -41.676 -19.411 18.139 1.00 48.34 376 PRO A O 1
ATOM 2997 N N . GLU A 1 377 ? -42.660 -18.970 16.186 1.00 47.97 377 GLU A N 1
ATOM 2998 C CA . GLU A 1 377 ? -42.180 -20.185 15.504 1.00 47.97 377 GLU A CA 1
ATOM 2999 C C . GLU A 1 377 ? -41.529 -19.946 14.126 1.00 47.97 377 GLU A C 1
ATOM 3001 O O . GLU A 1 377 ? -41.167 -20.906 13.450 1.00 47.97 377 GLU A O 1
ATOM 3006 N N . ASP A 1 378 ? -41.354 -18.701 13.668 1.00 50.97 378 ASP A N 1
ATOM 3007 C CA . ASP A 1 378 ? -41.162 -18.451 12.230 1.00 50.97 378 ASP A CA 1
ATOM 3008 C C . ASP A 1 378 ? -39.794 -17.837 11.870 1.00 50.97 378 ASP A C 1
ATOM 3010 O O . ASP A 1 378 ? -39.673 -16.651 11.568 1.00 50.97 378 ASP A O 1
ATOM 3014 N N . MET A 1 379 ? -38.754 -18.681 11.894 1.00 54.72 379 MET A N 1
ATOM 3015 C CA . MET A 1 379 ? -37.369 -18.401 11.454 1.00 54.72 379 MET A CA 1
ATOM 3016 C C . MET A 1 379 ? -37.124 -18.785 9.977 1.00 54.72 379 MET A C 1
ATOM 3018 O O . MET A 1 379 ? -35.999 -19.082 9.572 1.00 54.72 379 MET A O 1
ATOM 3022 N N . ALA A 1 380 ? -38.167 -18.871 9.149 1.00 60.84 380 ALA A N 1
ATOM 3023 C CA . ALA A 1 380 ? -38.014 -19.357 7.782 1.00 60.84 380 ALA A CA 1
ATOM 3024 C C . ALA A 1 380 ? -37.347 -18.309 6.867 1.00 60.84 380 ALA A C 1
ATOM 3026 O O . ALA A 1 380 ? -37.810 -17.171 6.748 1.00 60.84 380 ALA A O 1
ATOM 3027 N N . LEU A 1 381 ? -36.303 -18.730 6.135 1.00 62.75 381 LEU A N 1
ATOM 3028 C CA . LEU A 1 381 ? -35.596 -17.946 5.104 1.00 62.75 381 LEU A CA 1
ATOM 3029 C C . LEU A 1 381 ? -36.564 -17.274 4.105 1.00 62.75 381 LEU A C 1
ATOM 3031 O O . LEU A 1 381 ? -36.259 -16.231 3.535 1.00 62.75 381 LEU A O 1
ATOM 3035 N N . SER A 1 382 ? -37.753 -17.850 3.912 1.00 63.34 382 SER A N 1
ATOM 3036 C CA . SER A 1 382 ? -38.826 -17.340 3.055 1.00 63.34 382 SER A CA 1
ATOM 3037 C C . SER A 1 382 ? -39.340 -15.955 3.463 1.00 63.34 382 SER A C 1
ATOM 3039 O O . SER A 1 382 ? -39.580 -15.136 2.579 1.00 63.34 382 SER A O 1
ATOM 3041 N N . ARG A 1 383 ? -39.460 -15.644 4.763 1.00 64.75 383 ARG A N 1
ATOM 3042 C CA . ARG A 1 383 ? -39.895 -14.314 5.232 1.00 64.75 383 ARG A CA 1
ATOM 3043 C C . ARG A 1 383 ? -38.817 -13.256 5.092 1.00 64.75 383 ARG A C 1
ATOM 3045 O O . ARG A 1 383 ? -39.129 -12.141 4.692 1.00 64.75 383 ARG A O 1
ATOM 3052 N N . LEU A 1 384 ? -37.563 -13.619 5.355 1.00 67.06 384 LEU A N 1
ATOM 3053 C CA . LEU A 1 384 ? -36.416 -12.773 5.032 1.00 67.06 384 LEU A CA 1
ATOM 3054 C C . LEU A 1 384 ? -36.438 -12.448 3.531 1.00 67.06 384 LEU A C 1
ATOM 3056 O O . LEU A 1 384 ? -36.415 -11.287 3.147 1.00 67.06 384 LEU A O 1
ATOM 3060 N N . THR A 1 385 ? -36.601 -13.464 2.682 1.00 67.94 385 THR A N 1
ATOM 3061 C CA . THR A 1 385 ? -36.674 -13.280 1.224 1.00 67.94 385 THR A CA 1
ATOM 3062 C C . THR A 1 385 ? -37.845 -12.374 0.827 1.00 67.94 385 THR A C 1
ATOM 3064 O O . THR A 1 385 ? -37.683 -11.505 -0.023 1.00 67.94 385 THR A O 1
ATOM 3067 N N . GLN A 1 386 ? -39.010 -12.524 1.466 1.00 69.44 386 GLN A N 1
ATOM 3068 C CA . GLN A 1 386 ? -40.185 -11.687 1.220 1.00 69.44 386 GLN A CA 1
ATOM 3069 C C . GLN A 1 386 ? -39.976 -10.235 1.680 1.00 69.44 386 GLN A C 1
ATOM 3071 O O . GLN A 1 386 ? -40.278 -9.314 0.924 1.00 69.44 386 GLN A O 1
ATOM 3076 N N . GLY A 1 387 ? -39.408 -10.016 2.868 1.00 65.81 387 GLY A N 1
ATOM 3077 C CA . GLY A 1 387 ? -39.072 -8.683 3.375 1.00 65.81 387 GLY A CA 1
ATOM 3078 C C . GLY A 1 387 ? -38.053 -7.972 2.486 1.00 65.81 387 GLY A C 1
ATOM 3079 O O . GLY A 1 387 ? -38.257 -6.823 2.111 1.00 65.81 387 GLY A O 1
ATOM 3080 N N . LEU A 1 388 ? -37.016 -8.690 2.048 1.00 68.25 388 LEU A N 1
ATOM 3081 C CA . LEU A 1 388 ? -35.992 -8.167 1.141 1.00 68.25 388 LEU A CA 1
ATOM 3082 C C . LEU A 1 388 ? -36.518 -7.941 -0.286 1.00 68.25 388 LEU A C 1
ATOM 3084 O O . LEU A 1 388 ? -36.039 -7.048 -0.977 1.00 68.25 388 LEU A O 1
ATOM 3088 N N . SER A 1 389 ? -37.524 -8.704 -0.734 1.00 69.00 389 SER A N 1
ATOM 3089 C CA . SER A 1 389 ? -38.075 -8.598 -2.098 1.00 69.00 389 SER A CA 1
ATOM 3090 C C . SER A 1 389 ? -38.784 -7.273 -2.395 1.00 69.00 389 SER A C 1
ATOM 3092 O O . SER A 1 389 ? -38.960 -6.920 -3.561 1.00 69.00 389 SER A O 1
ATOM 3094 N N . HIS A 1 390 ? -39.172 -6.523 -1.359 1.00 65.00 390 HIS A N 1
ATOM 3095 C CA . HIS A 1 390 ? -39.796 -5.206 -1.498 1.00 65.00 390 HIS A CA 1
ATOM 3096 C C . HIS A 1 390 ? -38.788 -4.055 -1.614 1.00 65.00 390 HIS A C 1
ATOM 3098 O O . HIS A 1 390 ? -39.187 -2.920 -1.881 1.00 65.00 390 HIS A O 1
ATOM 3104 N N . HIS A 1 391 ? -37.495 -4.334 -1.458 1.00 59.47 391 HIS A N 1
ATOM 3105 C CA . HIS A 1 391 ? -36.442 -3.332 -1.490 1.00 59.47 391 HIS A CA 1
ATOM 3106 C C . HIS A 1 391 ? -35.572 -3.496 -2.741 1.00 59.47 391 HIS A C 1
ATOM 3108 O O . HIS A 1 391 ? -35.106 -4.583 -3.069 1.00 59.47 391 HIS A O 1
ATOM 3114 N N . SER A 1 392 ? -35.322 -2.393 -3.448 1.00 57.94 392 SER A N 1
ATOM 3115 C CA . SER A 1 392 ? -34.516 -2.373 -4.679 1.00 57.94 392 SER A CA 1
ATOM 3116 C C . SER A 1 392 ? -32.999 -2.387 -4.440 1.00 57.94 392 SER A C 1
ATOM 3118 O O . SER A 1 392 ? -32.230 -2.371 -5.400 1.00 57.94 392 SER A O 1
ATOM 3120 N N . SER A 1 393 ? -32.563 -2.353 -3.181 1.00 60.12 393 SER A N 1
ATOM 3121 C CA . SER A 1 393 ? -31.155 -2.234 -2.788 1.00 60.12 393 SER A CA 1
ATOM 3122 C C . SER A 1 393 ? -30.486 -3.604 -2.616 1.00 60.12 393 SER A C 1
ATOM 3124 O O . SER A 1 393 ? -31.155 -4.627 -2.494 1.00 60.12 393 SER A O 1
ATOM 3126 N N . ALA A 1 394 ? -29.152 -3.650 -2.603 1.00 58.19 394 ALA A N 1
ATOM 3127 C CA . ALA A 1 394 ? -28.420 -4.828 -2.134 1.00 58.19 394 ALA A CA 1
ATOM 3128 C C . ALA A 1 394 ? -28.460 -4.877 -0.597 1.00 58.19 394 ALA A C 1
ATOM 3130 O O . ALA A 1 394 ? -28.378 -3.832 0.045 1.00 58.19 394 ALA A O 1
ATOM 3131 N N . HIS A 1 395 ? -28.575 -6.073 -0.015 1.00 60.59 395 HIS A N 1
ATOM 3132 C CA . HIS A 1 395 ? -28.732 -6.250 1.432 1.00 60.59 395 HIS A CA 1
ATOM 3133 C C . HIS A 1 395 ? -27.661 -7.185 1.987 1.00 60.59 395 HIS A C 1
ATOM 3135 O O . HIS A 1 395 ? -27.326 -8.192 1.361 1.00 60.59 395 HIS A O 1
ATOM 3141 N N . VAL A 1 396 ? -27.168 -6.866 3.184 1.00 62.12 396 VAL A N 1
ATOM 3142 C CA . VAL A 1 396 ? -26.352 -7.765 4.007 1.00 62.12 396 VAL A CA 1
ATOM 3143 C C . VAL A 1 396 ? -27.239 -8.274 5.135 1.00 62.12 396 VAL A C 1
ATOM 3145 O O . VAL A 1 396 ? -27.889 -7.482 5.812 1.00 62.12 396 VAL A O 1
ATOM 3148 N N . VAL A 1 397 ? -27.292 -9.593 5.315 1.00 64.62 397 VAL A N 1
ATOM 3149 C CA . VAL A 1 397 ? -28.105 -10.233 6.354 1.00 64.62 397 VAL A CA 1
ATOM 3150 C C . VAL A 1 397 ? -27.175 -10.828 7.395 1.00 64.62 397 VAL A C 1
ATOM 3152 O O . VAL A 1 397 ? -26.325 -11.656 7.068 1.00 64.62 397 VAL A O 1
ATOM 3155 N N . LEU A 1 398 ? -27.349 -10.402 8.642 1.00 61.31 398 LEU A N 1
ATOM 3156 C CA . LEU A 1 398 ? -26.581 -10.878 9.786 1.00 61.31 398 LEU A CA 1
ATOM 3157 C C . LEU A 1 398 ? -27.469 -11.793 10.623 1.00 61.31 398 LEU A C 1
ATOM 3159 O O . LEU A 1 398 ? -28.570 -11.410 11.013 1.00 61.31 398 LEU A O 1
ATOM 3163 N N . PHE A 1 399 ? -26.984 -12.999 10.898 1.00 64.62 399 PHE A N 1
ATOM 3164 C CA . PHE A 1 399 ? -27.637 -13.929 11.812 1.00 64.62 399 PHE A CA 1
ATOM 3165 C C . PHE A 1 399 ? -26.905 -13.877 13.149 1.00 64.62 399 PHE A C 1
ATOM 3167 O O . PHE A 1 399 ? -25.719 -14.197 13.213 1.00 64.62 399 PHE A O 1
ATOM 3174 N N . THR A 1 400 ? -27.601 -13.469 14.208 1.00 57.41 400 THR A N 1
ATOM 3175 C CA . THR A 1 400 ? -27.073 -13.472 15.575 1.00 57.41 400 THR A CA 1
ATOM 3176 C C . THR A 1 400 ? -27.643 -14.669 16.334 1.00 57.41 400 THR A C 1
ATOM 3178 O O . THR A 1 400 ? -28.791 -15.065 16.131 1.00 57.41 400 THR A O 1
ATOM 3181 N N . SER A 1 401 ? -26.827 -15.300 17.180 1.00 49.50 401 SER A N 1
ATOM 3182 C CA . SER A 1 401 ? -27.254 -16.439 18.006 1.00 49.50 401 SER A CA 1
ATOM 3183 C C . SER A 1 401 ? -27.944 -16.020 19.307 1.00 49.50 401 SER A C 1
ATOM 3185 O O . SER A 1 401 ? -28.573 -16.861 19.942 1.00 49.50 401 SER A O 1
ATOM 3187 N N . ASP A 1 402 ? -27.850 -14.741 19.686 1.00 46.72 402 ASP A N 1
ATOM 3188 C CA . ASP A 1 402 ? -28.416 -14.200 20.922 1.00 46.72 402 ASP A CA 1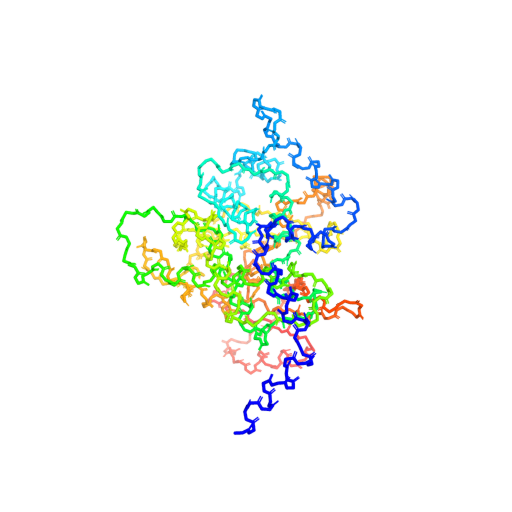
ATOM 3189 C C . ASP A 1 402 ? -29.543 -13.205 20.643 1.00 46.72 402 ASP A C 1
ATOM 3191 O O . ASP A 1 402 ? -29.342 -12.161 20.024 1.00 46.72 402 ASP A O 1
ATOM 3195 N N . ALA A 1 403 ? -30.720 -13.494 21.200 1.00 45.50 403 ALA A N 1
ATOM 3196 C CA . ALA A 1 403 ? -31.876 -12.595 21.205 1.00 45.50 403 ALA A CA 1
ATOM 3197 C C . ALA A 1 403 ? -31.676 -11.342 22.091 1.00 45.50 403 ALA A C 1
ATOM 3199 O O . ALA A 1 403 ? -32.545 -10.474 22.131 1.00 45.50 403 ALA A O 1
ATOM 3200 N N . SER A 1 404 ? -30.560 -11.255 22.824 1.00 39.03 404 SER A N 1
ATOM 3201 C CA . SER A 1 404 ? -30.236 -10.174 23.766 1.00 39.03 404 SER A CA 1
ATOM 3202 C C . SER A 1 404 ? -29.109 -9.245 23.310 1.00 39.03 404 SER A C 1
ATOM 3204 O O . SER A 1 404 ? -28.814 -8.278 24.012 1.00 39.03 404 SER A O 1
ATOM 3206 N N . ALA A 1 405 ? -28.473 -9.505 22.167 1.00 40.06 405 ALA A N 1
ATOM 3207 C CA . ALA A 1 405 ? -27.495 -8.586 21.598 1.00 40.06 405 ALA A CA 1
ATOM 3208 C C . ALA A 1 405 ? -28.243 -7.505 20.805 1.00 40.06 405 ALA A C 1
ATOM 3210 O O . ALA A 1 405 ? -28.533 -7.682 19.625 1.00 40.06 405 ALA A O 1
ATOM 3211 N N . GLY A 1 406 ? -28.614 -6.414 21.479 1.00 38.84 406 GLY A N 1
ATOM 3212 C CA . GLY A 1 406 ? -29.029 -5.194 20.789 1.00 38.84 406 GLY A CA 1
ATOM 3213 C C . GLY A 1 406 ? -27.873 -4.705 19.918 1.00 38.84 406 GLY A C 1
ATOM 3214 O O . GLY A 1 406 ? -26.771 -4.509 20.435 1.00 38.84 406 GLY A O 1
ATOM 3215 N N . LEU A 1 407 ? -28.123 -4.591 18.614 1.00 42.25 407 LEU A N 1
ATOM 3216 C CA . LEU A 1 407 ? -27.248 -3.905 17.663 1.00 42.25 407 LEU A CA 1
ATOM 3217 C C . LEU A 1 407 ? -27.389 -2.390 17.801 1.00 42.25 407 LEU A C 1
ATOM 3219 O O . LEU A 1 407 ? -28.520 -1.932 18.081 1.00 42.25 407 LEU A O 1
#